Protein AF-0000000080322520 (afdb_homodimer)

Radius of gyration: 26.43 Å; Cα contacts (8 Å, |Δi|>4): 1319; chains: 2; bounding box: 54×86×63 Å

Secondary structure (DSSP, 8-state):
----SHHHHHHHHTT---EE-SS---S-PPTTHHHHHHHHGGGGGSPPPTT-HHHHHHHHHHHT--GGGEEEESSHHHHHHHHHHSS-SEEEEEES--THHHHHHHHTT-EEEEEES-HHHHHHHHHHH--SEEEEESS-TTT-----HHHHHHHHHHHHHHT-EEEEEETTGGGS-----SSEEEEESHHHHT-GGG--EEEE--HHHHHHHHHHSPTT-S-HHHHHHHHHHGGGHHHHHHHHHHHHHHHHHHHHHHHHHTT-EEE-SSSEEEEE-SS-HHHHHHHHHTTTEE-EE-TTSTT--TTEEEEE---HHHHHHHHHHHHHHHHHH-/----SHHHHHHHHTT---EE-SS---S-PPTTHHHHHHHHGGGGGSPPPTT-HHHHHHHHHHHT--GGGEEEESSHHHHHHHHHHSS-SEEEEEES--THHHHHHHHTT-EEEEEES-HHHHHHHHHHH--SEEEEESS-TTT-----HHHHHHHHHHHHHHT-EEEEEETTGGGS-----SSEEEEESHHHHT-GGG--EEEE--HHHHHHHHHHSPTT-S-HHHHHHHHHHGGGHHHHHHHHHHHHHHHHHHHHHHHHHTT-EEE-SSSEEEEE-SS-HHHHHHHHHTTTEE-EE-TTSTT--TTEEEEE---HHHHHHHHHHHHHHHHHH-

Organism: NCBI:txid113653

Sequence (668 aa):
MPVHGDYYERYLKRGLRPLDFASNINPFRPRGLEEFLSERVEVIYHYPHNGYESLVETISDSMRWDRETIVFGNGSIELIEFFFRVAGRDVAIAQPTFTEYERFARLHGVRVHDIPWDLEAILEFVEGSRPDALVICNPNNPTGEFMRKREVEEVAEVCEKRGVKLMIDQTFIDFVKPHDVEAFQVRSLTKILGIPGLRFGYGMFPKEYARLFHETRLPWNVNTLAKVVAERYLPLLRPFSRHVRRKIGKEREHMKKFLRRLGFECGGKANFLLCRGNLDSGRIFEFLEGRGMLIRRCNDFKGLTSKHFRVAVKKREENRVLLRGLEVLVQEYSMPVHGDYYERYLKRGLRPLDFASNINPFRPRGLEEFLSERVEVIYHYPHNGYESLVETISDSMRWDRETIVFGNGSIELIEFFFRVAGRDVAIAQPTFTEYERFARLHGVRVHDIPWDLEAILEFVEGSRPDALVICNPNNPTGEFMRKREVEEVAEVCEKRGVKLMIDQTFIDFVKPHDVEAFQVRSLTKILGIPGLRFGYGMFPKEYARLFHETRLPWNVNTLAKVVAERYLPLLRPFSRHVRRKIGKEREHMKKFLRRLGFECGGKANFLLCRGNLDSGRIFEFLEGRGMLIRRCNDFKGLTSKHFRVAVKKREENRVLLRGLEVLVQEYS

Structure (mmCIF, N/CA/C/O backbone):
data_AF-0000000080322520-model_v1
#
loop_
_entity.id
_entity.type
_entity.pdbx_description
1 polymer 'L-threonine O-3-phosphate decarboxylase'
#
loop_
_atom_site.group_PDB
_atom_site.id
_atom_site.type_symbol
_atom_site.label_atom_id
_atom_site.label_alt_id
_atom_site.label_comp_id
_atom_site.label_asym_id
_atom_site.label_entity_id
_atom_site.label_seq_id
_atom_site.pdbx_PDB_ins_code
_atom_site.Cartn_x
_atom_site.Cartn_y
_atom_site.Cartn_z
_atom_site.occupancy
_atom_site.B_iso_or_equiv
_atom_site.auth_seq_id
_atom_site.auth_comp_id
_atom_site.auth_asym_id
_atom_site.auth_atom_id
_atom_site.pdbx_PDB_model_num
ATOM 1 N N . MET A 1 1 ? -15.977 -9.891 -4.523 1 33.91 1 MET A N 1
ATOM 2 C CA . MET A 1 1 ? -14.539 -10.086 -4.391 1 33.91 1 MET A CA 1
ATOM 3 C C . MET A 1 1 ? -14.203 -11.57 -4.297 1 33.91 1 MET A C 1
ATOM 5 O O . MET A 1 1 ? -14.93 -12.336 -3.668 1 33.91 1 MET A O 1
ATOM 9 N N . PRO A 1 2 ? -13.539 -12.133 -5.152 1 38.62 2 PRO A N 1
ATOM 10 C CA . PRO A 1 2 ? -13.273 -13.57 -5.035 1 38.62 2 PRO A CA 1
ATOM 11 C C . PRO A 1 2 ? -13 -14 -3.598 1 38.62 2 PRO A C 1
ATOM 13 O O . PRO A 1 2 ? -12.477 -13.219 -2.803 1 38.62 2 PRO A O 1
ATOM 16 N N . VAL A 1 3 ? -13.766 -14.922 -3.062 1 41.72 3 VAL A N 1
ATOM 17 C CA . VAL A 1 3 ? -13.727 -15.648 -1.796 1 41.72 3 VAL A CA 1
ATOM 18 C C . VAL A 1 3 ? -12.328 -16.203 -1.569 1 41.72 3 VAL A C 1
ATOM 20 O O . VAL A 1 3 ? -12.172 -17.359 -1.167 1 41.72 3 VAL A O 1
ATOM 23 N N . HIS A 1 4 ? -11.289 -15.844 -2.445 1 37.56 4 HIS A N 1
ATOM 24 C CA . HIS A 1 4 ? -9.969 -16.422 -2.244 1 37.56 4 HIS A CA 1
ATOM 25 C C . HIS A 1 4 ? -9.352 -15.945 -0.929 1 37.56 4 HIS A C 1
ATOM 27 O O . HIS A 1 4 ? -9.328 -14.742 -0.649 1 37.56 4 HIS A O 1
ATOM 33 N N . GLY A 1 5 ? -9.156 -16.641 0.177 1 48 5 GLY A N 1
ATOM 34 C CA . GLY A 1 5 ? -8.203 -16.359 1.236 1 48 5 GLY A CA 1
ATOM 35 C C . GLY A 1 5 ? -8.836 -16.312 2.615 1 48 5 GLY A C 1
ATOM 36 O O . GLY A 1 5 ? -8.141 -16.156 3.619 1 48 5 GLY A O 1
ATOM 37 N N . ASP A 1 6 ? -10.188 -16.266 2.547 1 52.44 6 ASP A N 1
ATOM 38 C CA . ASP A 1 6 ? -10.711 -15.906 3.857 1 52.44 6 ASP A CA 1
ATOM 39 C C . ASP A 1 6 ? -10.625 -17.078 4.836 1 52.44 6 ASP A C 1
ATOM 41 O O . ASP A 1 6 ? -11.086 -16.969 5.973 1 52.44 6 ASP A O 1
ATOM 45 N N . TYR A 1 7 ? -10.07 -18.156 4.316 1 55.25 7 TYR A N 1
ATOM 46 C CA . TYR A 1 7 ? -10.094 -19.297 5.223 1 55.25 7 TYR A CA 1
ATOM 47 C C . TYR A 1 7 ? -9.062 -19.141 6.332 1 55.25 7 TYR A C 1
ATOM 49 O O . TYR A 1 7 ? -9.305 -19.516 7.477 1 55.25 7 TYR A O 1
ATOM 57 N N . TYR A 1 8 ? -7.988 -18.438 5.949 1 58.88 8 TYR A N 1
ATOM 58 C CA . TYR A 1 8 ? -6.898 -18.297 6.906 1 58.88 8 TYR A CA 1
ATOM 59 C C . TYR A 1 8 ? -7.336 -17.453 8.102 1 58.88 8 TYR A C 1
ATOM 61 O O . TYR A 1 8 ? -7.039 -17.797 9.25 1 58.88 8 TYR A O 1
ATOM 69 N N . GLU A 1 9 ? -8.125 -16.453 7.801 1 59.44 9 GLU A N 1
ATOM 70 C CA . GLU A 1 9 ? -8.531 -15.562 8.883 1 59.44 9 GLU A CA 1
ATOM 71 C C . GLU A 1 9 ? -9.461 -16.281 9.867 1 59.44 9 GLU A C 1
ATOM 73 O O . GLU A 1 9 ? -9.414 -16.031 11.07 1 59.44 9 GLU A O 1
ATOM 78 N N . ARG A 1 10 ? -10.172 -17.188 9.242 1 63.44 10 ARG A N 1
ATOM 79 C CA . ARG A 1 10 ? -11.062 -17.953 10.102 1 63.44 10 ARG A CA 1
ATOM 80 C C . ARG A 1 10 ? -10.266 -18.828 11.078 1 63.44 10 ARG A C 1
ATOM 82 O O . ARG A 1 10 ? -10.664 -18.984 12.234 1 63.44 10 ARG A O 1
ATOM 89 N N . TYR A 1 11 ? -9.203 -19.25 10.539 1 66.88 11 TYR A N 1
ATOM 90 C CA . TYR A 1 11 ? -8.336 -20.062 11.391 1 66.88 11 TYR A CA 1
ATOM 91 C C . TYR A 1 11 ? -7.672 -19.203 12.461 1 66.88 11 TYR A C 1
ATOM 93 O O . TYR A 1 11 ? -7.66 -19.578 13.641 1 66.88 11 TYR A O 1
ATOM 101 N N . LEU A 1 12 ? -7.293 -18.078 12.078 1 62.84 12 LEU A N 1
ATOM 102 C CA . LEU A 1 12 ? -6.594 -17.203 13.023 1 62.84 12 LEU A CA 1
ATOM 103 C C . LEU A 1 12 ? -7.531 -16.734 14.125 1 62.84 12 LEU A C 1
ATOM 105 O O . LEU A 1 12 ? -7.129 -16.625 15.289 1 62.84 12 LEU A O 1
ATOM 109 N N . LYS A 1 13 ? -8.734 -16.5 13.781 1 62.38 13 LYS A N 1
ATOM 110 C CA . LYS A 1 13 ? -9.727 -16.078 14.766 1 62.38 13 LYS A CA 1
ATOM 111 C C . LYS A 1 13 ? -9.93 -17.141 15.844 1 62.38 13 LYS A C 1
ATOM 113 O O . LYS A 1 13 ? -10.258 -16.812 16.984 1 62.38 13 LYS A O 1
ATOM 118 N N . ARG A 1 14 ? -9.633 -18.328 15.398 1 65.19 14 ARG A N 1
ATOM 119 C CA . ARG A 1 14 ? -9.812 -19.422 16.344 1 65.19 14 ARG A CA 1
ATOM 120 C C . ARG A 1 14 ? -8.492 -19.781 17.016 1 65.19 14 ARG A C 1
ATOM 122 O O . ARG A 1 14 ? -8.398 -20.781 17.734 1 65.19 14 ARG A O 1
ATOM 129 N N . GLY A 1 15 ? -7.516 -18.891 16.609 1 66.31 15 GLY A N 1
ATOM 130 C CA . GLY A 1 15 ? -6.215 -19.125 17.219 1 66.31 15 GLY A CA 1
ATOM 131 C C . GLY A 1 15 ? -5.461 -20.281 16.609 1 66.31 15 GLY A C 1
ATOM 132 O O . GLY A 1 15 ? -4.551 -20.844 17.234 1 66.31 15 GLY A O 1
ATOM 133 N N . LEU A 1 16 ? -5.93 -20.75 15.492 1 71.25 16 LEU A N 1
ATOM 134 C CA . LEU A 1 16 ? -5.277 -21.859 14.805 1 71.25 16 LEU A CA 1
ATOM 135 C C . LEU A 1 16 ? -4.363 -21.344 13.695 1 71.25 16 LEU A C 1
ATOM 137 O O . LEU A 1 16 ? -4.523 -20.203 13.227 1 71.25 16 LEU A O 1
ATOM 141 N N . ARG A 1 17 ? -3.262 -22.125 13.562 1 79.5 17 ARG A N 1
ATOM 142 C CA . ARG A 1 17 ? -2.324 -21.812 12.492 1 79.5 17 ARG A CA 1
ATOM 143 C C . ARG A 1 17 ? -2.293 -22.922 11.453 1 79.5 17 ARG A C 1
ATOM 145 O O . ARG A 1 17 ? -1.559 -23.906 11.602 1 79.5 17 ARG A O 1
ATOM 152 N N . PRO A 1 18 ? -3.055 -22.734 10.406 1 88.12 18 PRO A N 1
ATOM 153 C CA . PRO A 1 18 ? -3.074 -23.797 9.391 1 88.12 18 PRO A CA 1
ATOM 154 C C . PRO A 1 18 ? -1.771 -23.875 8.602 1 88.12 18 PRO A C 1
ATOM 156 O O . PRO A 1 18 ? -1.006 -22.906 8.562 1 88.12 18 PRO A O 1
ATOM 159 N N . LEU A 1 19 ? -1.47 -25.141 8.141 1 93.88 19 LEU A N 1
ATOM 160 C CA . LEU A 1 19 ? -0.423 -25.297 7.133 1 93.88 19 LEU A CA 1
ATOM 161 C C . LEU A 1 19 ? -0.906 -24.828 5.766 1 93.88 19 LEU A C 1
ATOM 163 O O . LEU A 1 19 ? -1.766 -25.453 5.152 1 93.88 19 LEU A O 1
ATOM 167 N N . ASP A 1 20 ? -0.41 -23.703 5.324 1 94.38 20 ASP A N 1
ATOM 168 C CA . ASP A 1 20 ? -0.924 -23 4.148 1 94.38 20 ASP A CA 1
ATOM 169 C C . ASP A 1 20 ? -0.198 -23.453 2.883 1 94.38 20 ASP A C 1
ATOM 171 O O . ASP A 1 20 ? 0.875 -22.938 2.561 1 94.38 20 ASP A O 1
ATOM 175 N N . PHE A 1 21 ? -0.842 -24.391 2.125 1 97.31 21 PHE A N 1
ATOM 176 C CA . PHE A 1 21 ? -0.314 -24.812 0.831 1 97.31 21 PHE A CA 1
ATOM 177 C C . PHE A 1 21 ? -0.998 -24.047 -0.3 1 97.31 21 PHE A C 1
ATOM 179 O O . PHE A 1 21 ? -0.709 -24.281 -1.476 1 97.31 21 PHE A O 1
ATOM 186 N N . ALA A 1 22 ? -1.896 -23.156 0.073 1 95.62 22 ALA A N 1
ATOM 187 C CA . ALA A 1 22 ? -2.652 -22.406 -0.927 1 95.62 22 ALA A CA 1
ATOM 188 C C . ALA A 1 22 ? -1.843 -21.219 -1.454 1 95.62 22 ALA A C 1
ATOM 190 O O . ALA A 1 22 ? -1.996 -20.828 -2.611 1 95.62 22 ALA A O 1
ATOM 191 N N . SER A 1 23 ? -1.031 -20.609 -0.559 1 95.06 23 SER A N 1
ATOM 192 C CA . SER A 1 23 ? -0.199 -19.484 -0.942 1 95.06 23 SER A CA 1
ATOM 193 C C . SER A 1 23 ? 1.171 -19.938 -1.43 1 95.06 23 SER A C 1
ATOM 195 O O . SER A 1 23 ? 1.855 -20.703 -0.747 1 95.06 23 SER A O 1
ATOM 197 N N . ASN A 1 24 ? 1.541 -19.484 -2.576 1 97.31 24 ASN A N 1
ATOM 198 C CA . ASN A 1 24 ? 2.809 -19.859 -3.188 1 97.31 24 ASN A CA 1
ATOM 199 C C . ASN A 1 24 ? 3.975 -19.062 -2.604 1 97.31 24 ASN A C 1
ATOM 201 O O . ASN A 1 24 ? 4.57 -18.234 -3.289 1 97.31 24 ASN A O 1
ATOM 205 N N . ILE A 1 25 ? 4.312 -19.375 -1.327 1 97.31 25 ILE A N 1
ATOM 206 C CA . ILE A 1 25 ? 5.316 -18.609 -0.599 1 97.31 25 ILE A CA 1
ATOM 207 C C . ILE A 1 25 ? 6.52 -19.5 -0.288 1 97.31 25 ILE A C 1
ATOM 209 O O . ILE A 1 25 ? 6.363 -20.641 0.118 1 97.31 25 ILE A O 1
ATOM 213 N N . ASN A 1 26 ? 7.711 -18.969 -0.496 1 98.12 26 ASN A N 1
ATOM 214 C CA . ASN A 1 26 ? 8.945 -19.672 -0.183 1 98.12 26 ASN A CA 1
ATOM 215 C C . ASN A 1 26 ? 9.039 -20.016 1.302 1 98.12 26 ASN A C 1
ATOM 217 O O . ASN A 1 26 ? 8.992 -19.125 2.15 1 98.12 26 ASN A O 1
ATOM 221 N N . PRO A 1 27 ? 9.148 -21.297 1.643 1 97.38 27 PRO A N 1
ATOM 222 C CA . PRO A 1 27 ? 9.273 -21.656 3.057 1 97.38 27 PRO A CA 1
ATOM 223 C C . PRO A 1 27 ? 10.688 -21.484 3.592 1 97.38 27 PRO A C 1
ATOM 225 O O . PRO A 1 27 ? 10.906 -21.531 4.805 1 97.38 27 PRO A O 1
ATOM 228 N N . PHE A 1 28 ? 11.648 -21.312 2.715 1 97.62 28 PHE A N 1
ATOM 229 C CA . PHE A 1 28 ? 13.047 -21.172 3.098 1 97.62 28 PHE A CA 1
ATOM 230 C C . PHE A 1 28 ? 13.445 -19.703 3.135 1 97.62 28 PHE A C 1
ATOM 232 O O . PHE A 1 28 ? 14.086 -19.203 2.209 1 97.62 28 PHE A O 1
ATOM 239 N N . ARG A 1 29 ? 13.227 -19.078 4.238 1 96.81 29 ARG A N 1
ATOM 240 C CA . ARG A 1 29 ? 13.547 -17.656 4.383 1 96.81 29 ARG A CA 1
ATOM 241 C C . ARG A 1 29 ? 15.047 -17.453 4.598 1 96.81 29 ARG A C 1
ATOM 243 O O . ARG A 1 29 ? 15.742 -18.359 5.055 1 96.81 29 ARG A O 1
ATOM 250 N N . PRO A 1 30 ? 15.539 -16.234 4.211 1 96.88 30 PRO A N 1
ATOM 251 C CA . PRO A 1 30 ? 16.969 -15.969 4.406 1 96.88 30 PRO A CA 1
ATOM 252 C C . PRO A 1 30 ? 17.391 -16.047 5.875 1 96.88 30 PRO A C 1
ATOM 254 O O . PRO A 1 30 ? 16.641 -15.617 6.754 1 96.88 30 PRO A O 1
ATOM 257 N N . ARG A 1 31 ? 18.609 -16.516 6.039 1 94.19 31 ARG A N 1
ATOM 258 C CA . ARG A 1 31 ? 19.188 -16.484 7.379 1 94.19 31 ARG A CA 1
ATOM 259 C C . ARG A 1 31 ? 19.328 -15.055 7.875 1 94.19 31 ARG A C 1
ATOM 261 O O . ARG A 1 31 ? 19.719 -14.164 7.117 1 94.19 31 ARG A O 1
ATOM 268 N N . GLY A 1 32 ? 18.953 -14.766 9.047 1 95.56 32 GLY A N 1
ATOM 269 C CA . GLY A 1 32 ? 19.125 -13.445 9.641 1 95.56 32 GLY A CA 1
ATOM 270 C C . GLY A 1 32 ? 17.953 -12.516 9.383 1 95.56 32 GLY A C 1
ATOM 271 O O . GLY A 1 32 ? 17.938 -11.391 9.891 1 95.56 32 GLY A O 1
ATOM 272 N N . LEU A 1 33 ? 16.969 -12.969 8.562 1 97 33 LEU A N 1
ATOM 273 C CA . LEU A 1 33 ? 15.836 -12.117 8.211 1 97 33 LEU A CA 1
ATOM 274 C C . LEU A 1 33 ? 15.07 -11.695 9.461 1 97 33 LEU A C 1
ATOM 276 O O . LEU A 1 33 ? 14.734 -10.523 9.625 1 97 33 LEU A O 1
ATOM 280 N N . GLU A 1 34 ? 14.805 -12.641 10.328 1 95.38 34 GLU A N 1
ATOM 281 C CA . GLU A 1 34 ? 14.055 -12.359 11.547 1 95.38 34 GLU A CA 1
ATOM 282 C C . GLU A 1 34 ? 14.781 -11.328 12.414 1 95.38 34 GLU A C 1
ATOM 284 O O . GLU A 1 34 ? 14.156 -10.406 12.93 1 95.38 34 GLU A O 1
ATOM 289 N N . GLU A 1 35 ? 16.047 -11.5 12.625 1 96.44 35 GLU A N 1
ATOM 290 C CA . GLU A 1 35 ? 16.859 -10.562 13.398 1 96.44 35 GLU A CA 1
ATOM 291 C C . GLU A 1 35 ? 16.891 -9.18 12.75 1 96.44 35 GLU A C 1
ATOM 293 O O . GLU A 1 35 ? 16.75 -8.172 13.438 1 96.44 35 GLU A O 1
ATOM 298 N N . PHE A 1 36 ? 17.062 -9.219 11.484 1 97.19 36 PHE A N 1
ATOM 299 C CA . PHE A 1 36 ? 17.078 -7.961 10.75 1 97.19 36 PHE A CA 1
ATOM 300 C C . PHE A 1 36 ? 15.773 -7.207 10.938 1 97.19 36 PHE A C 1
ATOM 302 O O . PHE A 1 36 ? 15.773 -6.004 11.203 1 97.19 36 PHE A O 1
ATOM 309 N N . LEU A 1 37 ? 14.672 -7.906 10.82 1 97.12 37 LEU A N 1
ATOM 310 C CA . LEU A 1 37 ? 13.352 -7.309 10.961 1 97.12 37 LEU A CA 1
ATOM 311 C C . LEU A 1 37 ? 13.156 -6.73 12.359 1 97.12 37 LEU A C 1
ATOM 313 O O . LEU A 1 37 ? 12.68 -5.602 12.508 1 97.12 37 LEU A O 1
ATOM 317 N N . SER A 1 38 ? 13.461 -7.5 13.328 1 95.12 38 SER A N 1
ATOM 318 C CA . SER A 1 38 ? 13.297 -7.059 14.711 1 95.12 38 SER A CA 1
ATOM 319 C C . SER A 1 38 ? 14.148 -5.828 15 1 95.12 38 SER A C 1
ATOM 321 O O . SER A 1 38 ? 13.719 -4.926 15.719 1 95.12 38 SER A O 1
ATOM 323 N N . GLU A 1 39 ? 15.32 -5.773 14.375 1 94.44 39 GLU A N 1
ATOM 324 C CA . GLU A 1 39 ? 16.25 -4.684 14.617 1 94.44 39 GLU A CA 1
ATOM 325 C C . GLU A 1 39 ? 15.836 -3.42 13.875 1 94.44 39 GLU A C 1
ATOM 327 O O . GLU A 1 39 ? 16.141 -2.307 14.312 1 94.44 39 GLU A O 1
ATOM 332 N N . ARG A 1 40 ? 15.188 -3.576 12.797 1 94.94 40 ARG A N 1
ATOM 333 C CA . ARG A 1 40 ? 14.984 -2.441 11.906 1 94.94 40 ARG A CA 1
ATOM 334 C C . ARG A 1 40 ? 13.523 -2.008 11.891 1 94.94 40 ARG A C 1
ATOM 336 O O . ARG A 1 40 ? 13.164 -1.012 11.258 1 94.94 40 ARG A O 1
ATOM 343 N N . VAL A 1 41 ? 12.688 -2.662 12.633 1 95.69 41 VAL A N 1
ATOM 344 C CA . VAL A 1 41 ? 11.25 -2.416 12.562 1 95.69 41 VAL A CA 1
ATOM 345 C C . VAL A 1 41 ? 10.953 -0.965 12.93 1 95.69 41 VAL A C 1
ATOM 347 O O . VAL A 1 41 ? 9.969 -0.386 12.453 1 95.69 41 VAL A O 1
ATOM 350 N N . GLU A 1 42 ? 11.828 -0.258 13.586 1 92.94 42 GLU A N 1
ATOM 351 C CA . GLU A 1 42 ? 11.633 1.118 14.039 1 92.94 42 GLU A CA 1
ATOM 352 C C . GLU A 1 42 ? 11.734 2.098 12.867 1 92.94 42 GLU A C 1
ATOM 354 O O . GLU A 1 42 ? 11.391 3.273 13.008 1 92.94 42 GLU A O 1
ATOM 359 N N . VAL A 1 43 ? 12.109 1.64 11.711 1 94 43 VAL A N 1
ATOM 360 C CA . VAL A 1 43 ? 12.211 2.518 10.555 1 94 43 VAL A CA 1
ATOM 361 C C . VAL A 1 43 ? 10.836 3.082 10.211 1 94 43 VAL A C 1
ATOM 363 O O . VAL A 1 43 ? 10.727 4.133 9.57 1 94 43 VAL A O 1
ATOM 366 N N . ILE A 1 44 ? 9.797 2.422 10.703 1 96.56 44 ILE A N 1
ATOM 367 C CA . ILE A 1 44 ? 8.438 2.842 10.375 1 96.56 44 ILE A CA 1
ATOM 368 C C . ILE A 1 44 ? 8.117 4.141 11.109 1 96.56 44 ILE A C 1
ATOM 370 O O . ILE A 1 44 ? 7.102 4.781 10.82 1 96.56 44 ILE A O 1
ATOM 374 N N . TYR A 1 45 ? 8.977 4.637 12.055 1 94.62 45 TYR A N 1
ATOM 375 C CA . TYR A 1 45 ? 8.773 5.891 12.773 1 94.62 45 TYR A CA 1
ATOM 376 C C . TYR A 1 45 ? 8.984 7.086 11.852 1 94.62 45 TYR A C 1
ATOM 378 O O . TYR A 1 45 ? 8.648 8.219 12.211 1 94.62 45 TYR A O 1
ATOM 386 N N . HIS A 1 46 ? 9.414 6.781 10.625 1 89.5 46 HIS A N 1
ATOM 387 C CA . HIS A 1 46 ? 9.688 7.84 9.656 1 89.5 46 HIS A CA 1
ATOM 388 C C . HIS A 1 46 ? 9.016 7.551 8.32 1 89.5 46 HIS A C 1
ATOM 390 O O . HIS A 1 46 ? 8.852 6.391 7.938 1 89.5 46 HIS A O 1
ATOM 396 N N . TYR A 1 47 ? 8.625 8.648 7.652 1 86.5 47 TYR A N 1
ATOM 397 C CA . TYR A 1 47 ? 8.18 8.5 6.273 1 86.5 47 TYR A CA 1
ATOM 398 C C . TYR A 1 47 ? 9.32 8.031 5.379 1 86.5 47 TYR A C 1
ATOM 400 O O . TYR A 1 47 ? 10.477 8.43 5.566 1 86.5 47 TYR A O 1
ATOM 408 N N . PRO A 1 48 ? 8.922 7.152 4.473 1 84.06 48 PRO A N 1
ATOM 409 C CA . PRO A 1 48 ? 9.898 7.055 3.389 1 84.06 48 PRO A CA 1
ATOM 410 C C . PRO A 1 48 ? 9.969 8.32 2.535 1 84.06 48 PRO A C 1
ATOM 412 O O . PRO A 1 48 ? 9 9.078 2.471 1 84.06 48 PRO A O 1
ATOM 415 N N . HIS A 1 49 ? 11.102 8.594 2.037 1 83.19 49 HIS A N 1
ATOM 416 C CA . HIS A 1 49 ? 11.148 9.648 1.029 1 83.19 49 HIS A CA 1
ATOM 417 C C . HIS A 1 49 ? 10.391 9.242 -0.23 1 83.19 49 HIS A C 1
ATOM 419 O O . HIS A 1 49 ? 10.562 8.125 -0.732 1 83.19 49 HIS A O 1
ATOM 425 N N . ASN A 1 50 ? 9.602 10.078 -0.641 1 87.31 50 ASN A N 1
ATOM 426 C CA . ASN A 1 50 ? 8.711 9.727 -1.742 1 87.31 50 ASN A CA 1
ATOM 427 C C . ASN A 1 50 ? 9.492 9.422 -3.018 1 87.31 50 ASN A C 1
ATOM 429 O O . ASN A 1 50 ? 9.023 8.656 -3.865 1 87.31 50 ASN A O 1
ATOM 433 N N . GLY A 1 51 ? 10.625 10.039 -3.174 1 89 51 GLY A N 1
ATOM 434 C CA . GLY A 1 51 ? 11.422 9.781 -4.363 1 89 51 GLY A CA 1
ATOM 435 C C . GLY A 1 51 ? 12.07 8.414 -4.363 1 89 51 GLY A C 1
ATOM 436 O O . GLY A 1 51 ? 12.445 7.898 -5.418 1 89 51 GLY A O 1
ATOM 437 N N . TYR A 1 52 ? 12.297 7.824 -3.25 1 94.25 52 TYR A N 1
ATOM 438 C CA . TYR A 1 52 ? 12.859 6.492 -3.074 1 94.25 52 TYR A CA 1
ATOM 439 C C . TYR A 1 52 ? 14.18 6.352 -3.828 1 94.25 52 TYR A C 1
ATOM 441 O O . TYR A 1 52 ? 14.406 5.355 -4.516 1 94.25 52 TYR A O 1
ATOM 449 N N . GLU A 1 53 ? 14.969 7.348 -3.787 1 93.19 53 GLU A N 1
ATOM 450 C CA . GLU A 1 53 ? 16.188 7.375 -4.582 1 93.19 53 GLU A CA 1
ATOM 451 C C . GLU A 1 53 ? 17.109 6.207 -4.223 1 93.19 53 GLU A C 1
ATOM 453 O O . GLU A 1 53 ? 17.656 5.543 -5.109 1 93.19 53 GLU A O 1
ATOM 458 N N . SER A 1 54 ? 17.328 6.012 -2.9 1 94 54 SER A N 1
ATOM 459 C CA . SER A 1 54 ? 18.203 4.926 -2.465 1 94 54 SER A CA 1
ATOM 460 C C . SER A 1 54 ? 17.656 3.57 -2.904 1 94 54 SER A C 1
ATOM 462 O O . SER A 1 54 ? 18.422 2.672 -3.256 1 94 54 SER A O 1
ATOM 464 N N . LEU A 1 55 ? 16.359 3.385 -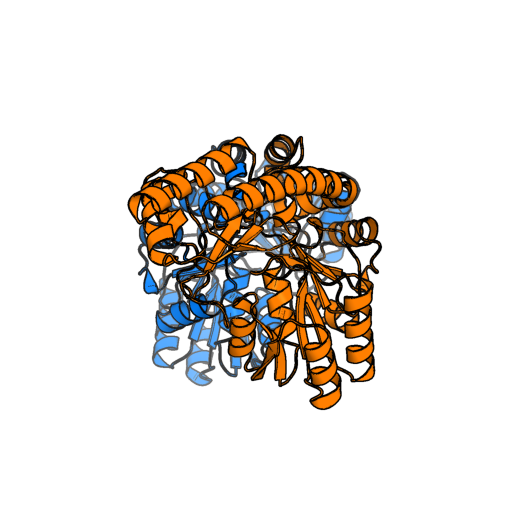2.91 1 96.94 55 LEU A N 1
ATOM 465 C CA . LEU A 1 55 ? 15.734 2.141 -3.35 1 96.94 55 LEU A CA 1
ATOM 466 C C . LEU A 1 55 ? 15.945 1.927 -4.844 1 96.94 55 LEU A C 1
ATOM 468 O O . LEU A 1 55 ? 16.297 0.826 -5.277 1 96.94 55 LEU A O 1
ATOM 472 N N . VAL A 1 56 ? 15.727 2.994 -5.629 1 97.81 56 VAL A N 1
ATOM 473 C CA . VAL A 1 56 ? 15.922 2.934 -7.074 1 97.81 56 VAL A CA 1
ATOM 474 C C . VAL A 1 56 ? 17.359 2.543 -7.387 1 97.81 56 VAL A C 1
ATOM 476 O O . VAL A 1 56 ? 17.609 1.685 -8.234 1 97.81 56 VAL A O 1
ATOM 479 N N . GLU A 1 57 ? 18.266 3.145 -6.66 1 97.06 57 GLU A N 1
ATOM 480 C CA . GLU A 1 57 ? 19.672 2.83 -6.844 1 97.06 57 GLU A CA 1
ATOM 481 C C . GLU A 1 57 ? 19.969 1.365 -6.52 1 97.06 57 GLU A C 1
ATOM 483 O O . GLU A 1 57 ? 20.672 0.688 -7.262 1 97.06 57 GLU A O 1
ATOM 488 N N . THR A 1 58 ? 19.422 0.908 -5.441 1 98.12 58 THR A N 1
ATOM 489 C CA . THR A 1 58 ? 19.641 -0.474 -5.027 1 98.12 58 THR A CA 1
ATOM 490 C C . THR A 1 58 ? 19.094 -1.441 -6.07 1 98.12 58 THR A C 1
ATOM 492 O O . THR A 1 58 ? 19.75 -2.414 -6.434 1 98.12 58 THR A O 1
ATOM 495 N N . ILE A 1 59 ? 17.875 -1.189 -6.609 1 98.69 59 ILE A N 1
ATOM 496 C CA . ILE A 1 59 ? 17.266 -2.045 -7.625 1 98.69 59 ILE A CA 1
ATOM 497 C C . ILE A 1 59 ? 18.109 -2.01 -8.891 1 98.69 59 ILE A C 1
ATOM 499 O O . ILE A 1 59 ? 18.438 -3.057 -9.461 1 98.69 59 ILE A O 1
ATOM 503 N N . SER A 1 60 ? 18.438 -0.805 -9.297 1 98.62 60 SER A N 1
ATOM 504 C CA . SER A 1 60 ? 19.234 -0.625 -10.5 1 98.62 60 SER A CA 1
ATOM 505 C C . SER A 1 60 ? 20.547 -1.407 -10.422 1 98.62 60 SER A C 1
ATOM 507 O O . SER A 1 60 ? 20.875 -2.154 -11.344 1 98.62 60 SER A O 1
ATOM 509 N N . ASP A 1 61 ? 21.234 -1.251 -9.344 1 98.38 61 ASP A N 1
ATOM 510 C CA . ASP A 1 61 ? 22.531 -1.896 -9.164 1 98.38 61 ASP A CA 1
ATOM 511 C C . ASP A 1 61 ? 22.391 -3.414 -9.086 1 98.38 61 ASP A C 1
ATOM 513 O O . ASP A 1 61 ? 23.172 -4.152 -9.688 1 98.38 61 ASP A O 1
ATOM 517 N N . SER A 1 62 ? 21.422 -3.863 -8.352 1 98.19 62 SER A N 1
ATOM 518 C CA . SER A 1 62 ? 21.25 -5.289 -8.102 1 98.19 62 SER A CA 1
ATOM 519 C C . SER A 1 62 ? 20.812 -6.02 -9.367 1 98.19 62 SER A C 1
ATOM 521 O O . SER A 1 62 ? 21.219 -7.16 -9.602 1 98.19 62 SER A O 1
ATOM 523 N N . MET A 1 63 ? 19.938 -5.367 -10.188 1 97.44 63 MET A N 1
ATOM 524 C CA . MET A 1 63 ? 19.359 -6.02 -11.352 1 97.44 63 MET A CA 1
ATOM 525 C C . MET A 1 63 ? 20.094 -5.633 -12.633 1 97.44 63 MET A C 1
ATOM 527 O O . MET A 1 63 ? 19.875 -6.23 -13.688 1 97.44 63 MET A O 1
ATOM 531 N N . ARG A 1 64 ? 20.922 -4.598 -12.492 1 97.56 64 ARG A N 1
ATOM 532 C CA . ARG A 1 64 ? 21.609 -4.031 -13.648 1 97.56 64 ARG A CA 1
ATOM 533 C C . ARG A 1 64 ? 20.609 -3.475 -14.664 1 97.56 64 ARG A C 1
ATOM 535 O O . ARG A 1 64 ? 20.719 -3.746 -15.859 1 97.56 64 ARG A O 1
ATOM 542 N N . TRP A 1 65 ? 19.594 -2.891 -14.203 1 98.12 65 TRP A N 1
ATOM 543 C CA . TRP A 1 65 ? 18.594 -2.193 -15.008 1 98.12 65 TRP A CA 1
ATOM 544 C C . TRP A 1 65 ? 18.859 -0.693 -15.031 1 98.12 65 TRP A C 1
ATOM 546 O O . TRP A 1 65 ? 19.422 -0.143 -14.078 1 98.12 65 TRP A O 1
ATOM 556 N N . ASP A 1 66 ? 18.5 -0.061 -16.094 1 98.19 66 ASP A N 1
ATOM 557 C CA . ASP A 1 66 ? 18.594 1.395 -16.172 1 98.19 66 ASP A CA 1
ATOM 558 C C . ASP A 1 66 ? 17.688 2.045 -15.125 1 98.19 66 ASP A C 1
ATOM 560 O O . ASP A 1 66 ? 16.516 1.66 -14.977 1 98.19 66 ASP A O 1
ATOM 564 N N . ARG A 1 67 ? 18.25 3.016 -14.43 1 98 67 ARG A N 1
ATOM 565 C CA . ARG A 1 67 ? 17.547 3.699 -13.352 1 98 67 ARG A CA 1
ATOM 566 C C . ARG A 1 67 ? 16.219 4.262 -13.836 1 98 67 ARG A C 1
ATOM 568 O O . ARG A 1 67 ? 15.227 4.266 -13.094 1 98 67 ARG A O 1
ATOM 575 N N . GLU A 1 68 ? 16.156 4.703 -15.023 1 98.12 68 GLU A N 1
ATOM 576 C CA . GLU A 1 68 ? 15 5.402 -15.562 1 98.12 68 GLU A CA 1
ATOM 577 C C . GLU A 1 68 ? 13.883 4.426 -15.922 1 98.12 68 GLU A C 1
ATOM 579 O O . GLU A 1 68 ? 12.781 4.84 -16.281 1 98.12 68 GLU A O 1
ATOM 584 N N . THR A 1 69 ? 14.125 3.111 -15.781 1 98.62 69 THR A N 1
ATOM 585 C CA . THR A 1 69 ? 13.133 2.105 -16.141 1 98.62 69 THR A CA 1
ATOM 586 C C . THR A 1 69 ? 12.547 1.443 -14.906 1 98.62 69 THR A C 1
ATOM 588 O O . THR A 1 69 ? 11.609 0.647 -15.008 1 98.62 69 THR A O 1
ATOM 591 N N . ILE A 1 70 ? 13.07 1.809 -13.773 1 98.69 70 ILE A N 1
ATOM 592 C CA . ILE A 1 70 ? 12.758 1.098 -12.539 1 98.69 70 ILE A CA 1
ATOM 593 C C . ILE A 1 70 ? 11.406 1.558 -12 1 98.69 70 ILE A C 1
ATOM 595 O O . ILE A 1 70 ? 11.117 2.756 -11.984 1 98.69 70 ILE A O 1
ATOM 599 N N . VAL A 1 71 ? 10.594 0.593 -11.633 1 98.75 71 VAL A N 1
ATOM 600 C CA . VAL A 1 71 ? 9.344 0.851 -10.93 1 98.75 71 VAL A CA 1
ATOM 601 C C . VAL A 1 71 ? 9.258 -0.04 -9.688 1 98.75 71 VAL A C 1
ATOM 603 O O . VAL A 1 71 ? 9.969 -1.044 -9.586 1 98.75 71 VAL A O 1
ATOM 606 N N . PHE A 1 72 ? 8.516 0.333 -8.688 1 98.81 72 PHE A N 1
ATOM 607 C CA . PHE A 1 72 ? 8.273 -0.414 -7.457 1 98.81 72 PHE A CA 1
ATOM 608 C C . PHE A 1 72 ? 6.871 -0.136 -6.926 1 98.81 72 PHE A C 1
ATOM 610 O O . PHE A 1 72 ? 6.258 0.874 -7.277 1 98.81 72 PHE A O 1
ATOM 617 N N . GLY A 1 73 ? 6.352 -1.066 -6.148 1 98.56 73 GLY A N 1
ATOM 618 C CA . GLY A 1 73 ? 4.98 -0.873 -5.715 1 98.56 73 GLY A CA 1
ATOM 619 C C . GLY A 1 73 ? 4.652 -1.604 -4.426 1 98.56 73 GLY A C 1
ATOM 620 O O . GLY A 1 73 ? 5.449 -2.41 -3.945 1 98.56 73 GLY A O 1
ATOM 621 N N . ASN A 1 74 ? 3.498 -1.198 -3.795 1 98.25 74 ASN A N 1
ATOM 622 C CA . ASN A 1 74 ? 2.895 -1.938 -2.693 1 98.25 74 ASN A CA 1
ATOM 623 C C . ASN A 1 74 ? 2.443 -3.328 -3.133 1 98.25 74 ASN A C 1
ATOM 625 O O . ASN A 1 74 ? 1.245 -3.613 -3.172 1 98.25 74 ASN A O 1
ATOM 629 N N . GLY A 1 75 ? 3.465 -4.156 -3.32 1 97.75 75 GLY A N 1
ATOM 630 C CA . GLY A 1 75 ? 3.279 -5.43 -3.998 1 97.75 75 GLY A CA 1
ATOM 631 C C . GLY A 1 75 ? 3.369 -5.316 -5.508 1 97.75 75 GLY A C 1
ATOM 632 O O . GLY A 1 75 ? 3.191 -4.234 -6.07 1 97.75 75 GLY A O 1
ATOM 633 N N . SER A 1 76 ? 3.625 -6.5 -6.145 1 98.19 76 SER A N 1
ATOM 634 C CA . SER A 1 76 ? 3.693 -6.535 -7.602 1 98.19 76 SER A CA 1
ATOM 635 C C . SER A 1 76 ? 2.346 -6.195 -8.227 1 98.19 76 SER A C 1
ATOM 637 O O . SER A 1 76 ? 2.285 -5.703 -9.359 1 98.19 76 SER A O 1
ATOM 639 N N . ILE A 1 77 ? 1.315 -6.402 -7.477 1 97.88 77 ILE A N 1
ATOM 640 C CA . ILE A 1 77 ? -0.049 -6.219 -7.957 1 97.88 77 ILE A CA 1
ATOM 641 C C . ILE A 1 77 ? -0.254 -4.766 -8.383 1 97.88 77 ILE A C 1
ATOM 643 O O . ILE A 1 77 ? -1.014 -4.48 -9.312 1 97.88 77 ILE A O 1
ATOM 647 N N . GLU A 1 78 ? 0.397 -3.807 -7.664 1 98.69 78 GLU A N 1
ATOM 648 C CA . GLU A 1 78 ? 0.282 -2.396 -8.023 1 98.69 78 GLU A CA 1
ATOM 649 C C . GLU A 1 78 ? 0.852 -2.133 -9.414 1 98.69 78 GLU A C 1
ATOM 651 O O . GLU A 1 78 ? 0.302 -1.331 -10.172 1 98.69 78 GLU A O 1
ATOM 656 N N . LEU A 1 79 ? 1.918 -2.783 -9.773 1 98.88 79 LEU A N 1
ATOM 657 C CA . LEU A 1 79 ? 2.557 -2.637 -11.078 1 98.88 79 LEU A CA 1
ATOM 658 C C . LEU A 1 79 ? 1.717 -3.287 -12.172 1 98.88 79 LEU A C 1
ATOM 660 O O . LEU A 1 79 ? 1.615 -2.758 -13.281 1 98.88 79 LEU A O 1
ATOM 664 N N . ILE A 1 80 ? 1.141 -4.422 -11.828 1 98.88 80 ILE A N 1
ATOM 665 C CA . ILE A 1 80 ? 0.262 -5.121 -12.766 1 98.88 80 ILE A CA 1
ATOM 666 C C . ILE A 1 80 ? -0.953 -4.25 -13.078 1 98.88 80 ILE A C 1
ATOM 668 O O . ILE A 1 80 ? -1.326 -4.09 -14.242 1 98.88 80 ILE A O 1
ATOM 672 N N . GLU A 1 81 ? -1.549 -3.688 -12.055 1 98.81 81 GLU A N 1
ATOM 673 C CA . GLU A 1 81 ? -2.707 -2.82 -12.242 1 98.81 81 GLU A CA 1
ATOM 674 C C . GLU A 1 81 ? -2.359 -1.618 -13.117 1 98.81 81 GLU A C 1
ATOM 676 O O . GLU A 1 81 ? -3.141 -1.231 -13.992 1 98.81 81 GLU A O 1
ATOM 681 N N . PHE A 1 82 ? -1.221 -0.992 -12.891 1 98.81 82 PHE A N 1
ATOM 682 C CA . PHE A 1 82 ? -0.782 0.145 -13.688 1 98.81 82 PHE A CA 1
ATOM 683 C C . PHE A 1 82 ? -0.71 -0.227 -15.164 1 98.81 82 PHE A C 1
ATOM 685 O O . PHE A 1 82 ? -1.104 0.56 -16.031 1 98.81 82 PHE A O 1
ATOM 692 N N . PHE A 1 83 ? -0.182 -1.44 -15.484 1 98.88 83 PHE A N 1
ATOM 693 C CA . PHE A 1 83 ? -0.082 -1.882 -16.875 1 98.88 83 PHE A CA 1
ATOM 694 C C . PHE A 1 83 ? -1.439 -1.812 -17.562 1 98.88 83 PHE A C 1
ATOM 696 O O . PHE A 1 83 ? -1.536 -1.376 -18.719 1 98.88 83 PHE A O 1
ATOM 703 N N . PHE A 1 84 ? -2.428 -2.203 -16.922 1 98.75 84 PHE A N 1
ATOM 704 C CA . PHE A 1 84 ? -3.75 -2.252 -17.531 1 98.75 84 PHE A CA 1
ATOM 705 C C . PHE A 1 84 ? -4.297 -0.848 -17.766 1 98.75 84 PHE A C 1
ATOM 707 O O . PHE A 1 84 ? -5.141 -0.636 -18.625 1 98.75 84 PHE A O 1
ATOM 714 N N . ARG A 1 85 ? -3.816 0.169 -16.969 1 97.94 85 ARG A N 1
ATOM 715 C CA . ARG A 1 85 ? -4.18 1.562 -17.188 1 97.94 85 ARG A CA 1
ATOM 716 C C . ARG A 1 85 ? -3.639 2.057 -18.531 1 97.94 85 ARG A C 1
ATOM 718 O O . ARG A 1 85 ? -4.227 2.938 -19.156 1 97.94 85 ARG A O 1
ATOM 725 N N . VAL A 1 86 ? -2.535 1.452 -18.953 1 98.38 86 VAL A N 1
ATOM 726 C CA . VAL A 1 86 ? -1.861 1.992 -20.141 1 98.38 86 VAL A CA 1
ATOM 727 C C . VAL A 1 86 ? -1.896 0.968 -21.266 1 98.38 86 VAL A C 1
ATOM 729 O O . VAL A 1 86 ? -1.236 1.146 -22.297 1 98.38 86 VAL A O 1
ATOM 732 N N . ALA A 1 87 ? -2.643 -0.136 -21.125 1 98.31 87 ALA A N 1
ATOM 733 C CA . ALA A 1 87 ? -2.627 -1.281 -22.031 1 98.31 87 ALA A CA 1
ATOM 734 C C . ALA A 1 87 ? -3.273 -0.933 -23.359 1 98.31 87 ALA A C 1
ATOM 736 O O . ALA A 1 87 ? -2.982 -1.562 -24.375 1 98.31 87 ALA A O 1
ATOM 737 N N . GLY A 1 88 ? -4.203 0.055 -23.422 1 98.06 88 GLY A N 1
ATOM 738 C CA . GLY A 1 88 ? -4.965 0.372 -24.625 1 98.06 88 GLY A CA 1
ATOM 739 C C . GLY A 1 88 ? -6.379 -0.174 -24.594 1 98.06 88 GLY A C 1
ATOM 740 O O . GLY A 1 88 ? -7.012 -0.213 -23.531 1 98.06 88 GLY A O 1
ATOM 741 N N . ARG A 1 89 ? -6.902 -0.527 -25.766 1 97.62 89 ARG A N 1
ATOM 742 C CA . ARG A 1 89 ? -8.32 -0.866 -25.875 1 97.62 89 ARG A CA 1
ATOM 743 C C . ARG A 1 89 ? -8.539 -2.369 -25.734 1 97.62 89 ARG A C 1
ATOM 745 O O . ARG A 1 89 ? -9.602 -2.809 -25.297 1 97.62 89 ARG A O 1
ATOM 752 N N . ASP A 1 90 ? -7.547 -3.162 -26.094 1 98.06 90 ASP A N 1
ATOM 753 C CA . ASP A 1 90 ? -7.715 -4.609 -26 1 98.06 90 ASP A CA 1
ATOM 754 C C . ASP A 1 90 ? -6.406 -5.293 -25.609 1 98.06 90 ASP A C 1
ATOM 756 O O . ASP A 1 90 ? -5.324 -4.855 -26.016 1 98.06 90 ASP A O 1
ATOM 760 N N . VAL A 1 91 ? -6.531 -6.34 -24.844 1 98.81 91 VAL A N 1
ATOM 761 C CA . VAL A 1 91 ? -5.387 -7.062 -24.297 1 98.81 91 VAL A CA 1
ATOM 762 C C . VAL A 1 91 ? -5.574 -8.562 -24.5 1 98.81 91 VAL A C 1
ATOM 764 O O . VAL A 1 91 ? -6.688 -9.078 -24.359 1 98.81 91 VAL A O 1
ATOM 767 N N . ALA A 1 92 ? -4.523 -9.219 -25.016 1 98.88 92 ALA A N 1
ATOM 768 C CA . ALA A 1 92 ? -4.488 -10.68 -25.031 1 98.88 92 ALA A CA 1
ATOM 769 C C . ALA A 1 92 ? -3.916 -11.227 -23.734 1 98.88 92 ALA A C 1
ATOM 771 O O . ALA A 1 92 ? -2.9 -10.734 -23.234 1 98.88 92 ALA A O 1
ATOM 772 N N . ILE A 1 93 ? -4.605 -12.188 -23.156 1 98.81 93 ILE A N 1
ATOM 773 C CA . ILE A 1 93 ? -4.152 -12.836 -21.922 1 98.81 93 ILE A CA 1
ATOM 774 C C . ILE A 1 93 ? -3.992 -14.336 -22.156 1 98.81 93 ILE A C 1
ATOM 776 O O . ILE A 1 93 ? -4.93 -15.008 -22.594 1 98.81 93 ILE A O 1
ATOM 780 N N . ALA A 1 94 ? -2.832 -14.867 -21.922 1 98.19 94 ALA A N 1
ATOM 781 C CA . ALA A 1 94 ? -2.57 -16.297 -22.078 1 98.19 94 ALA A CA 1
ATOM 782 C C . ALA A 1 94 ? -3.172 -17.094 -20.922 1 98.19 94 ALA A C 1
ATOM 784 O O . ALA A 1 94 ? -2.807 -16.891 -19.766 1 98.19 94 ALA A O 1
ATOM 785 N N . GLN A 1 95 ? -4.035 -18.047 -21.25 1 98.06 95 GLN A N 1
ATOM 786 C CA . GLN A 1 95 ? -4.816 -18.781 -20.25 1 98.06 95 GLN A CA 1
ATOM 787 C C . GLN A 1 95 ? -4.406 -20.25 -20.203 1 98.06 95 GLN A C 1
ATOM 789 O O . GLN A 1 95 ? -3.916 -20.797 -21.188 1 98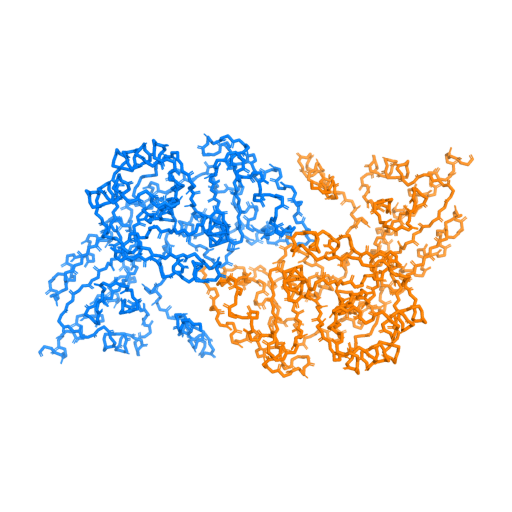.06 95 GLN A O 1
ATOM 794 N N . PRO A 1 96 ? -4.66 -20.969 -19.031 1 98.19 96 PRO A N 1
ATOM 795 C CA . PRO A 1 96 ? -5.066 -20.406 -17.734 1 98.19 96 PRO A CA 1
ATOM 796 C C . PRO A 1 96 ? -3.969 -19.578 -17.078 1 98.19 96 PRO A C 1
ATOM 798 O O . PRO A 1 96 ? -2.781 -19.828 -17.297 1 98.19 96 PRO A O 1
ATOM 801 N N . THR A 1 97 ? -4.391 -18.562 -16.359 1 98.5 97 THR A N 1
ATOM 802 C CA . THR A 1 97 ? -3.402 -17.734 -15.68 1 98.5 97 THR A CA 1
ATOM 803 C C . THR A 1 97 ? -4.039 -16.984 -14.516 1 98.5 97 THR A C 1
ATOM 805 O O . THR A 1 97 ? -5.18 -17.25 -14.141 1 98.5 97 THR A O 1
ATOM 808 N N . PHE A 1 98 ? -3.301 -16.141 -13.898 1 97.69 98 PHE A N 1
ATOM 809 C CA . PHE A 1 98 ? -3.688 -15.352 -12.727 1 97.69 98 PHE A CA 1
ATOM 810 C C . PHE A 1 98 ? -4.973 -14.578 -12.992 1 97.69 98 PHE A C 1
ATOM 812 O O . PHE A 1 98 ? -5.055 -13.812 -13.953 1 97.69 98 PHE A O 1
ATOM 819 N N . THR A 1 99 ? -5.965 -14.648 -12.156 1 96.75 99 THR A N 1
ATOM 820 C CA . THR A 1 99 ? -7.328 -14.195 -12.391 1 96.75 99 THR A CA 1
ATOM 821 C C . THR A 1 99 ? -7.418 -12.68 -12.305 1 96.75 99 THR A C 1
ATOM 823 O O . THR A 1 99 ? -8.297 -12.062 -12.922 1 96.75 99 THR A O 1
ATOM 826 N N . GLU A 1 100 ? -6.465 -12.062 -11.586 1 96.94 100 GLU A N 1
ATOM 827 C CA . GLU A 1 100 ? -6.543 -10.617 -11.367 1 96.94 100 GLU A CA 1
ATOM 828 C C . GLU A 1 100 ? -6.316 -9.852 -12.672 1 96.94 100 GLU A C 1
ATOM 830 O O . GLU A 1 100 ? -6.742 -8.703 -12.797 1 96.94 100 GLU A O 1
ATOM 835 N N . TYR A 1 101 ? -5.652 -10.461 -13.656 1 98.5 101 TYR A N 1
ATOM 836 C CA . TYR A 1 101 ? -5.449 -9.781 -14.93 1 98.5 101 TYR A CA 1
ATOM 837 C C . TYR A 1 101 ? -6.781 -9.383 -15.547 1 98.5 101 TYR A C 1
ATOM 839 O O . TYR A 1 101 ? -6.973 -8.227 -15.938 1 98.5 101 TYR A O 1
ATOM 847 N N . GLU A 1 102 ? -7.645 -10.367 -15.602 1 97.56 102 GLU A N 1
ATOM 848 C CA . GLU A 1 102 ? -8.961 -10.102 -16.172 1 97.56 102 GLU A CA 1
ATOM 849 C C . GLU A 1 102 ? -9.734 -9.094 -15.336 1 97.56 102 GLU A C 1
ATOM 851 O O . GLU A 1 102 ? -10.477 -8.266 -15.875 1 97.56 102 GLU A O 1
ATOM 856 N N . ARG A 1 103 ? -9.633 -9.219 -14.062 1 97.06 103 ARG A N 1
ATOM 857 C CA . ARG A 1 103 ? -10.289 -8.266 -13.172 1 97.06 103 ARG A CA 1
ATOM 858 C C . ARG A 1 103 ? -9.836 -6.84 -13.469 1 97.06 103 ARG A C 1
ATOM 860 O O . ARG A 1 103 ? -10.664 -5.934 -13.57 1 97.06 103 ARG A O 1
ATOM 867 N N . PHE A 1 104 ? -8.523 -6.613 -13.609 1 98.25 104 PHE A N 1
ATOM 868 C CA . PHE A 1 104 ? -7.996 -5.281 -13.891 1 98.25 104 PHE A CA 1
ATOM 869 C C . PHE A 1 104 ? -8.414 -4.812 -15.273 1 98.25 104 PHE A C 1
ATOM 871 O O . PHE A 1 104 ? -8.695 -3.631 -15.477 1 98.25 104 PHE A O 1
ATOM 878 N N . ALA A 1 105 ? -8.469 -5.762 -16.25 1 98.44 105 ALA A N 1
ATOM 879 C CA . ALA A 1 105 ? -8.953 -5.406 -17.578 1 98.44 105 ALA A CA 1
ATOM 880 C C . ALA A 1 105 ? -10.375 -4.859 -17.516 1 98.44 105 ALA A C 1
ATOM 882 O O . ALA A 1 105 ? -10.68 -3.816 -18.109 1 98.44 105 ALA A O 1
ATOM 883 N N . ARG A 1 106 ? -11.234 -5.551 -16.781 1 97.06 106 ARG A N 1
ATOM 884 C CA . ARG A 1 106 ? -12.617 -5.121 -16.609 1 97.06 106 ARG A CA 1
ATOM 885 C C . ARG A 1 106 ? -12.688 -3.764 -15.914 1 97.06 106 ARG A C 1
ATOM 887 O O . ARG A 1 106 ? -13.438 -2.881 -16.344 1 97.06 106 ARG A O 1
ATOM 894 N N . LEU A 1 107 ? -11.914 -3.588 -14.922 1 96.69 107 LEU A N 1
ATOM 895 C CA . LEU A 1 107 ? -11.891 -2.355 -14.141 1 96.69 107 LEU A CA 1
ATOM 896 C C . LEU A 1 107 ? -11.547 -1.16 -15.016 1 96.69 107 LEU A C 1
ATOM 898 O O . LEU A 1 107 ? -12.078 -0.066 -14.82 1 96.69 107 LEU A O 1
ATOM 902 N N . HIS A 1 108 ? -10.664 -1.331 -15.961 1 97.19 108 HIS A N 1
ATOM 903 C CA . HIS A 1 108 ? -10.18 -0.221 -16.781 1 97.19 108 HIS A CA 1
ATOM 904 C C . HIS A 1 108 ? -10.836 -0.21 -18.156 1 97.19 108 HIS A C 1
ATOM 906 O O . HIS A 1 108 ? -10.43 0.541 -19.031 1 97.19 108 HIS A O 1
ATOM 912 N N . GLY A 1 109 ? -11.836 -1.102 -18.328 1 97.69 109 GLY A N 1
ATOM 913 C CA . GLY A 1 109 ? -12.617 -1.103 -19.562 1 97.69 109 GLY A CA 1
ATOM 914 C C . GLY A 1 109 ? -11.852 -1.625 -20.75 1 97.69 109 GLY A C 1
ATOM 915 O O . GLY A 1 109 ? -12.062 -1.175 -21.875 1 97.69 109 GLY A O 1
ATOM 916 N N . VAL A 1 110 ? -10.891 -2.527 -20.531 1 98.38 110 VAL A N 1
ATOM 917 C CA . VAL A 1 110 ? -10.078 -3.105 -21.594 1 98.38 110 VAL A CA 1
ATOM 918 C C . VAL A 1 110 ? -10.695 -4.418 -22.062 1 98.38 110 VAL A C 1
ATOM 920 O O . VAL A 1 110 ? -11.039 -5.277 -21.25 1 98.38 110 VAL A O 1
ATOM 923 N N . ARG A 1 111 ? -10.859 -4.602 -23.328 1 98.5 111 ARG A N 1
ATOM 924 C CA . ARG A 1 111 ? -11.391 -5.84 -23.891 1 98.5 111 ARG A CA 1
ATOM 925 C C . ARG A 1 111 ? -10.359 -6.961 -23.828 1 98.5 111 ARG A C 1
ATOM 927 O O . ARG A 1 111 ? -9.195 -6.766 -24.188 1 98.5 111 ARG A O 1
ATOM 934 N N . VAL A 1 112 ? -10.773 -8.188 -23.453 1 98.56 112 VAL A N 1
ATOM 935 C CA . VAL A 1 112 ? -9.852 -9.289 -23.234 1 98.56 112 VAL A CA 1
ATOM 936 C C . VAL A 1 112 ? -9.992 -10.32 -24.344 1 98.56 112 VAL A C 1
ATOM 938 O O . VAL A 1 112 ? -11.109 -10.688 -24.719 1 98.56 112 VAL A O 1
ATOM 941 N N . HIS A 1 113 ? -8.898 -10.711 -24.891 1 98.5 113 HIS A N 1
ATOM 942 C CA . HIS A 1 113 ? -8.789 -11.875 -25.75 1 98.5 113 HIS A CA 1
ATOM 943 C C . HIS A 1 113 ? -8.039 -13.008 -25.062 1 98.5 113 HIS A C 1
ATOM 945 O O . HIS A 1 113 ? -6.836 -12.914 -24.828 1 98.5 113 HIS A O 1
ATOM 951 N N . ASP A 1 114 ? -8.781 -14.102 -24.859 1 98.25 114 ASP A N 1
ATOM 952 C CA . ASP A 1 114 ? -8.133 -15.266 -24.25 1 98.25 114 ASP A CA 1
ATOM 953 C C . ASP A 1 114 ? -7.398 -16.078 -25.312 1 98.25 114 ASP A C 1
ATOM 955 O O . ASP A 1 114 ? -7.973 -16.438 -26.344 1 98.25 114 ASP A O 1
ATOM 959 N N . ILE A 1 115 ? -6.199 -16.344 -25.062 1 98.12 115 ILE A N 1
ATOM 960 C CA . ILE A 1 115 ? -5.422 -17.188 -25.953 1 98.12 115 ILE A CA 1
ATOM 961 C C . ILE A 1 115 ? -4.742 -18.297 -25.156 1 98.12 115 ILE A C 1
ATOM 963 O O . ILE A 1 115 ? -4.516 -18.156 -23.953 1 98.12 115 ILE A O 1
ATOM 967 N N . PRO A 1 116 ? -4.367 -19.422 -25.781 1 97.19 116 PRO A N 1
ATOM 968 C CA . PRO A 1 116 ? -3.703 -20.484 -25.031 1 97.19 116 PRO A CA 1
ATOM 969 C C . PRO A 1 116 ? -2.303 -20.109 -24.562 1 97.19 116 PRO A C 1
ATOM 971 O O . PRO A 1 116 ? -1.567 -19.422 -25.297 1 97.19 116 PRO A O 1
ATOM 974 N N . TRP A 1 117 ? -2.037 -20.484 -23.359 1 96.88 117 TRP A N 1
ATOM 975 C CA . TRP A 1 117 ? -0.663 -20.359 -22.875 1 96.88 117 TRP A CA 1
ATOM 976 C C . TRP A 1 117 ? 0.254 -21.328 -23.625 1 96.88 117 TRP A C 1
ATOM 978 O O . TRP A 1 117 ? 0.639 -22.375 -23.078 1 96.88 117 TRP A O 1
ATOM 988 N N . ASP A 1 118 ? 0.567 -20.984 -24.781 1 96.44 118 ASP A N 1
ATOM 989 C CA . ASP A 1 118 ? 1.369 -21.734 -25.734 1 96.44 118 ASP A CA 1
ATOM 990 C C . ASP A 1 118 ? 2.131 -20.797 -26.672 1 96.44 118 ASP A C 1
ATOM 992 O O . ASP A 1 118 ? 1.554 -19.859 -27.219 1 96.44 118 ASP A O 1
ATOM 996 N N . LEU A 1 119 ? 3.4 -21.094 -26.828 1 97.81 119 LEU A N 1
ATOM 997 C CA . LEU A 1 119 ? 4.258 -20.172 -27.578 1 97.81 119 LEU A CA 1
ATOM 998 C C . LEU A 1 119 ? 3.723 -19.953 -28.984 1 97.81 119 LEU A C 1
ATOM 1000 O O . LEU A 1 119 ? 3.584 -18.812 -29.438 1 97.81 119 LEU A O 1
ATOM 1004 N N . GLU A 1 120 ? 3.475 -21.016 -29.656 1 97.69 120 GLU A N 1
ATOM 1005 C CA . GLU A 1 120 ? 3.021 -20.922 -31.047 1 97.69 120 GLU A CA 1
ATOM 1006 C C . GLU A 1 120 ? 1.697 -20.172 -31.141 1 97.69 120 GLU A C 1
ATOM 1008 O O . GLU A 1 120 ? 1.517 -19.328 -32.031 1 97.69 120 GLU A O 1
ATOM 1013 N N . ALA A 1 121 ? 0.809 -20.484 -30.297 1 97.94 121 ALA A N 1
ATOM 1014 C CA . ALA A 1 121 ? -0.493 -19.812 -30.281 1 97.94 121 ALA A CA 1
ATOM 1015 C C . ALA A 1 121 ? -0.347 -18.328 -30 1 97.94 121 ALA A C 1
ATOM 1017 O O . ALA A 1 121 ? -1.037 -17.5 -30.609 1 97.94 121 ALA A O 1
ATOM 1018 N N . ILE A 1 122 ? 0.502 -17.984 -29.109 1 98.31 122 ILE A N 1
ATOM 1019 C CA . ILE A 1 122 ? 0.753 -16.594 -28.734 1 98.31 122 ILE A CA 1
ATOM 1020 C C . ILE A 1 122 ? 1.325 -15.844 -29.922 1 98.31 122 ILE A C 1
ATOM 1022 O O . ILE A 1 122 ? 0.824 -14.773 -30.297 1 98.31 122 ILE A O 1
ATOM 1026 N N . LEU A 1 123 ? 2.33 -16.422 -30.547 1 98.25 123 LEU A N 1
ATOM 1027 C CA . LEU A 1 123 ? 2.973 -15.773 -31.688 1 98.25 123 LEU A CA 1
ATOM 1028 C C . LEU A 1 123 ? 1.984 -15.586 -32.844 1 98.25 123 LEU A C 1
ATOM 1030 O O . LEU A 1 123 ? 1.928 -14.516 -33.438 1 98.25 123 LEU A O 1
ATOM 1034 N N . GLU A 1 124 ? 1.256 -16.641 -33.094 1 97.94 124 GLU A N 1
ATOM 1035 C CA . GLU A 1 124 ? 0.268 -16.578 -34.156 1 97.94 124 GLU A CA 1
ATOM 1036 C C . GLU A 1 124 ? -0.763 -15.484 -33.906 1 97.94 124 GLU A C 1
ATOM 1038 O O . GLU A 1 124 ? -1.132 -14.742 -34.812 1 97.94 124 GLU A O 1
ATOM 1043 N N . PHE A 1 125 ? -1.209 -15.383 -32.688 1 98.06 125 PHE A N 1
ATOM 1044 C CA . PHE A 1 125 ? -2.229 -14.391 -32.344 1 98.06 125 PHE A CA 1
ATOM 1045 C C . PHE A 1 125 ? -1.681 -12.977 -32.5 1 98.06 125 PHE A C 1
ATOM 1047 O O . PHE A 1 125 ? -2.336 -12.109 -33.062 1 98.06 125 PHE A O 1
ATOM 1054 N N . VAL A 1 126 ? -0.53 -12.719 -31.953 1 97.75 126 VAL A N 1
ATOM 1055 C CA . VAL A 1 126 ? 0.08 -11.391 -32 1 97.75 126 VAL A CA 1
ATOM 1056 C C . VAL A 1 126 ? 0.324 -10.984 -33.438 1 97.75 126 VAL A C 1
ATOM 1058 O O . VAL A 1 126 ? 0.08 -9.836 -33.812 1 97.75 126 VAL A O 1
ATOM 1061 N N . GLU A 1 127 ? 0.786 -11.906 -34.188 1 96.12 127 GLU A N 1
ATOM 1062 C CA . GLU A 1 127 ? 1.075 -11.625 -35.594 1 96.12 127 GLU A CA 1
ATOM 1063 C C . GLU A 1 127 ? -0.206 -11.367 -36.375 1 96.12 127 GLU A C 1
ATOM 1065 O O . GLU A 1 127 ? -0.227 -10.531 -37.281 1 96.12 127 GLU A O 1
ATOM 1070 N N . GLY A 1 128 ? -1.184 -12.039 -36.062 1 95.06 128 GLY A N 1
ATOM 1071 C CA . GLY A 1 128 ? -2.42 -11.992 -36.812 1 95.06 128 GLY A CA 1
ATOM 1072 C C . GLY A 1 128 ? -3.365 -10.898 -36.375 1 95.06 128 GLY A C 1
ATOM 1073 O O . GLY A 1 128 ? -3.885 -10.133 -37.188 1 95.06 128 GLY A O 1
ATOM 1074 N N . SER A 1 129 ? -3.658 -10.734 -35.094 1 93.12 129 SER A N 1
ATOM 1075 C CA . SER A 1 129 ? -4.707 -9.883 -34.531 1 93.12 129 SER A CA 1
ATOM 1076 C C . SER A 1 129 ? -4.145 -8.539 -34.094 1 93.12 129 SER A C 1
ATOM 1078 O O . SER A 1 129 ? -4.883 -7.562 -33.969 1 93.12 129 SER A O 1
ATOM 1080 N N . ARG A 1 130 ? -2.932 -8.453 -33.719 1 91.69 130 ARG A N 1
ATOM 1081 C CA . ARG A 1 130 ? -2.232 -7.246 -33.281 1 91.69 130 ARG A CA 1
ATOM 1082 C C . ARG A 1 130 ? -2.977 -6.547 -32.156 1 91.69 130 ARG A C 1
ATOM 1084 O O . ARG A 1 130 ? -3.338 -5.375 -32.281 1 91.69 130 ARG A O 1
ATOM 1091 N N . PRO A 1 131 ? -3.219 -7.262 -31.062 1 97.88 131 PRO A N 1
ATOM 1092 C CA . PRO A 1 131 ? -3.814 -6.578 -29.906 1 97.88 131 PRO A CA 1
ATOM 1093 C C . PRO A 1 131 ? -2.979 -5.395 -29.422 1 97.88 131 PRO A C 1
ATOM 1095 O O . PRO A 1 131 ? -1.81 -5.266 -29.797 1 97.88 131 PRO A O 1
ATOM 1098 N N . ASP A 1 132 ? -3.602 -4.457 -28.641 1 98.69 132 ASP A N 1
ATOM 1099 C CA . ASP A 1 132 ? -2.84 -3.342 -28.094 1 98.69 132 ASP A CA 1
ATOM 1100 C C . ASP A 1 132 ? -1.794 -3.834 -27.094 1 98.69 132 ASP A C 1
ATOM 1102 O O . ASP A 1 132 ? -0.749 -3.205 -26.922 1 98.69 132 ASP A O 1
ATOM 1106 N N . ALA A 1 133 ? -2.102 -4.957 -26.422 1 98.88 133 ALA A N 1
ATOM 1107 C CA . ALA A 1 133 ? -1.217 -5.453 -25.375 1 98.88 133 ALA A CA 1
ATOM 1108 C C . ALA A 1 133 ? -1.322 -6.969 -25.234 1 98.88 133 ALA A C 1
ATOM 1110 O O . ALA A 1 133 ? -2.283 -7.578 -25.719 1 98.88 133 ALA A O 1
ATOM 1111 N N . LEU A 1 134 ? -0.293 -7.574 -24.656 1 98.88 134 LEU A N 1
ATOM 1112 C CA . LEU A 1 134 ? -0.203 -8.992 -24.328 1 98.88 134 LEU A CA 1
ATOM 1113 C C . LEU A 1 134 ? 0.289 -9.195 -22.906 1 98.88 134 LEU A C 1
ATOM 1115 O O . LEU A 1 134 ? 1.231 -8.531 -22.469 1 98.88 134 LEU A O 1
ATOM 1119 N N . VAL A 1 135 ? -0.384 -10.078 -22.141 1 98.88 135 VAL A N 1
ATOM 1120 C CA . VAL A 1 135 ? 0.022 -10.43 -20.797 1 98.88 135 VAL A CA 1
ATOM 1121 C C . VAL A 1 135 ? 0.428 -11.906 -20.734 1 98.88 135 VAL A C 1
ATOM 1123 O O . VAL A 1 135 ? -0.343 -12.781 -21.141 1 98.88 135 VAL A O 1
ATOM 1126 N N . ILE A 1 136 ? 1.604 -12.125 -20.266 1 98.31 136 ILE A N 1
ATOM 1127 C CA . ILE A 1 136 ? 2.107 -13.477 -20.031 1 98.31 136 ILE A CA 1
ATOM 1128 C C . ILE A 1 136 ? 2.629 -13.586 -18.594 1 98.31 136 ILE A C 1
ATOM 1130 O O . ILE A 1 136 ? 3.363 -12.711 -18.125 1 98.31 136 ILE A O 1
ATOM 1134 N N . CYS A 1 137 ? 2.188 -14.547 -17.938 1 98.38 137 CYS A N 1
ATOM 1135 C CA . CYS A 1 137 ? 2.738 -14.906 -16.625 1 98.38 137 CYS A CA 1
ATOM 1136 C C . CYS A 1 137 ? 3.795 -15.992 -16.766 1 98.38 137 CYS A C 1
ATOM 1138 O O . CYS A 1 137 ? 3.512 -17.078 -17.281 1 98.38 137 CYS A O 1
ATOM 1140 N N . ASN A 1 138 ? 5.07 -15.719 -16.312 1 97.69 138 ASN A N 1
ATOM 1141 C CA . ASN A 1 138 ? 6.172 -16.641 -16.531 1 97.69 138 ASN A CA 1
ATOM 1142 C C . ASN A 1 138 ? 7.184 -16.594 -15.391 1 97.69 138 ASN A C 1
ATOM 1144 O O . ASN A 1 138 ? 8.016 -15.688 -15.336 1 97.69 138 ASN A O 1
ATOM 1148 N N . PRO A 1 139 ? 7.215 -17.656 -14.539 1 97.81 139 PRO A N 1
ATOM 1149 C CA . PRO A 1 139 ? 6.402 -18.875 -14.484 1 97.81 139 PRO A CA 1
ATOM 1150 C C . PRO A 1 139 ? 4.918 -18.578 -14.289 1 97.81 139 PRO A C 1
ATOM 1152 O O . PRO A 1 139 ? 4.559 -17.609 -13.609 1 97.81 139 PRO A O 1
ATOM 1155 N N . ASN A 1 140 ? 4.164 -19.438 -14.883 1 98.38 140 ASN A N 1
ATOM 1156 C CA . ASN A 1 140 ? 2.729 -19.188 -14.953 1 98.38 140 ASN A CA 1
ATOM 1157 C C . ASN A 1 140 ? 2.014 -19.656 -13.688 1 98.38 140 ASN A C 1
ATOM 1159 O O . ASN A 1 140 ? 2.248 -20.766 -13.219 1 98.38 140 ASN A O 1
ATOM 1163 N N . ASN A 1 141 ? 1.263 -18.797 -13.086 1 98.06 141 ASN A N 1
ATOM 1164 C CA . ASN A 1 141 ? 0.278 -19.172 -12.078 1 98.06 141 ASN A CA 1
ATOM 1165 C C . ASN A 1 141 ? -1.104 -19.375 -12.688 1 98.06 141 ASN A C 1
ATOM 1167 O O . ASN A 1 141 ? -1.671 -18.453 -13.281 1 98.06 141 ASN A O 1
ATOM 1171 N N . PRO A 1 142 ? -1.59 -20.562 -12.68 1 98.12 142 PRO A N 1
ATOM 1172 C CA . PRO A 1 142 ? -1.386 -21.547 -11.617 1 98.12 142 PRO A CA 1
ATOM 1173 C C . PRO A 1 142 ? -0.589 -22.766 -12.086 1 98.12 142 PRO A C 1
ATOM 1175 O O . PRO A 1 142 ? -0.403 -23.703 -11.32 1 98.12 142 PRO A O 1
ATOM 1178 N N . THR A 1 143 ? -0.089 -22.75 -13.32 1 97.94 143 THR A N 1
ATOM 1179 C CA . THR A 1 143 ? 0.383 -24 -13.898 1 97.94 143 THR A CA 1
ATOM 1180 C C . THR A 1 143 ? 1.801 -24.312 -13.43 1 97.94 143 THR A C 1
ATOM 1182 O O . THR A 1 143 ? 2.25 -25.469 -13.516 1 97.94 143 THR A O 1
ATOM 1185 N N . GLY A 1 144 ? 2.461 -23.25 -13.055 1 97.25 144 GLY A N 1
ATOM 1186 C CA . GLY A 1 144 ? 3.852 -23.438 -12.672 1 97.25 144 GLY A CA 1
ATOM 1187 C C . GLY A 1 144 ? 4.773 -23.672 -13.852 1 97.25 144 GLY A C 1
ATOM 1188 O O . GLY A 1 144 ? 5.988 -23.797 -13.688 1 97.25 144 GLY A O 1
ATOM 1189 N N . GLU A 1 145 ? 4.23 -23.688 -14.992 1 95.62 145 GLU A N 1
ATOM 1190 C CA . GLU A 1 145 ? 5.023 -23.859 -16.203 1 95.62 145 GLU A CA 1
ATOM 1191 C C . GLU A 1 145 ? 5.801 -22.594 -16.547 1 95.62 145 GLU A C 1
ATOM 1193 O O . GLU A 1 145 ? 5.484 -21.516 -16.047 1 95.62 145 GLU A O 1
ATOM 1198 N N . PHE A 1 146 ? 6.836 -22.766 -17.344 1 94.06 146 PHE A N 1
ATOM 1199 C CA . PHE A 1 146 ? 7.672 -21.594 -17.625 1 94.06 146 PHE A CA 1
ATOM 1200 C C . PHE A 1 146 ? 8.227 -21.656 -19.047 1 94.06 146 PHE A C 1
ATOM 1202 O O . PHE A 1 146 ? 8.523 -22.734 -19.562 1 94.06 146 PHE A O 1
ATOM 1209 N N . MET A 1 147 ? 8.219 -20.531 -19.734 1 95.19 147 MET A N 1
ATOM 1210 C CA . MET A 1 147 ? 8.906 -20.344 -21 1 95.19 147 MET A CA 1
ATOM 1211 C C . MET A 1 147 ? 10.367 -19.969 -20.781 1 95.19 147 MET A C 1
ATOM 1213 O O . MET A 1 147 ? 10.688 -19.141 -19.922 1 95.19 147 MET A O 1
ATOM 1217 N N . ARG A 1 148 ? 11.258 -20.672 -21.625 1 94.38 148 ARG A N 1
ATOM 1218 C CA . ARG A 1 148 ? 12.688 -20.375 -21.531 1 94.38 148 ARG A CA 1
ATOM 1219 C C . ARG A 1 148 ? 13 -19.016 -22.125 1 94.38 148 ARG A C 1
ATOM 1221 O O . ARG A 1 148 ? 12.164 -18.406 -22.812 1 94.38 148 ARG A O 1
ATOM 1228 N N . LYS A 1 149 ? 14.07 -18.516 -21.797 1 95.56 149 LYS A N 1
ATOM 1229 C CA . LYS A 1 149 ? 14.516 -17.188 -22.172 1 95.56 149 LYS A CA 1
ATOM 1230 C C . LYS A 1 149 ? 14.312 -16.938 -23.672 1 95.56 149 LYS A C 1
ATOM 1232 O O . LYS A 1 149 ? 13.719 -15.938 -24.062 1 95.56 149 LYS A O 1
ATOM 1237 N N . ARG A 1 150 ? 14.797 -17.812 -24.438 1 96.25 150 ARG A N 1
ATOM 1238 C CA . ARG A 1 150 ? 14.727 -17.656 -25.891 1 96.25 150 ARG A CA 1
ATOM 1239 C C . ARG A 1 150 ? 13.281 -17.516 -26.359 1 96.25 150 ARG A C 1
ATOM 1241 O O . ARG A 1 150 ? 12.992 -16.75 -27.281 1 96.25 150 ARG A O 1
ATOM 1248 N N . GLU A 1 151 ? 12.422 -18.312 -25.766 1 97.25 151 GLU A N 1
ATOM 1249 C CA . GLU A 1 151 ? 11.008 -18.266 -26.109 1 97.25 151 GLU A CA 1
ATOM 1250 C C . GLU A 1 151 ? 10.391 -16.922 -25.766 1 97.25 151 GLU A C 1
ATOM 1252 O O . GLU A 1 151 ? 9.656 -16.328 -26.562 1 97.25 151 GLU A O 1
ATOM 1257 N N . VAL A 1 152 ? 10.711 -16.406 -24.625 1 96.62 152 VAL A N 1
ATOM 1258 C CA . VAL A 1 152 ? 10.18 -15.125 -24.188 1 96.62 152 VAL A CA 1
ATOM 1259 C C . VAL A 1 152 ? 10.742 -14 -25.047 1 96.62 152 VAL A C 1
ATOM 1261 O O . VAL A 1 152 ? 10.039 -13.031 -25.344 1 96.62 152 VAL A O 1
ATOM 1264 N N . GLU A 1 153 ? 11.984 -14.117 -25.375 1 96.94 153 GLU A N 1
ATOM 1265 C CA . GLU A 1 153 ? 12.609 -13.133 -26.25 1 96.94 153 GLU A CA 1
ATOM 1266 C C . GLU A 1 153 ? 11.93 -13.094 -27.609 1 96.94 153 GLU A C 1
ATOM 1268 O O . GLU A 1 153 ? 11.75 -12.016 -28.203 1 96.94 153 GLU A O 1
ATOM 1273 N N . GLU A 1 154 ? 11.633 -14.273 -28.094 1 97.5 154 GLU A N 1
ATOM 1274 C CA . GLU A 1 154 ? 10.914 -14.352 -29.359 1 97.5 154 GLU A CA 1
ATOM 1275 C C . GLU A 1 154 ? 9.578 -13.625 -29.281 1 97.5 154 GLU A C 1
ATOM 1277 O O . GLU A 1 154 ? 9.211 -12.875 -30.188 1 97.5 154 GLU A O 1
ATOM 1282 N N . VAL A 1 155 ? 8.852 -13.852 -28.25 1 98.19 155 VAL A N 1
ATOM 1283 C CA . VAL A 1 155 ? 7.57 -13.18 -28.047 1 98.19 155 VAL A CA 1
ATOM 1284 C C . VAL A 1 155 ? 7.781 -11.664 -28 1 98.19 155 VAL A C 1
ATOM 1286 O O . VAL A 1 155 ? 7.039 -10.906 -28.625 1 98.19 155 VAL A O 1
ATOM 1289 N N . ALA A 1 156 ? 8.773 -11.234 -27.25 1 97.81 156 ALA A N 1
ATOM 1290 C CA . ALA A 1 156 ? 9.062 -9.812 -27.094 1 97.81 156 ALA A CA 1
ATOM 1291 C C . ALA A 1 156 ? 9.391 -9.172 -28.438 1 97.81 156 ALA A C 1
ATOM 1293 O O . ALA A 1 156 ? 8.953 -8.047 -28.719 1 97.81 156 ALA A O 1
ATOM 1294 N N . GLU A 1 157 ? 10.164 -9.844 -29.188 1 97.25 157 GLU A N 1
ATOM 1295 C CA . GLU A 1 157 ? 10.555 -9.336 -30.5 1 97.25 157 GLU A CA 1
ATOM 1296 C C . GLU A 1 157 ? 9.344 -9.148 -31.406 1 97.25 157 GLU A C 1
ATOM 1298 O O . GLU A 1 157 ? 9.227 -8.133 -32.094 1 97.25 157 GLU A O 1
ATOM 1303 N N . VAL A 1 158 ? 8.508 -10.117 -31.453 1 97.81 158 VAL A N 1
ATOM 1304 C CA . VAL A 1 158 ? 7.32 -10.055 -32.281 1 97.81 158 VAL A CA 1
ATOM 1305 C C . VAL A 1 158 ? 6.406 -8.93 -31.812 1 97.81 158 VAL A C 1
ATOM 1307 O O . VAL A 1 158 ? 5.832 -8.195 -32.625 1 97.81 158 VAL A O 1
ATOM 1310 N N . CYS A 1 159 ? 6.254 -8.797 -30.531 1 98.25 159 CYS A N 1
ATOM 1311 C CA . CYS A 1 159 ? 5.449 -7.719 -29.953 1 98.25 159 CYS A CA 1
ATOM 1312 C C . CYS A 1 159 ? 5.996 -6.355 -30.359 1 98.25 159 CYS A C 1
ATOM 1314 O O . CYS A 1 159 ? 5.238 -5.461 -30.734 1 98.25 159 CYS A O 1
ATOM 1316 N N . GLU A 1 160 ? 7.297 -6.215 -30.234 1 97 160 GLU A N 1
ATOM 1317 C CA . GLU A 1 160 ? 7.938 -4.961 -30.609 1 97 160 GLU A CA 1
ATOM 1318 C C . GLU A 1 160 ? 7.676 -4.625 -32.094 1 97 160 GLU A C 1
ATOM 1320 O O . GLU A 1 160 ? 7.316 -3.496 -32.406 1 97 160 GLU A O 1
ATOM 1325 N N . LYS A 1 161 ? 7.855 -5.594 -32.875 1 96.75 161 LYS A N 1
ATOM 1326 C CA . LYS A 1 161 ? 7.668 -5.418 -34.312 1 96.75 161 LYS A CA 1
ATOM 1327 C C . LYS A 1 161 ? 6.234 -5.004 -34.625 1 96.75 161 LYS A C 1
ATOM 1329 O O . LYS A 1 161 ? 6 -4.234 -35.562 1 96.75 161 LYS A O 1
ATOM 1334 N N . ARG A 1 162 ? 5.301 -5.477 -33.875 1 97.38 162 ARG A N 1
ATOM 1335 C CA . ARG A 1 162 ? 3.891 -5.262 -34.188 1 97.38 162 ARG A CA 1
ATOM 1336 C C . ARG A 1 162 ? 3.32 -4.113 -33.344 1 97.38 162 ARG A C 1
ATOM 1338 O O . ARG A 1 162 ? 2.139 -3.783 -33.469 1 97.38 162 ARG A O 1
ATOM 1345 N N . GLY A 1 163 ? 4.137 -3.547 -32.5 1 97 163 GLY A N 1
ATOM 1346 C CA . GLY A 1 163 ? 3.691 -2.438 -31.656 1 97 163 GLY A CA 1
ATOM 1347 C C . GLY A 1 163 ? 2.771 -2.867 -30.531 1 97 163 GLY A C 1
ATOM 1348 O O . GLY A 1 163 ? 1.855 -2.133 -30.156 1 97 163 GLY A O 1
ATOM 1349 N N . VAL A 1 164 ? 2.895 -4.113 -30.078 1 98.5 164 VAL A N 1
ATOM 1350 C CA . VAL A 1 164 ? 2.09 -4.668 -29 1 98.5 164 VAL A CA 1
ATOM 1351 C C . VAL A 1 164 ? 2.812 -4.484 -27.672 1 98.5 164 VAL A C 1
ATOM 1353 O O . VAL A 1 164 ? 3.982 -4.848 -27.531 1 98.5 164 VAL A O 1
ATOM 1356 N N . LYS A 1 165 ? 2.211 -3.822 -26.641 1 98.69 165 LYS A N 1
ATOM 1357 C CA . LYS A 1 165 ? 2.789 -3.742 -25.297 1 98.69 165 LYS A CA 1
ATOM 1358 C C . LYS A 1 165 ? 2.805 -5.113 -24.625 1 98.69 165 LYS A C 1
ATOM 1360 O O . LYS A 1 165 ? 1.761 -5.754 -24.484 1 98.69 165 LYS A O 1
ATOM 1365 N N . LEU A 1 166 ? 3.926 -5.59 -24.25 1 98.81 166 LEU A N 1
ATOM 1366 C CA . LEU A 1 166 ? 4.066 -6.891 -23.609 1 98.81 166 LEU A CA 1
ATOM 1367 C C . LEU A 1 166 ? 4.328 -6.73 -22.109 1 98.81 166 LEU A C 1
ATOM 1369 O O . LEU A 1 166 ? 5.289 -6.07 -21.703 1 98.81 166 LEU A O 1
ATOM 1373 N N . MET A 1 167 ? 3.475 -7.266 -21.297 1 98.88 167 MET A N 1
ATOM 1374 C CA . MET A 1 167 ? 3.785 -7.422 -19.875 1 98.88 167 MET A CA 1
ATOM 1375 C C . MET A 1 167 ? 4.145 -8.867 -19.562 1 98.88 167 MET A C 1
ATOM 1377 O O . MET A 1 167 ? 3.412 -9.789 -19.922 1 98.88 167 MET A O 1
ATOM 1381 N N . ILE A 1 168 ? 5.223 -9.047 -18.953 1 98.5 168 ILE A N 1
ATOM 1382 C CA . ILE A 1 168 ? 5.629 -10.352 -18.438 1 98.5 168 ILE A CA 1
ATOM 1383 C C . ILE A 1 168 ? 5.645 -10.312 -16.906 1 98.5 168 ILE A C 1
ATOM 1385 O O . ILE A 1 168 ? 6.473 -9.633 -16.297 1 98.5 168 ILE A O 1
ATOM 1389 N N . ASP A 1 169 ? 4.727 -11.008 -16.344 1 98.5 169 ASP A N 1
ATOM 1390 C CA . ASP A 1 169 ? 4.688 -11.172 -14.891 1 98.5 169 ASP A CA 1
ATOM 1391 C C . ASP A 1 169 ? 5.672 -12.25 -14.438 1 98.5 169 ASP A C 1
ATOM 1393 O O . ASP A 1 169 ? 5.426 -13.445 -14.625 1 98.5 169 ASP A O 1
ATOM 1397 N N . GLN A 1 170 ? 6.719 -11.766 -13.812 1 98.25 170 GLN A N 1
ATOM 1398 C CA . GLN A 1 170 ? 7.805 -12.641 -13.391 1 98.25 170 GLN A CA 1
ATOM 1399 C C . GLN A 1 170 ? 7.855 -12.75 -11.867 1 98.25 170 GLN A C 1
ATOM 1401 O O . GLN A 1 170 ? 8.938 -12.828 -11.281 1 98.25 170 GLN A O 1
ATOM 1406 N N . THR A 1 171 ? 6.695 -12.758 -11.281 1 97.75 171 THR A N 1
ATOM 1407 C CA . THR A 1 171 ? 6.535 -12.844 -9.828 1 97.75 171 THR A CA 1
ATOM 1408 C C . THR A 1 171 ? 7.258 -14.07 -9.281 1 97.75 171 THR A C 1
ATOM 1410 O O . THR A 1 171 ? 7.793 -14.031 -8.172 1 97.75 171 THR A O 1
ATOM 1413 N N . PHE A 1 172 ? 7.355 -15.156 -10.047 1 98.19 172 PHE A N 1
ATOM 1414 C CA . PHE A 1 172 ? 7.91 -16.406 -9.547 1 98.19 172 PHE A CA 1
ATOM 1415 C C . PHE A 1 172 ? 9.219 -16.734 -10.25 1 98.19 172 PHE A C 1
ATOM 1417 O O . PHE A 1 172 ? 9.711 -17.859 -10.164 1 98.19 172 PHE A O 1
ATOM 1424 N N . ILE A 1 173 ? 9.836 -15.789 -10.898 1 97.56 173 ILE A N 1
ATOM 1425 C CA . ILE A 1 173 ? 10.961 -16.031 -11.797 1 97.56 173 ILE A CA 1
ATOM 1426 C C . ILE A 1 173 ? 12.164 -16.531 -11 1 97.56 173 ILE A C 1
ATOM 1428 O O . ILE A 1 173 ? 12.984 -17.297 -11.508 1 97.56 173 ILE A O 1
ATOM 1432 N N . ASP A 1 174 ? 12.266 -16.109 -9.742 1 97.38 174 ASP A N 1
ATOM 1433 C CA . ASP A 1 174 ? 13.406 -16.453 -8.898 1 97.38 174 ASP A CA 1
ATOM 1434 C C . ASP A 1 174 ? 13.406 -17.953 -8.555 1 97.38 174 ASP A C 1
ATOM 1436 O O . ASP A 1 174 ? 14.414 -18.484 -8.094 1 97.38 174 ASP A O 1
ATOM 1440 N N . PHE A 1 175 ? 12.359 -18.672 -8.797 1 98 175 PHE A N 1
ATOM 1441 C CA . PHE A 1 175 ? 12.242 -20.094 -8.492 1 98 175 PHE A CA 1
ATOM 1442 C C . PHE A 1 175 ? 12.695 -20.938 -9.672 1 98 175 PHE A C 1
ATOM 1444 O O . PHE A 1 175 ? 12.82 -22.156 -9.555 1 98 175 PHE A O 1
ATOM 1451 N N . VAL A 1 176 ? 13.023 -20.531 -10.859 1 94.75 176 VAL A N 1
ATOM 1452 C CA . VAL A 1 176 ? 13.547 -21.266 -12 1 94.75 176 VAL A CA 1
ATOM 1453 C C . VAL A 1 176 ? 14.859 -20.641 -12.461 1 94.75 176 VAL A C 1
ATOM 1455 O O . VAL A 1 176 ? 15.844 -20.625 -11.711 1 94.75 176 VAL A O 1
ATOM 1458 N N . LYS A 1 177 ? 15.227 -19.672 -13 1 89.94 177 LYS A N 1
ATOM 1459 C CA . LYS A 1 177 ? 16.375 -18.859 -13.391 1 89.94 177 LYS A CA 1
ATOM 1460 C C . LYS A 1 177 ? 15.922 -17.547 -14.023 1 89.94 177 LYS A C 1
ATOM 1462 O O . LYS A 1 177 ? 15.398 -17.531 -15.141 1 89.94 177 LYS A O 1
ATOM 1467 N N . PRO A 1 178 ? 16.234 -16.547 -13.289 1 92.5 178 PRO A N 1
ATOM 1468 C CA . PRO A 1 178 ? 15.734 -15.258 -13.75 1 92.5 178 PRO A CA 1
ATOM 1469 C C . PRO A 1 178 ? 16.375 -14.812 -15.062 1 92.5 178 PRO A C 1
ATOM 1471 O O . PRO A 1 178 ? 17.562 -15.094 -15.297 1 92.5 178 PRO A O 1
ATOM 1474 N N . HIS A 1 179 ? 15.617 -14.234 -15.953 1 92.62 179 HIS A N 1
ATOM 1475 C CA . HIS A 1 179 ? 16.094 -13.617 -17.188 1 92.62 179 HIS A CA 1
ATOM 1476 C C . HIS A 1 179 ? 15.312 -12.344 -17.5 1 92.62 179 HIS A C 1
ATOM 1478 O O . HIS A 1 179 ? 14.164 -12.195 -17.062 1 92.62 179 HIS A O 1
ATOM 1484 N N . ASP A 1 180 ? 15.969 -11.445 -18.125 1 92.94 180 ASP A N 1
ATOM 1485 C CA . ASP A 1 180 ? 15.336 -10.18 -18.484 1 92.94 180 ASP A CA 1
ATOM 1486 C C . ASP A 1 180 ? 14.898 -10.195 -19.953 1 92.94 180 ASP A C 1
ATOM 1488 O O . ASP A 1 180 ? 15.453 -10.93 -20.766 1 92.94 180 ASP A O 1
ATOM 1492 N N . VAL A 1 181 ? 13.844 -9.492 -20.234 1 92.06 181 VAL A N 1
ATOM 1493 C CA . VAL A 1 181 ? 13.344 -9.281 -21.578 1 92.06 181 VAL A CA 1
ATOM 1494 C C . VAL A 1 181 ? 12.828 -7.855 -21.734 1 92.06 181 VAL A C 1
ATOM 1496 O O . VAL A 1 181 ? 12.5 -7.199 -20.734 1 92.06 181 VAL A O 1
ATOM 1499 N N . GLU A 1 182 ? 12.836 -7.332 -22.938 1 90.75 182 GLU A N 1
ATOM 1500 C CA . GLU A 1 182 ? 12.305 -5.996 -23.188 1 90.75 182 GLU A CA 1
ATOM 1501 C C . GLU A 1 182 ? 10.781 -5.992 -23.125 1 90.75 182 GLU A C 1
ATOM 1503 O O . GLU A 1 182 ? 10.117 -6.328 -24.109 1 90.75 182 GLU A O 1
ATOM 1508 N N . ALA A 1 183 ? 10.242 -5.672 -22.094 1 97.06 183 ALA A N 1
ATOM 1509 C CA . ALA A 1 183 ? 8.805 -5.688 -21.812 1 97.06 183 ALA A CA 1
ATOM 1510 C C . ALA A 1 183 ? 8.492 -4.957 -20.516 1 97.06 183 ALA A C 1
ATOM 1512 O O . ALA A 1 183 ? 9.375 -4.348 -19.906 1 97.06 183 ALA A O 1
ATOM 1513 N N . PHE A 1 184 ? 7.258 -4.789 -20.188 1 98.62 184 PHE A N 1
ATOM 1514 C CA . PHE A 1 184 ? 6.855 -4.496 -18.828 1 98.62 184 PHE A CA 1
ATOM 1515 C C . PHE A 1 184 ? 7.094 -5.703 -17.922 1 98.62 184 PHE A C 1
ATOM 1517 O O . PHE A 1 184 ? 6.281 -6.629 -17.891 1 98.62 184 PHE A O 1
ATOM 1524 N N . GLN A 1 185 ? 8.195 -5.66 -17.25 1 98.62 185 GLN A N 1
ATOM 1525 C CA . GLN A 1 185 ? 8.547 -6.785 -16.375 1 98.62 185 GLN A CA 1
ATOM 1526 C C . GLN A 1 185 ? 8.148 -6.512 -14.93 1 98.62 185 GLN A C 1
ATOM 1528 O O . GLN A 1 185 ? 8.484 -5.465 -14.375 1 98.62 185 GLN A O 1
ATOM 1533 N N . VAL A 1 186 ? 7.441 -7.41 -14.352 1 98.75 186 VAL A N 1
ATOM 1534 C CA . VAL A 1 186 ? 6.988 -7.297 -12.969 1 98.75 186 VAL A CA 1
ATOM 1535 C C . VAL A 1 186 ? 7.578 -8.43 -12.133 1 98.75 186 VAL A C 1
ATOM 1537 O O . VAL A 1 186 ? 7.453 -9.602 -12.492 1 98.75 186 VAL A O 1
ATOM 1540 N N . ARG A 1 187 ? 8.211 -8.102 -11.039 1 98.31 187 ARG A N 1
ATOM 1541 C CA . ARG A 1 187 ? 8.82 -9.07 -10.141 1 98.31 187 ARG A CA 1
ATOM 1542 C C . ARG A 1 187 ? 8.305 -8.898 -8.711 1 98.31 187 ARG A C 1
ATOM 1544 O O . ARG A 1 187 ? 7.73 -7.855 -8.383 1 98.31 187 ARG A O 1
ATOM 1551 N N . SER A 1 188 ? 8.43 -9.914 -7.969 1 97.44 188 SER A N 1
ATOM 1552 C CA . SER A 1 188 ? 8.086 -9.875 -6.551 1 97.44 188 SER A CA 1
ATOM 1553 C C . SER A 1 188 ? 9.281 -10.242 -5.684 1 97.44 188 SER A C 1
ATOM 1555 O O . SER A 1 188 ? 9.984 -11.211 -5.965 1 97.44 188 SER A O 1
ATOM 1557 N N . LEU A 1 189 ? 9.5 -9.438 -4.684 1 97.81 189 LEU A N 1
ATOM 1558 C CA . LEU A 1 189 ? 10.547 -9.773 -3.723 1 97.81 189 LEU A CA 1
ATOM 1559 C C . LEU A 1 189 ? 9.969 -10.57 -2.555 1 97.81 189 LEU A C 1
ATOM 1561 O O . LEU A 1 189 ? 10.711 -11.273 -1.854 1 97.81 189 LEU A O 1
ATOM 1565 N N . THR A 1 190 ? 8.703 -10.523 -2.367 1 96.94 190 THR A N 1
ATOM 1566 C CA . THR A 1 190 ? 8.117 -11.031 -1.135 1 96.94 190 THR A CA 1
ATOM 1567 C C . THR A 1 190 ? 7.875 -12.539 -1.235 1 96.94 190 THR A C 1
ATOM 1569 O O . THR A 1 190 ? 7.887 -13.242 -0.223 1 96.94 190 THR A O 1
ATOM 1572 N N . LYS A 1 191 ? 7.684 -13.047 -2.512 1 98.12 191 LYS A N 1
ATOM 1573 C CA . LYS A 1 191 ? 7.48 -14.484 -2.682 1 98.12 191 LYS A CA 1
ATOM 1574 C C . LYS A 1 191 ? 8.758 -15.258 -2.377 1 98.12 191 LYS A C 1
ATOM 1576 O O . LYS A 1 191 ? 8.742 -16.203 -1.59 1 98.12 191 LYS A O 1
ATOM 1581 N N . ILE A 1 192 ? 9.852 -14.797 -2.945 1 98.5 192 ILE A N 1
ATOM 1582 C CA . ILE A 1 192 ? 11.117 -15.508 -2.842 1 98.5 192 ILE A CA 1
ATOM 1583 C C . ILE A 1 192 ? 11.68 -15.352 -1.433 1 98.5 192 ILE A C 1
ATOM 1585 O O . ILE A 1 192 ? 12.336 -16.266 -0.914 1 98.5 192 ILE A O 1
ATOM 1589 N N . LEU A 1 193 ? 11.352 -14.273 -0.752 1 98.5 193 LEU A N 1
ATOM 1590 C CA . LEU A 1 193 ? 11.867 -14.055 0.596 1 98.5 193 LEU A CA 1
ATOM 1591 C C . LEU A 1 193 ? 10.93 -14.656 1.637 1 98.5 193 LEU A C 1
ATOM 1593 O O . LEU A 1 193 ? 11.273 -14.727 2.82 1 98.5 193 LEU A O 1
ATOM 1597 N N . GLY A 1 194 ? 9.75 -15.023 1.196 1 98.19 194 GLY A N 1
ATOM 1598 C CA . GLY A 1 194 ? 8.789 -15.617 2.117 1 98.19 194 GLY A CA 1
ATOM 1599 C C . GLY A 1 194 ? 8.141 -14.594 3.037 1 98.19 194 GLY A C 1
ATOM 1600 O O . GLY A 1 194 ? 7.895 -14.883 4.211 1 98.19 194 GLY A O 1
ATOM 1601 N N . ILE A 1 195 ? 7.91 -13.398 2.582 1 98 195 ILE A N 1
ATOM 1602 C CA . ILE A 1 195 ? 7.363 -12.344 3.426 1 98 195 ILE A CA 1
ATOM 1603 C C . ILE A 1 195 ? 6.254 -11.609 2.68 1 98 195 ILE A C 1
ATOM 1605 O O . ILE A 1 195 ? 6.277 -10.383 2.562 1 98 195 ILE A O 1
ATOM 1609 N N . PRO A 1 196 ? 5.207 -12.32 2.26 1 97.38 196 PRO A N 1
ATOM 1610 C CA . PRO A 1 196 ? 4.18 -11.719 1.403 1 97.38 196 PRO A CA 1
ATOM 1611 C C . PRO A 1 196 ? 3.457 -10.555 2.074 1 97.38 196 PRO A C 1
ATOM 1613 O O . PRO A 1 196 ? 2.998 -9.633 1.394 1 97.38 196 PRO A O 1
ATOM 1616 N N . GLY A 1 197 ? 3.379 -10.508 3.371 1 97.25 197 GLY A N 1
ATOM 1617 C CA . GLY A 1 197 ? 2.643 -9.492 4.102 1 97.25 197 GLY A CA 1
ATOM 1618 C C . GLY A 1 197 ? 3.332 -8.141 4.102 1 97.25 197 GLY A C 1
ATOM 1619 O O . GLY A 1 197 ? 2.729 -7.129 4.469 1 97.25 197 GLY A O 1
ATOM 1620 N N . LEU A 1 198 ? 4.586 -8.102 3.734 1 97.81 198 LEU A N 1
ATOM 1621 C CA . LEU A 1 198 ? 5.359 -6.867 3.705 1 97.81 198 LEU A CA 1
ATOM 1622 C C . LEU A 1 198 ? 4.93 -5.984 2.539 1 97.81 198 LEU A C 1
ATOM 1624 O O . LEU A 1 198 ? 5.031 -4.758 2.615 1 97.81 198 LEU A O 1
ATOM 1628 N N . ARG A 1 199 ? 4.43 -6.641 1.44 1 97.62 199 ARG A N 1
ATOM 1629 C CA . ARG A 1 199 ? 3.867 -5.996 0.26 1 97.62 199 ARG A CA 1
ATOM 1630 C C . ARG A 1 199 ? 4.934 -5.219 -0.503 1 97.62 199 ARG A C 1
ATOM 1632 O O . ARG A 1 199 ? 4.918 -3.988 -0.527 1 97.62 199 ARG A O 1
ATOM 1639 N N . PHE A 1 200 ? 5.73 -5.887 -1.256 1 98.56 200 PHE A N 1
ATOM 1640 C CA . PHE A 1 200 ? 6.734 -5.199 -2.059 1 98.56 200 PHE A CA 1
ATOM 1641 C C . PHE A 1 200 ? 6.914 -5.887 -3.406 1 98.56 200 PHE A C 1
ATOM 1643 O O . PHE A 1 200 ? 7.148 -7.098 -3.465 1 98.56 200 PHE A O 1
ATOM 1650 N N . GLY A 1 201 ? 6.777 -5.188 -4.441 1 98.69 201 GLY A N 1
ATOM 1651 C CA . GLY A 1 201 ? 7.09 -5.57 -5.809 1 98.69 201 GLY A CA 1
ATOM 1652 C C . GLY A 1 201 ? 7.98 -4.57 -6.52 1 98.69 201 GLY A C 1
ATOM 1653 O O . GLY A 1 201 ? 8.102 -3.422 -6.09 1 98.69 201 GLY A O 1
ATOM 1654 N N . TYR A 1 202 ? 8.68 -5.004 -7.48 1 98.81 202 TYR A N 1
ATOM 1655 C CA . TYR A 1 202 ? 9.531 -4.148 -8.297 1 98.81 202 TYR A CA 1
ATOM 1656 C C . TYR A 1 202 ? 9.531 -4.609 -9.75 1 98.81 202 TYR A C 1
ATOM 1658 O O . TYR A 1 202 ? 8.969 -5.66 -10.078 1 98.81 202 TYR A O 1
ATOM 1666 N N . GLY A 1 203 ? 10.008 -3.756 -10.594 1 98.56 203 GLY A N 1
ATOM 1667 C CA . GLY A 1 203 ? 10.008 -4.117 -12.008 1 98.56 203 GLY A CA 1
ATOM 1668 C C . GLY A 1 203 ? 10.742 -3.115 -12.883 1 98.56 203 GLY A C 1
ATOM 1669 O O . GLY A 1 203 ? 11.414 -2.221 -12.375 1 98.56 203 GLY A O 1
ATOM 1670 N N . MET A 1 204 ? 10.695 -3.438 -14.094 1 98.44 204 MET A N 1
ATOM 1671 C CA . MET A 1 204 ? 11.25 -2.596 -15.148 1 98.44 204 MET A CA 1
ATOM 1672 C C . MET A 1 204 ? 10.211 -2.34 -16.234 1 98.44 204 MET A C 1
ATOM 1674 O O . MET A 1 204 ? 9.602 -3.279 -16.75 1 98.44 204 MET A O 1
ATOM 1678 N N . PHE A 1 205 ? 9.945 -1.07 -16.531 1 98.75 205 PHE A N 1
ATOM 1679 C CA . PHE A 1 205 ? 9.062 -0.654 -17.609 1 98.75 205 PHE A CA 1
ATOM 1680 C C . PHE A 1 205 ? 9.82 0.163 -18.656 1 98.75 205 PHE A C 1
ATOM 1682 O O . PHE A 1 205 ? 10.898 0.696 -18.359 1 98.75 205 PHE A O 1
ATOM 1689 N N . PRO A 1 206 ? 9.312 0.181 -19.938 1 98.25 206 PRO A N 1
ATOM 1690 C CA . PRO A 1 206 ? 9.875 1.177 -20.844 1 98.25 206 PRO A CA 1
ATOM 1691 C C . PRO A 1 206 ? 9.914 2.58 -20.25 1 98.25 206 PRO A C 1
ATOM 1693 O O . PRO A 1 206 ? 9.008 2.957 -19.5 1 98.25 206 PRO A O 1
ATOM 1696 N N . LYS A 1 207 ? 10.945 3.336 -20.562 1 98.06 207 LYS A N 1
ATOM 1697 C CA . LYS A 1 207 ? 11.289 4.602 -19.922 1 98.06 207 LYS A CA 1
ATOM 1698 C C . LYS A 1 207 ? 10.07 5.516 -19.828 1 98.06 207 LYS A C 1
ATOM 1700 O O . LYS A 1 207 ? 9.789 6.09 -18.781 1 98.06 207 LYS A O 1
ATOM 1705 N N . GLU A 1 208 ? 9.359 5.652 -20.891 1 98.25 208 GLU A N 1
ATOM 1706 C CA . GLU A 1 208 ? 8.211 6.555 -20.938 1 98.25 208 GLU A CA 1
ATOM 1707 C C . GLU A 1 208 ? 7.141 6.129 -19.938 1 98.25 208 GLU A C 1
ATOM 1709 O O . GLU A 1 208 ? 6.504 6.977 -19.297 1 98.25 208 GLU A O 1
ATOM 1714 N N . TYR A 1 209 ? 6.949 4.844 -19.781 1 98.75 209 TYR A N 1
ATOM 1715 C CA . TYR A 1 209 ? 5.898 4.344 -18.906 1 98.75 209 TYR A CA 1
ATOM 1716 C C . TYR A 1 209 ? 6.367 4.316 -17.453 1 98.75 209 TYR A C 1
ATOM 1718 O O . TYR A 1 209 ? 5.566 4.48 -16.531 1 98.75 209 TYR A O 1
ATOM 1726 N N . ALA A 1 210 ? 7.711 4.066 -17.266 1 98.75 210 ALA A N 1
ATOM 1727 C CA . ALA A 1 210 ? 8.25 4.207 -15.914 1 98.75 210 ALA A CA 1
ATOM 1728 C C . ALA A 1 210 ? 8.062 5.629 -15.391 1 98.75 210 ALA A C 1
ATOM 1730 O O . ALA A 1 210 ? 7.66 5.824 -14.242 1 98.75 210 ALA A O 1
ATOM 1731 N N . ARG A 1 211 ? 8.352 6.574 -16.234 1 98.44 211 ARG A N 1
ATOM 1732 C CA . ARG A 1 211 ? 8.141 7.973 -15.875 1 98.44 211 ARG A CA 1
ATOM 1733 C C . ARG A 1 211 ? 6.676 8.234 -15.531 1 98.44 211 ARG A C 1
ATOM 1735 O O . ARG A 1 211 ? 6.375 8.859 -14.516 1 98.44 211 ARG A O 1
ATOM 1742 N N . LEU A 1 212 ? 5.785 7.75 -16.391 1 98.56 212 LEU A N 1
ATOM 1743 C CA . LEU A 1 212 ? 4.352 7.926 -16.156 1 98.56 212 LEU A CA 1
ATOM 1744 C C . LEU A 1 212 ? 3.926 7.277 -14.844 1 98.56 212 LEU A C 1
ATOM 1746 O O . LEU A 1 212 ? 3.105 7.832 -14.117 1 98.56 212 LEU A O 1
ATOM 1750 N N . PHE A 1 213 ? 4.449 6.113 -14.57 1 98.62 213 PHE A N 1
ATOM 1751 C CA . PHE A 1 213 ? 4.16 5.43 -13.312 1 98.62 213 PHE A CA 1
ATOM 1752 C C . PHE A 1 213 ? 4.52 6.312 -12.125 1 98.62 213 PHE A C 1
ATOM 1754 O O . PHE A 1 213 ? 3.709 6.508 -11.219 1 98.62 213 PHE A O 1
ATOM 1761 N N . HIS A 1 214 ? 5.734 6.844 -12.133 1 97.94 214 HIS A N 1
ATOM 1762 C CA . HIS A 1 214 ? 6.211 7.648 -11.008 1 97.94 214 HIS A CA 1
ATOM 1763 C C . HIS A 1 214 ? 5.434 8.953 -10.898 1 97.94 214 HIS A C 1
ATOM 1765 O O . HIS A 1 214 ? 5.234 9.469 -9.797 1 97.94 214 HIS A O 1
ATOM 1771 N N . GLU A 1 215 ? 4.945 9.422 -12 1 96.5 215 GLU A N 1
ATOM 1772 C CA . GLU A 1 215 ? 4.168 10.656 -12 1 96.5 215 GLU A CA 1
ATOM 1773 C C . GLU A 1 215 ? 2.764 10.422 -11.445 1 96.5 215 GLU A C 1
ATOM 1775 O O . GLU A 1 215 ? 2.119 11.352 -10.961 1 96.5 215 GLU A O 1
ATOM 1780 N N . THR A 1 216 ? 2.311 9.141 -11.484 1 97.12 216 THR A N 1
ATOM 1781 C CA . THR A 1 216 ? 0.896 8.922 -11.195 1 97.12 216 THR A CA 1
ATOM 1782 C C . THR A 1 216 ? 0.723 8.078 -9.938 1 97.12 216 THR A C 1
ATOM 1784 O O . THR A 1 216 ? -0.369 8.023 -9.367 1 97.12 216 THR A O 1
ATOM 1787 N N . ARG A 1 217 ? 1.771 7.395 -9.516 1 97.19 217 ARG A N 1
ATOM 1788 C CA . ARG A 1 217 ? 1.652 6.582 -8.305 1 97.19 217 ARG A CA 1
ATOM 1789 C C . ARG A 1 217 ? 1.325 7.453 -7.098 1 97.19 217 ARG A C 1
ATOM 1791 O O . ARG A 1 217 ? 1.577 8.656 -7.105 1 97.19 217 ARG A O 1
ATOM 1798 N N . LEU A 1 218 ? 0.727 6.82 -6.129 1 96.94 218 LEU A N 1
ATOM 1799 C CA . LEU A 1 218 ? 0.508 7.512 -4.863 1 96.94 218 LEU A CA 1
ATOM 1800 C C . LEU A 1 218 ? 1.835 7.867 -4.199 1 96.94 218 LEU A C 1
ATOM 1802 O O . LEU A 1 218 ? 2.807 7.117 -4.305 1 96.94 218 LEU A O 1
ATOM 1806 N N . PRO A 1 219 ? 1.889 9.047 -3.508 1 95 219 PRO A N 1
ATOM 1807 C CA . PRO A 1 219 ? 3.068 9.305 -2.68 1 95 219 PRO A CA 1
ATOM 1808 C C . PRO A 1 219 ? 3.258 8.273 -1.574 1 95 219 PRO A C 1
ATOM 1810 O O . PRO A 1 219 ? 2.277 7.797 -0.996 1 95 219 PRO A O 1
ATOM 1813 N N . TRP A 1 220 ? 4.523 7.859 -1.301 1 95.5 220 TRP A N 1
ATOM 1814 C CA . TRP A 1 220 ? 4.883 6.945 -0.224 1 95.5 220 TRP A CA 1
ATOM 1815 C C . TRP A 1 220 ? 4.176 5.602 -0.39 1 95.5 220 TRP A C 1
ATOM 1817 O O . TRP A 1 220 ? 3.643 5.051 0.575 1 95.5 220 TRP A O 1
ATOM 1827 N N . ASN A 1 221 ? 4.145 5.191 -1.67 1 97.25 221 ASN A N 1
ATOM 1828 C CA . ASN A 1 221 ? 3.35 4.008 -1.975 1 97.25 221 ASN A CA 1
ATOM 1829 C C . ASN A 1 221 ? 3.975 2.744 -1.386 1 97.25 221 ASN A C 1
ATOM 1831 O O . ASN A 1 221 ? 3.307 1.717 -1.26 1 97.25 221 ASN A O 1
ATOM 1835 N N . VAL A 1 222 ? 5.246 2.773 -0.997 1 97.94 222 VAL A N 1
ATOM 1836 C CA . VAL A 1 222 ? 5.926 1.639 -0.385 1 97.94 222 VAL A CA 1
ATOM 1837 C C . VAL A 1 222 ? 6.262 1.959 1.069 1 97.94 222 VAL A C 1
ATOM 1839 O O . VAL A 1 222 ? 6.852 3.002 1.362 1 97.94 222 VAL A O 1
ATOM 1842 N N . ASN A 1 223 ? 5.844 1.09 1.974 1 97.81 223 ASN A N 1
ATOM 1843 C CA . ASN A 1 223 ? 6.117 1.33 3.387 1 97.81 223 ASN A CA 1
ATOM 1844 C C . ASN A 1 223 ? 7.609 1.251 3.689 1 97.81 223 ASN A C 1
ATOM 1846 O O . ASN A 1 223 ? 8.367 0.621 2.947 1 97.81 223 ASN A O 1
ATOM 1850 N N . THR A 1 224 ? 8.039 1.847 4.777 1 97.06 224 THR A N 1
ATOM 1851 C CA . THR A 1 224 ? 9.461 2.049 5.031 1 97.06 224 THR A CA 1
ATOM 1852 C C . THR A 1 224 ? 10.148 0.721 5.336 1 97.06 224 THR A C 1
ATOM 1854 O O . THR A 1 224 ? 11.312 0.526 4.992 1 97.06 224 THR A O 1
ATOM 1857 N N . LEU A 1 225 ? 9.438 -0.192 6.016 1 97.69 225 LEU A N 1
ATOM 1858 C CA . LEU A 1 225 ? 10.039 -1.487 6.32 1 97.69 225 LEU A CA 1
ATOM 1859 C C . LEU A 1 225 ? 10.289 -2.283 5.043 1 97.69 225 LEU A C 1
ATOM 1861 O O . LEU A 1 225 ? 11.336 -2.918 4.902 1 97.69 225 LEU A O 1
ATOM 1865 N N . ALA A 1 226 ? 9.352 -2.258 4.121 1 98.31 226 ALA A N 1
ATOM 1866 C CA . ALA A 1 226 ? 9.531 -2.914 2.826 1 98.31 226 ALA A CA 1
ATOM 1867 C C . ALA A 1 226 ? 10.727 -2.334 2.078 1 98.31 226 ALA A C 1
ATOM 1869 O O . ALA A 1 226 ? 11.508 -3.074 1.473 1 98.31 226 ALA A O 1
ATOM 1870 N N . LYS A 1 227 ? 10.852 -1.014 2.127 1 97.75 227 LYS A N 1
ATOM 1871 C CA . LYS A 1 227 ? 11.961 -0.34 1.471 1 97.75 227 LYS A CA 1
ATOM 1872 C C . LYS A 1 227 ? 13.305 -0.847 2.002 1 97.75 227 LYS A C 1
ATOM 1874 O O . LYS A 1 227 ? 14.188 -1.216 1.224 1 97.75 227 LYS A O 1
ATOM 1879 N N . VAL A 1 228 ? 13.469 -0.907 3.344 1 96.81 228 VAL A N 1
ATOM 1880 C CA . VAL A 1 228 ? 14.758 -1.256 3.938 1 96.81 228 VAL A CA 1
ATOM 1881 C C . VAL A 1 228 ? 15.047 -2.738 3.713 1 96.81 228 VAL A C 1
ATOM 1883 O O . VAL A 1 228 ? 16.203 -3.133 3.521 1 96.81 228 VAL A O 1
ATOM 1886 N N . VAL A 1 229 ? 14.008 -3.568 3.717 1 98.12 229 VAL A N 1
ATOM 1887 C CA . VAL A 1 229 ? 14.18 -4.988 3.422 1 98.12 229 VAL A CA 1
ATOM 1888 C C . VAL A 1 229 ? 14.656 -5.164 1.981 1 98.12 229 VAL A C 1
ATOM 1890 O O . VAL A 1 229 ? 15.594 -5.918 1.719 1 98.12 229 VAL A O 1
ATOM 1893 N N . ALA A 1 230 ? 14.023 -4.465 1.069 1 98.5 230 ALA A N 1
ATOM 1894 C CA . ALA A 1 230 ? 14.422 -4.535 -0.333 1 98.5 230 ALA A CA 1
ATOM 1895 C C . ALA A 1 230 ? 15.883 -4.109 -0.509 1 98.5 230 ALA A C 1
ATOM 1897 O O . ALA A 1 230 ? 16.641 -4.77 -1.213 1 98.5 230 ALA A O 1
ATOM 1898 N N . GLU A 1 231 ? 16.25 -3.053 0.153 1 97.56 231 GLU A N 1
ATOM 1899 C CA . GLU A 1 231 ? 17.609 -2.52 0.039 1 97.56 231 GLU A CA 1
ATOM 1900 C C . GLU A 1 231 ? 18.641 -3.5 0.601 1 97.56 231 GLU A C 1
ATOM 1902 O O . GLU A 1 231 ? 19.75 -3.588 0.097 1 97.56 231 GLU A O 1
ATOM 1907 N N . ARG A 1 232 ? 18.234 -4.262 1.59 1 97.88 232 ARG A N 1
ATOM 1908 C CA . ARG A 1 232 ? 19.125 -5.219 2.227 1 97.88 232 ARG A CA 1
ATOM 1909 C C . ARG A 1 232 ? 19.25 -6.488 1.392 1 97.88 232 ARG A C 1
ATOM 1911 O O . ARG A 1 232 ? 20.344 -7.062 1.286 1 97.88 232 ARG A O 1
ATOM 1918 N N . TYR A 1 233 ? 18.203 -6.93 0.778 1 98.31 233 TYR A N 1
ATOM 1919 C CA . TYR A 1 233 ? 18.203 -8.32 0.329 1 98.31 233 TYR A CA 1
ATOM 1920 C C . TYR A 1 233 ? 18.281 -8.398 -1.19 1 98.31 233 TYR A C 1
ATOM 1922 O O . TYR A 1 233 ? 18.625 -9.445 -1.743 1 98.31 233 TYR A O 1
ATOM 1930 N N . LEU A 1 234 ? 17.984 -7.305 -1.912 1 98.56 234 LEU A N 1
ATOM 1931 C CA . LEU A 1 234 ? 18.078 -7.344 -3.367 1 98.56 234 LEU A CA 1
ATOM 1932 C C . LEU A 1 234 ? 19.516 -7.625 -3.807 1 98.56 234 LEU A C 1
ATOM 1934 O O . LEU A 1 234 ? 19.734 -8.453 -4.688 1 98.56 234 LEU A O 1
ATOM 1938 N N . PRO A 1 235 ? 20.547 -6.984 -3.166 1 98.06 235 PRO A N 1
ATOM 1939 C CA . PRO A 1 235 ? 21.922 -7.277 -3.557 1 98.06 235 PRO A CA 1
ATOM 1940 C C . PRO A 1 235 ? 22.312 -8.734 -3.299 1 98.06 235 PRO A C 1
ATOM 1942 O O . PRO A 1 235 ? 23.266 -9.234 -3.896 1 98.06 235 PRO A O 1
ATOM 1945 N N . LEU A 1 236 ? 21.578 -9.438 -2.432 1 97.81 236 LEU A N 1
ATOM 1946 C CA . LEU A 1 236 ? 21.906 -10.805 -2.037 1 97.81 236 LEU A CA 1
ATOM 1947 C C . LEU A 1 236 ? 20.984 -11.805 -2.736 1 97.81 236 LEU A C 1
ATOM 1949 O O . LEU A 1 236 ? 21.062 -13.008 -2.494 1 97.81 236 LEU A O 1
ATOM 1953 N N . LEU A 1 237 ? 20.188 -11.375 -3.633 1 97.62 237 LEU A N 1
ATOM 1954 C CA . LEU A 1 237 ? 19.062 -12.164 -4.137 1 97.62 237 LEU A CA 1
ATOM 1955 C C . LEU A 1 237 ? 19.562 -13.312 -5.004 1 97.62 237 LEU A C 1
ATOM 1957 O O . LEU A 1 237 ? 19.047 -14.438 -4.906 1 97.62 237 LEU A O 1
ATOM 1961 N N . ARG A 1 238 ? 20.516 -13.086 -5.82 1 96.12 238 ARG A N 1
ATOM 1962 C CA . ARG A 1 238 ? 20.938 -14.07 -6.805 1 96.12 238 ARG A CA 1
ATOM 1963 C C . ARG A 1 238 ? 21.453 -15.336 -6.129 1 96.12 238 ARG A C 1
ATOM 1965 O O . ARG A 1 238 ? 20.953 -16.438 -6.398 1 96.12 238 ARG A O 1
ATOM 1972 N N . PRO A 1 239 ? 22.438 -15.211 -5.227 1 96.94 239 PRO A N 1
ATOM 1973 C CA . PRO A 1 239 ? 22.875 -16.438 -4.555 1 96.94 239 PRO A CA 1
ATOM 1974 C C . PRO A 1 239 ? 21.781 -17.062 -3.689 1 96.94 239 PRO A C 1
ATOM 1976 O O . PRO A 1 239 ? 21.688 -18.281 -3.592 1 96.94 239 PRO A O 1
ATOM 1979 N N . PHE A 1 240 ? 20.969 -16.281 -3.07 1 97.81 240 PHE A N 1
ATOM 1980 C CA . PHE A 1 240 ? 19.891 -16.781 -2.227 1 97.81 240 PHE A CA 1
ATOM 1981 C C . PHE A 1 240 ? 18.875 -17.578 -3.053 1 97.81 240 PHE A C 1
ATOM 1983 O O . PHE A 1 240 ? 18.5 -18.688 -2.684 1 97.81 240 PHE A O 1
ATOM 1990 N N . SER A 1 241 ? 18.422 -16.969 -4.172 1 97.81 241 SER A N 1
ATOM 1991 C CA . SER A 1 241 ? 17.422 -17.641 -5.016 1 97.81 241 SER A CA 1
ATOM 1992 C C . SER A 1 241 ? 17.953 -18.953 -5.578 1 97.81 241 SER A C 1
ATOM 1994 O O . SER A 1 241 ? 17.203 -19.906 -5.738 1 97.81 241 SER A O 1
ATOM 1996 N N . ARG A 1 242 ? 19.234 -18.984 -5.926 1 97.5 242 ARG A N 1
ATOM 1997 C CA . ARG A 1 242 ? 19.859 -20.219 -6.395 1 97.5 242 ARG A CA 1
ATOM 1998 C C . ARG A 1 242 ? 19.75 -21.328 -5.344 1 97.5 242 ARG A C 1
ATOM 2000 O O . ARG A 1 242 ? 19.453 -22.469 -5.664 1 97.5 242 ARG A O 1
ATOM 2007 N N . HIS A 1 243 ? 20.047 -20.922 -4.117 1 97.62 243 HIS A N 1
ATOM 2008 C CA . HIS A 1 243 ? 19.938 -21.859 -2.994 1 97.62 243 HIS A CA 1
ATOM 2009 C C . HIS A 1 243 ? 18.516 -22.359 -2.826 1 97.62 243 HIS A C 1
ATOM 2011 O O . HIS A 1 243 ? 18.281 -23.562 -2.652 1 97.62 243 HIS A O 1
ATOM 2017 N N . VAL A 1 244 ? 17.562 -21.5 -2.916 1 98.25 244 VAL A N 1
ATOM 2018 C CA . VAL A 1 244 ? 16.156 -21.828 -2.758 1 98.25 244 VAL A CA 1
ATOM 2019 C C . VAL A 1 244 ? 15.719 -22.766 -3.881 1 98.25 244 VAL A C 1
ATOM 2021 O O . VAL A 1 244 ? 15.008 -23.75 -3.641 1 98.25 244 VAL A O 1
ATOM 2024 N N . ARG A 1 245 ? 16.141 -22.484 -5.117 1 97.81 245 ARG A N 1
ATOM 2025 C CA . ARG A 1 245 ? 15.781 -23.312 -6.266 1 97.81 245 ARG A CA 1
ATOM 2026 C C . ARG A 1 245 ? 16.219 -24.766 -6.059 1 97.81 245 ARG A C 1
ATOM 2028 O O . ARG A 1 245 ? 15.492 -25.688 -6.406 1 97.81 245 ARG A O 1
ATOM 2035 N N . ARG A 1 246 ? 17.359 -24.875 -5.523 1 98 246 ARG A N 1
ATOM 2036 C CA . ARG A 1 246 ? 17.875 -26.219 -5.281 1 98 246 ARG A CA 1
ATOM 2037 C C . ARG A 1 246 ? 17.016 -26.969 -4.262 1 98 246 ARG A C 1
ATOM 2039 O O . ARG A 1 246 ? 16.656 -28.125 -4.477 1 98 246 ARG A O 1
ATOM 2046 N N . LYS A 1 247 ? 16.688 -26.297 -3.162 1 98.25 247 LYS A N 1
ATOM 2047 C CA . LYS A 1 247 ? 15.883 -26.906 -2.104 1 98.25 247 LYS A CA 1
ATOM 2048 C C . LYS A 1 247 ? 14.469 -27.203 -2.584 1 98.25 247 LYS A C 1
ATOM 2050 O O . LYS A 1 247 ? 13.945 -28.297 -2.361 1 98.25 247 LYS A O 1
ATOM 2055 N N . ILE A 1 248 ? 13.891 -26.25 -3.223 1 98.5 248 ILE A N 1
ATOM 2056 C CA . ILE A 1 248 ? 12.523 -26.375 -3.725 1 98.5 248 ILE A CA 1
ATOM 2057 C C . ILE A 1 248 ? 12.469 -27.469 -4.785 1 98.5 248 ILE A C 1
ATOM 2059 O O . ILE A 1 248 ? 11.508 -28.25 -4.848 1 98.5 248 ILE A O 1
ATOM 2063 N N . GLY A 1 249 ? 13.492 -27.469 -5.648 1 98 249 GLY A N 1
ATOM 2064 C CA . GLY A 1 249 ? 13.547 -28.484 -6.688 1 98 249 GLY A CA 1
ATOM 2065 C C . GLY A 1 249 ? 13.508 -29.891 -6.141 1 98 249 GLY A C 1
ATOM 2066 O O . GLY A 1 249 ? 12.789 -30.75 -6.668 1 98 249 GLY A O 1
ATOM 2067 N N . LYS A 1 250 ? 14.234 -30.125 -5.117 1 98.19 250 LYS A N 1
ATOM 2068 C CA . LYS A 1 250 ? 14.281 -31.438 -4.484 1 98.19 250 LYS A CA 1
ATOM 2069 C C . LYS A 1 250 ? 12.922 -31.812 -3.902 1 98.19 250 LYS A C 1
ATOM 2071 O O . LYS A 1 250 ? 12.438 -32.938 -4.113 1 98.19 250 LYS A O 1
ATOM 2076 N N . GLU A 1 251 ? 12.336 -30.875 -3.148 1 98.56 251 GLU A N 1
ATOM 2077 C CA . GLU A 1 251 ? 11.039 -31.125 -2.516 1 98.56 251 GLU A CA 1
ATOM 2078 C C . GLU A 1 251 ? 9.938 -31.266 -3.557 1 98.56 251 GLU A C 1
ATOM 2080 O O . GLU A 1 251 ? 9.031 -32.094 -3.396 1 98.56 251 GLU A O 1
ATOM 2085 N N . ARG A 1 252 ? 9.977 -30.5 -4.59 1 98.44 252 ARG A N 1
ATOM 2086 C CA . ARG A 1 252 ? 8.992 -30.547 -5.672 1 98.44 252 ARG A CA 1
ATOM 2087 C C . ARG A 1 252 ? 8.969 -31.938 -6.32 1 98.44 252 ARG A C 1
ATOM 2089 O O . ARG A 1 252 ? 7.898 -32.5 -6.539 1 98.44 252 ARG A O 1
ATOM 2096 N N . GLU A 1 253 ? 10.125 -32.438 -6.605 1 98 253 GLU A N 1
ATOM 2097 C CA . GLU A 1 253 ? 10.227 -33.75 -7.238 1 98 253 GLU A CA 1
ATOM 2098 C C . GLU A 1 253 ? 9.719 -34.844 -6.309 1 98 253 GLU A C 1
ATOM 2100 O O . GLU A 1 253 ? 9.047 -35.781 -6.754 1 98 253 GLU A O 1
ATOM 2105 N N . HIS A 1 254 ? 10.094 -34.688 -5.082 1 98.19 254 HIS A N 1
ATOM 2106 C CA . HIS A 1 254 ? 9.602 -35.625 -4.098 1 98.19 254 HIS A CA 1
ATOM 2107 C C . HIS A 1 254 ? 8.07 -35.625 -4.047 1 98.19 254 HIS A C 1
ATOM 2109 O O . HIS A 1 254 ? 7.449 -36.688 -4.066 1 98.19 254 HIS A O 1
ATOM 2115 N N . MET A 1 255 ? 7.461 -34.5 -3.988 1 98.75 255 MET A N 1
ATOM 2116 C CA . MET A 1 255 ? 6.008 -34.375 -3.938 1 98.75 255 MET A CA 1
ATOM 2117 C C . MET A 1 255 ? 5.367 -34.938 -5.199 1 98.75 255 MET A C 1
ATOM 2119 O O . MET A 1 255 ? 4.367 -35.656 -5.121 1 98.75 255 MET A O 1
ATOM 2123 N N . LYS A 1 256 ? 5.957 -34.594 -6.352 1 98.38 256 LYS A N 1
ATOM 2124 C CA . LYS A 1 256 ? 5.418 -35.062 -7.629 1 98.38 256 LYS A CA 1
ATOM 2125 C C . LYS A 1 256 ? 5.359 -36.594 -7.68 1 98.38 256 LYS A C 1
ATOM 2127 O O . LYS A 1 256 ? 4.352 -37.156 -8.102 1 98.38 256 LYS A O 1
ATOM 2132 N N . LYS A 1 257 ? 6.418 -37.156 -7.285 1 98.12 257 LYS A N 1
ATOM 2133 C CA . LYS A 1 257 ? 6.5 -38.594 -7.301 1 98.12 257 LYS A CA 1
ATOM 2134 C C . LYS A 1 257 ? 5.434 -39.219 -6.398 1 98.12 257 LYS A C 1
ATOM 2136 O O . LYS A 1 257 ? 4.758 -40.188 -6.793 1 98.12 257 LYS A O 1
ATOM 2141 N N . PHE A 1 258 ? 5.34 -38.688 -5.199 1 98.25 258 PHE A N 1
ATOM 2142 C CA . PHE A 1 258 ? 4.367 -39.219 -4.242 1 98.25 258 PHE A CA 1
ATOM 2143 C C . PHE A 1 258 ? 2.945 -39.031 -4.758 1 98.25 258 PHE A C 1
ATOM 2145 O O . PHE A 1 258 ? 2.119 -39.938 -4.68 1 98.25 258 PHE A O 1
ATOM 2152 N N . LEU A 1 259 ? 2.621 -37.906 -5.273 1 98.5 259 LEU A N 1
ATOM 2153 C CA . LEU A 1 259 ? 1.284 -37.562 -5.754 1 98.5 259 LEU A CA 1
ATOM 2154 C C . LEU A 1 259 ? 0.9 -38.406 -6.949 1 98.5 259 LEU A C 1
ATOM 2156 O O . LEU A 1 259 ? -0.26 -38.812 -7.09 1 98.5 259 LEU A O 1
ATOM 2160 N N . ARG A 1 260 ? 1.866 -38.688 -7.793 1 97.75 260 ARG A N 1
ATOM 2161 C CA . ARG A 1 260 ? 1.626 -39.562 -8.922 1 97.75 260 ARG A CA 1
ATOM 2162 C C . ARG A 1 260 ? 1.193 -40.938 -8.453 1 97.75 260 ARG A C 1
ATOM 2164 O O . ARG A 1 260 ? 0.322 -41.562 -9.062 1 97.75 260 ARG A O 1
ATOM 2171 N N . ARG A 1 261 ? 1.806 -41.406 -7.41 1 96.94 261 ARG A N 1
ATOM 2172 C CA . ARG A 1 261 ? 1.46 -42.688 -6.848 1 96.94 261 ARG A CA 1
ATOM 2173 C C . ARG A 1 261 ? 0.032 -42.688 -6.312 1 96.94 261 ARG A C 1
ATOM 2175 O O . ARG A 1 261 ? -0.627 -43.75 -6.293 1 96.94 261 ARG A O 1
ATOM 2182 N N . LEU A 1 262 ? -0.399 -41.562 -5.898 1 97 262 LEU A N 1
ATOM 2183 C CA . LEU A 1 262 ? -1.746 -41.438 -5.348 1 97 262 LEU A CA 1
ATOM 2184 C C . LEU A 1 262 ? -2.766 -41.188 -6.457 1 97 262 LEU A C 1
ATOM 2186 O O . LEU A 1 262 ? -3.959 -41.062 -6.188 1 97 262 LEU A O 1
ATOM 2190 N N . GLY A 1 263 ? -2.258 -41.094 -7.695 1 96.5 263 GLY A N 1
ATOM 2191 C CA . GLY A 1 263 ? -3.168 -40.969 -8.82 1 96.5 263 GLY A CA 1
ATOM 2192 C C . GLY A 1 263 ? -3.34 -39.531 -9.273 1 96.5 263 GLY A C 1
ATOM 2193 O O . GLY A 1 263 ? -4.254 -39.219 -10.039 1 96.5 263 GLY A O 1
ATOM 2194 N N . PHE A 1 264 ? -2.557 -38.594 -8.805 1 98.25 264 PHE A N 1
ATOM 2195 C CA . PHE A 1 264 ? -2.621 -37.219 -9.227 1 98.25 264 PHE A CA 1
ATOM 2196 C C . PHE A 1 264 ? -1.545 -36.906 -10.266 1 98.25 264 PHE A C 1
ATOM 2198 O O . PHE A 1 264 ? -0.375 -37.25 -10.062 1 98.25 264 PHE A O 1
ATOM 2205 N N . GLU A 1 265 ? -1.885 -36.344 -11.391 1 98.19 265 GLU A N 1
ATOM 2206 C CA . GLU A 1 265 ? -0.923 -35.781 -12.336 1 98.19 265 GLU A CA 1
ATOM 2207 C C . GLU A 1 265 ? -0.544 -34.375 -11.953 1 98.19 265 GLU A C 1
ATOM 2209 O O . GLU A 1 265 ? -1.414 -33.5 -11.797 1 98.19 265 GLU A O 1
ATOM 2214 N N . CYS A 1 266 ? 0.656 -34.156 -11.758 1 98.06 266 CYS A N 1
ATOM 2215 C CA . CYS A 1 266 ? 1.089 -32.844 -11.281 1 98.06 266 CYS A CA 1
ATOM 2216 C C . CYS A 1 266 ? 2.139 -32.25 -12.211 1 98.06 266 CYS A C 1
ATOM 2218 O O . CYS A 1 266 ? 3 -32.969 -12.727 1 98.06 266 CYS A O 1
ATOM 2220 N N . GLY A 1 267 ? 2.021 -30.969 -12.484 1 97.19 267 GLY A N 1
ATOM 2221 C CA . GLY A 1 267 ? 2.988 -30.203 -13.25 1 97.19 267 GLY A CA 1
ATOM 2222 C C . GLY A 1 267 ? 3.422 -28.922 -12.555 1 97.19 267 GLY A C 1
ATOM 2223 O O . GLY A 1 267 ? 2.797 -28.5 -11.586 1 97.19 267 GLY A O 1
ATOM 2224 N N . GLY A 1 268 ? 4.477 -28.391 -13.125 1 96.81 268 GLY A N 1
ATOM 2225 C CA . GLY A 1 268 ? 4.992 -27.125 -12.617 1 96.81 268 GLY A CA 1
ATOM 2226 C C . GLY A 1 268 ? 6.48 -27.156 -12.336 1 96.81 268 GLY A C 1
ATOM 2227 O O . GLY A 1 268 ? 7.023 -28.188 -11.945 1 96.81 268 GLY A O 1
ATOM 2228 N N . LYS A 1 269 ? 7.109 -25.969 -12.508 1 96.81 269 LYS A N 1
ATOM 2229 C CA . LYS A 1 269 ? 8.555 -25.859 -12.344 1 96.81 269 LYS A CA 1
ATOM 2230 C C . LYS A 1 269 ? 8.922 -24.812 -11.289 1 96.81 269 LYS A C 1
ATOM 2232 O O . LYS A 1 269 ? 10.086 -24.672 -10.93 1 96.81 269 LYS A O 1
ATOM 2237 N N . ALA A 1 270 ? 7.926 -24.125 -10.727 1 97.62 270 ALA A N 1
ATOM 2238 C CA . ALA A 1 270 ? 8.156 -23.109 -9.719 1 97.62 270 ALA A CA 1
ATOM 2239 C C . ALA A 1 270 ? 8.016 -23.688 -8.312 1 97.62 270 ALA A C 1
ATOM 2241 O O . ALA A 1 270 ? 8.391 -24.828 -8.062 1 97.62 270 ALA A O 1
ATOM 2242 N N . ASN A 1 271 ? 7.574 -22.922 -7.344 1 98.5 271 ASN A N 1
ATOM 2243 C CA . ASN A 1 271 ? 7.453 -23.375 -5.965 1 98.5 271 ASN A CA 1
ATOM 2244 C C . ASN A 1 271 ? 6.035 -23.859 -5.66 1 98.5 271 ASN A C 1
ATOM 2246 O O . ASN A 1 271 ? 5.562 -23.719 -4.527 1 98.5 271 ASN A O 1
ATOM 2250 N N . PHE A 1 272 ? 5.363 -24.344 -6.676 1 98.75 272 PHE A N 1
ATOM 2251 C CA . PHE A 1 272 ? 4.027 -24.906 -6.504 1 98.75 272 PHE A CA 1
ATOM 2252 C C . PHE A 1 272 ? 3.711 -25.906 -7.621 1 98.75 272 PHE A C 1
ATOM 2254 O O . PHE A 1 272 ? 4.383 -25.922 -8.656 1 98.75 272 PHE A O 1
ATOM 2261 N N . LEU A 1 273 ? 2.742 -26.734 -7.398 1 98.75 273 LEU A N 1
ATOM 2262 C CA . LEU A 1 273 ? 2.318 -27.766 -8.336 1 98.75 273 LEU A CA 1
ATOM 2263 C C . LEU A 1 273 ? 0.833 -27.641 -8.656 1 98.75 273 LEU A C 1
ATOM 2265 O O . LEU A 1 273 ? 0.012 -27.453 -7.754 1 98.75 273 LEU A O 1
ATOM 2269 N N . LEU A 1 274 ? 0.555 -27.609 -9.914 1 98.81 274 LEU A N 1
ATOM 2270 C CA . LEU A 1 274 ? -0.828 -27.828 -10.32 1 98.81 274 LEU A CA 1
ATOM 2271 C C . LEU A 1 274 ? -1.111 -29.312 -10.484 1 98.81 274 LEU A C 1
ATOM 2273 O O . LEU A 1 274 ? -0.44 -30 -11.258 1 98.81 274 LEU A O 1
ATOM 2277 N N . CYS A 1 275 ? -2.1 -29.797 -9.758 1 98.75 275 CYS A N 1
ATOM 2278 C CA . CYS A 1 275 ? -2.424 -31.219 -9.742 1 98.75 275 CYS A CA 1
ATOM 2279 C C . CYS A 1 275 ? -3.803 -31.469 -10.344 1 98.75 275 CYS A C 1
ATOM 2281 O O . CYS A 1 275 ? -4.668 -30.594 -10.305 1 98.75 275 CYS A O 1
ATOM 2283 N N . ARG A 1 276 ? -3.939 -32.562 -10.914 1 98.25 276 ARG A N 1
ATOM 2284 C CA . ARG A 1 276 ? -5.207 -33.031 -11.461 1 98.25 276 ARG A CA 1
ATOM 2285 C C . ARG A 1 276 ? -5.449 -34.5 -11.109 1 98.25 276 ARG A C 1
ATOM 2287 O O . ARG A 1 276 ? -4.531 -35.312 -11.164 1 98.25 276 ARG A O 1
ATOM 2294 N N . GLY A 1 277 ? -6.582 -34.781 -10.672 1 96.25 277 GLY A N 1
ATOM 2295 C CA . GLY A 1 277 ? -6.98 -36.156 -10.375 1 96.25 277 GLY A CA 1
ATOM 2296 C C . GLY A 1 277 ? -8.461 -36.375 -10.578 1 96.25 277 GLY A C 1
ATOM 2297 O O . GLY A 1 277 ? -9.141 -35.594 -11.25 1 96.25 277 GLY A O 1
ATOM 2298 N N . ASN A 1 278 ? -8.914 -37.562 -10.109 1 94.31 278 ASN A N 1
ATOM 2299 C CA . ASN A 1 278 ? -10.305 -37.938 -10.32 1 94.31 278 ASN A CA 1
ATOM 2300 C C . ASN A 1 278 ? -11.211 -37.406 -9.219 1 94.31 278 ASN A C 1
ATOM 2302 O O . ASN A 1 278 ? -12.43 -37.344 -9.391 1 94.31 278 ASN A O 1
ATOM 2306 N N . LEU A 1 279 ? -10.617 -36.969 -8.172 1 95.31 279 LEU A N 1
ATOM 2307 C CA . LEU A 1 279 ? -11.391 -36.438 -7.059 1 95.31 279 LEU A CA 1
ATOM 2308 C C . LEU A 1 279 ? -11.719 -34.969 -7.277 1 95.31 279 LEU A C 1
ATOM 2310 O O . LEU A 1 279 ? -10.906 -34.219 -7.828 1 95.31 279 LEU A O 1
ATOM 2314 N N . ASP A 1 280 ? -12.875 -34.594 -6.809 1 96.25 280 ASP A N 1
ATOM 2315 C CA . ASP A 1 280 ? -13.266 -33.188 -6.832 1 96.25 280 ASP A CA 1
ATOM 2316 C C . ASP A 1 280 ? -12.406 -32.375 -5.875 1 96.25 280 ASP A C 1
ATOM 2318 O O . ASP A 1 280 ? -12.234 -32.75 -4.711 1 96.25 280 ASP A O 1
ATOM 2322 N N . SER A 1 281 ? -11.875 -31.281 -6.359 1 96.81 281 SER A N 1
ATOM 2323 C CA . SER A 1 281 ? -10.977 -30.453 -5.559 1 96.81 281 SER A CA 1
ATOM 2324 C C . SER A 1 281 ? -11.688 -29.875 -4.348 1 96.81 281 SER A C 1
ATOM 2326 O O . SER A 1 281 ? -11.062 -29.578 -3.324 1 96.81 281 SER A O 1
ATOM 2328 N N . GLY A 1 282 ? -13.039 -29.547 -4.441 1 96.25 282 GLY A N 1
ATOM 2329 C CA . GLY A 1 282 ? -13.797 -29.125 -3.275 1 96.25 282 GLY A CA 1
ATOM 2330 C C . GLY A 1 282 ? -13.758 -30.141 -2.141 1 96.25 282 GLY A C 1
ATOM 2331 O O . GLY A 1 282 ? -13.617 -29.766 -0.976 1 96.25 282 GLY A O 1
ATOM 2332 N N . ARG A 1 283 ? -13.898 -31.406 -2.49 1 95.88 283 ARG A N 1
ATOM 2333 C CA . ARG A 1 283 ? -13.82 -32.469 -1.501 1 95.88 283 ARG A CA 1
ATOM 2334 C C . ARG A 1 283 ? -12.422 -32.562 -0.89 1 95.88 283 ARG A C 1
ATOM 2336 O O . ARG A 1 283 ? -12.281 -32.75 0.32 1 95.88 283 ARG A O 1
ATOM 2343 N N . ILE A 1 284 ? -11.453 -32.5 -1.741 1 97.44 284 ILE A N 1
ATOM 2344 C CA . ILE A 1 284 ? -10.07 -32.5 -1.269 1 97.44 284 ILE A CA 1
ATOM 2345 C C . ILE A 1 284 ? -9.852 -31.359 -0.292 1 97.44 284 ILE A C 1
ATOM 2347 O O . ILE A 1 284 ? -9.289 -31.547 0.789 1 97.44 284 ILE A O 1
ATOM 2351 N N . PHE A 1 285 ? -10.297 -30.172 -0.696 1 96.56 285 PHE A N 1
ATOM 2352 C CA . PHE A 1 285 ? -10.141 -28.953 0.106 1 96.56 285 PHE A CA 1
ATOM 2353 C C . PHE A 1 285 ? -10.797 -29.125 1.473 1 96.56 285 PHE A C 1
ATOM 2355 O O . PHE A 1 285 ? -10.172 -28.875 2.502 1 96.56 285 PHE A O 1
ATOM 2362 N N . GLU A 1 286 ? -12.047 -29.547 1.527 1 95.19 286 GLU A N 1
ATOM 2363 C CA . GLU A 1 286 ? -12.781 -29.688 2.777 1 95.19 286 GLU A CA 1
ATOM 2364 C C . GLU A 1 286 ? -12.109 -30.703 3.699 1 95.19 286 GLU A C 1
ATOM 2366 O O . GLU A 1 286 ? -12.008 -30.469 4.906 1 95.19 286 GLU A O 1
ATOM 2371 N N . PHE A 1 287 ? -11.727 -31.797 3.121 1 95.69 287 PHE A N 1
ATOM 2372 C CA . PHE A 1 287 ? -11.086 -32.844 3.891 1 95.69 287 PHE A CA 1
ATOM 2373 C C . PHE A 1 287 ? -9.805 -32.344 4.543 1 95.69 287 PHE A C 1
ATOM 2375 O O . PHE A 1 287 ? -9.594 -32.531 5.742 1 95.69 287 PHE A O 1
ATOM 2382 N N . LEU A 1 288 ? -8.938 -31.719 3.768 1 96.81 288 LEU A N 1
ATOM 2383 C CA . LEU A 1 288 ? -7.652 -31.234 4.262 1 96.81 288 LEU A CA 1
ATOM 2384 C C . LEU A 1 288 ? -7.848 -30.062 5.227 1 96.81 288 LEU A C 1
ATOM 2386 O O . LEU A 1 288 ? -7.113 -29.938 6.207 1 96.81 288 LEU A O 1
ATOM 2390 N N . GLU A 1 289 ? -8.805 -29.172 4.871 1 94.06 289 GLU A N 1
ATOM 2391 C CA . GLU A 1 289 ? -9.109 -28.062 5.766 1 94.06 289 GLU A CA 1
ATOM 2392 C C . GLU A 1 289 ? -9.492 -28.562 7.156 1 94.06 289 GLU A C 1
ATOM 2394 O O . GLU A 1 289 ? -9.094 -27.984 8.164 1 94.06 289 GLU A O 1
ATOM 2399 N N . GLY A 1 290 ? -10.281 -29.562 7.203 1 91.94 290 GLY A N 1
ATOM 2400 C CA . GLY A 1 290 ? -10.656 -30.172 8.469 1 91.94 290 GLY A CA 1
ATOM 2401 C C . GLY A 1 290 ? -9.477 -30.688 9.258 1 91.94 290 GLY A C 1
ATOM 2402 O O . GLY A 1 290 ? -9.578 -30.922 10.469 1 91.94 290 GLY A O 1
ATOM 2403 N N . ARG A 1 291 ? -8.406 -30.844 8.578 1 92.94 291 ARG A N 1
ATOM 2404 C CA . ARG A 1 291 ? -7.199 -31.359 9.211 1 92.94 291 ARG A CA 1
ATOM 2405 C C . ARG A 1 291 ? -6.148 -30.266 9.352 1 92.94 291 ARG A C 1
ATOM 2407 O O . ARG A 1 291 ? -4.965 -30.562 9.562 1 92.94 291 ARG A O 1
ATOM 2414 N N . GLY A 1 292 ? -6.469 -29.031 9.094 1 92.38 292 GLY A N 1
ATOM 2415 C CA . GLY A 1 292 ? -5.605 -27.875 9.344 1 92.38 292 GLY A CA 1
ATOM 2416 C C . GLY A 1 292 ? -4.695 -27.547 8.172 1 92.38 292 GLY A C 1
ATOM 2417 O O . GLY A 1 292 ? -3.648 -26.922 8.352 1 92.38 292 GLY A O 1
ATOM 2418 N N . MET A 1 293 ? -5.035 -28.016 6.988 1 95.94 293 MET A N 1
ATOM 2419 C CA . MET A 1 293 ? -4.242 -27.734 5.797 1 95.94 293 MET A CA 1
ATOM 2420 C C . MET A 1 293 ? -5.07 -26.984 4.754 1 95.94 293 MET A C 1
ATOM 2422 O O . MET A 1 293 ? -6.242 -27.312 4.547 1 95.94 293 MET A O 1
ATOM 2426 N N . LEU A 1 294 ? -4.457 -25.984 4.188 1 94.94 294 LEU A N 1
ATOM 2427 C CA . LEU A 1 294 ? -5.137 -25.219 3.152 1 94.94 294 LEU A CA 1
ATOM 2428 C C . LEU A 1 294 ? -4.504 -25.469 1.787 1 94.94 294 LEU A C 1
ATOM 2430 O O . LEU A 1 294 ? -3.279 -25.484 1.661 1 94.94 294 LEU A O 1
ATOM 2434 N N . ILE A 1 295 ? -5.305 -25.719 0.799 1 97.12 295 ILE A N 1
ATOM 2435 C CA . ILE A 1 295 ? -4.852 -25.828 -0.583 1 97.12 295 ILE A CA 1
ATOM 2436 C C . ILE A 1 295 ? -5.656 -24.875 -1.465 1 97.12 295 ILE A C 1
ATOM 2438 O O . ILE A 1 295 ? -6.625 -24.266 -1.007 1 97.12 295 ILE A O 1
ATOM 2442 N N . ARG A 1 296 ? -5.262 -24.719 -2.682 1 97.25 296 ARG A N 1
ATOM 2443 C CA . ARG A 1 296 ? -5.945 -23.797 -3.6 1 97.25 296 ARG A CA 1
ATOM 2444 C C . ARG A 1 296 ? -6.77 -24.578 -4.621 1 97.25 296 ARG A C 1
ATOM 2446 O O . ARG A 1 296 ? -6.227 -25.359 -5.41 1 97.25 296 ARG A O 1
ATOM 2453 N N . ARG A 1 297 ? -8.156 -24.422 -4.535 1 97 297 ARG A N 1
ATOM 2454 C CA . ARG A 1 297 ? -8.992 -24.891 -5.633 1 97 297 ARG A CA 1
ATOM 2455 C C . ARG A 1 297 ? -8.758 -24.062 -6.891 1 97 297 ARG A C 1
ATOM 2457 O O . ARG A 1 297 ? -8.539 -22.844 -6.812 1 97 297 ARG A O 1
ATOM 2464 N N . CYS A 1 298 ? -8.781 -24.672 -8.047 1 97.81 298 CYS A N 1
ATOM 2465 C CA . CYS A 1 298 ? -8.398 -23.953 -9.25 1 97.81 298 CYS A CA 1
ATOM 2466 C C . CYS A 1 298 ? -9.555 -23.875 -10.234 1 97.81 298 CYS A C 1
ATOM 2468 O O . CYS A 1 298 ? -9.352 -23.609 -11.422 1 97.81 298 CYS A O 1
ATOM 2470 N N . ASN A 1 299 ? -10.75 -24.109 -9.75 1 95.69 299 ASN A N 1
ATOM 2471 C CA . ASN A 1 299 ? -11.922 -24.125 -10.617 1 95.69 299 ASN A CA 1
ATOM 2472 C C . ASN A 1 299 ? -12.289 -22.703 -11.078 1 95.69 299 ASN A C 1
ATOM 2474 O O . ASN A 1 299 ? -13.078 -22.547 -12.008 1 95.69 299 ASN A O 1
ATOM 2478 N N . ASP A 1 300 ? -11.758 -21.688 -10.484 1 94.88 300 ASP A N 1
ATOM 2479 C CA . ASP A 1 300 ? -12.062 -20.312 -10.875 1 94.88 300 ASP A CA 1
ATOM 2480 C C . ASP A 1 300 ? -11.078 -19.812 -11.938 1 94.88 300 ASP A C 1
ATOM 2482 O O . ASP A 1 300 ? -11.242 -18.719 -12.469 1 94.88 300 ASP A O 1
ATOM 2486 N N . PHE A 1 301 ? -10.094 -20.641 -12.266 1 97.19 301 PHE A N 1
ATOM 2487 C CA . PHE A 1 301 ? -9.195 -20.312 -13.375 1 97.19 301 PHE A CA 1
ATOM 2488 C C . PHE A 1 301 ? -9.805 -20.75 -14.703 1 97.19 301 PHE A C 1
ATOM 2490 O O . PHE A 1 301 ? -10.297 -21.875 -14.828 1 97.19 301 PHE A O 1
ATOM 2497 N N . LYS A 1 302 ? -9.727 -19.922 -15.672 1 96.56 302 LYS A N 1
ATOM 2498 C CA . LYS A 1 302 ? -10.234 -20.281 -17 1 96.56 302 LYS A CA 1
ATOM 2499 C C . LYS A 1 302 ? -9.492 -21.484 -17.562 1 96.56 302 LYS A C 1
ATOM 2501 O O . LYS A 1 302 ? -8.266 -21.547 -17.5 1 96.56 302 LYS A O 1
ATOM 2506 N N . GLY A 1 303 ? -10.242 -22.406 -18.031 1 95.88 303 GLY A N 1
ATOM 2507 C CA . GLY A 1 303 ? -9.633 -23.562 -18.672 1 95.88 303 GLY A CA 1
ATOM 2508 C C . GLY A 1 303 ? -9.367 -24.688 -17.703 1 95.88 303 GLY A C 1
ATOM 2509 O O . GLY A 1 303 ? -9.023 -25.797 -18.109 1 95.88 303 GLY A O 1
ATOM 2510 N N . LEU A 1 304 ? -9.547 -24.438 -16.406 1 97.75 304 LEU A N 1
ATOM 2511 C CA . LEU A 1 304 ? -9.383 -25.484 -15.398 1 97.75 304 LEU A CA 1
ATOM 2512 C C . LEU A 1 304 ? -10.727 -25.891 -14.805 1 97.75 304 LEU A C 1
ATOM 2514 O O . LEU A 1 304 ? -11.742 -25.219 -15.039 1 97.75 304 LEU A O 1
ATOM 2518 N N . THR A 1 305 ? -10.734 -27.031 -14.18 1 97.62 305 THR A N 1
ATOM 2519 C CA . THR A 1 305 ? -11.992 -27.594 -13.703 1 97.62 305 THR A CA 1
ATOM 2520 C C . THR A 1 305 ? -11.914 -27.906 -12.211 1 97.62 305 THR A C 1
ATOM 2522 O O . THR A 1 305 ? -10.914 -27.609 -11.555 1 97.62 305 THR A O 1
ATOM 2525 N N . SER A 1 306 ? -12.953 -28.5 -11.727 1 97.5 306 SER A N 1
ATOM 2526 C CA . SER A 1 306 ? -13.023 -28.891 -10.32 1 97.5 306 SER A CA 1
ATOM 2527 C C . SER A 1 306 ? -12.117 -30.078 -10.031 1 97.5 306 SER A C 1
ATOM 2529 O O . SER A 1 306 ? -11.977 -30.5 -8.883 1 97.5 306 SER A O 1
ATOM 2531 N N . LYS A 1 307 ? -11.461 -30.562 -11.062 1 97.69 307 LYS A N 1
ATOM 2532 C CA . LYS A 1 307 ? -10.539 -31.688 -10.891 1 97.69 307 LYS A CA 1
ATOM 2533 C C . LYS A 1 307 ? -9.125 -31.203 -10.602 1 97.69 307 LYS A C 1
ATOM 2535 O O . LYS A 1 307 ? -8.227 -32 -10.344 1 97.69 307 LYS A O 1
ATOM 2540 N N . HIS A 1 308 ? -8.977 -29.875 -10.664 1 98.56 308 HIS A N 1
ATOM 2541 C CA . HIS A 1 308 ? -7.652 -29.281 -10.492 1 98.56 308 HIS A CA 1
ATOM 2542 C C . HIS A 1 308 ? -7.504 -28.656 -9.109 1 98.56 308 HIS A C 1
ATOM 2544 O O . HIS A 1 308 ? -8.445 -28.062 -8.586 1 98.56 308 HIS A O 1
ATOM 2550 N N . PHE A 1 309 ? -6.395 -28.812 -8.453 1 98.44 309 PHE A N 1
ATOM 2551 C CA . PHE A 1 309 ? -5.988 -28.078 -7.258 1 98.44 309 PHE A CA 1
ATOM 2552 C C . PHE A 1 309 ? -4.492 -27.781 -7.285 1 98.44 309 PHE A C 1
ATOM 2554 O O . PHE A 1 309 ? -3.746 -28.406 -8.047 1 98.44 309 PHE A O 1
ATOM 2561 N N . ARG A 1 310 ? -4.102 -26.812 -6.594 1 98.75 310 ARG A N 1
ATOM 2562 C CA . ARG A 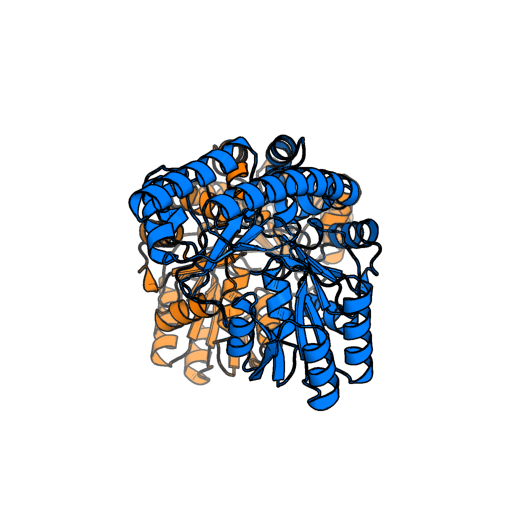1 310 ? -2.705 -26.391 -6.543 1 98.75 310 ARG A CA 1
ATOM 2563 C C . ARG A 1 310 ? -2.168 -26.438 -5.117 1 98.75 310 ARG A C 1
ATOM 2565 O O . ARG A 1 310 ? -2.879 -26.109 -4.172 1 98.75 310 ARG A O 1
ATOM 2572 N N . VAL A 1 311 ? -0.977 -26.844 -4.988 1 98.62 311 VAL A N 1
ATOM 2573 C CA . VAL A 1 311 ? -0.33 -26.875 -3.68 1 98.62 311 VAL A CA 1
ATOM 2574 C C . VAL A 1 311 ? 1.072 -26.281 -3.775 1 98.62 311 VAL A C 1
ATOM 2576 O O . VAL A 1 311 ? 1.804 -26.562 -4.73 1 98.62 311 VAL A O 1
ATOM 2579 N N . ALA A 1 312 ? 1.388 -25.484 -2.814 1 98.5 312 ALA A N 1
ATOM 2580 C CA . ALA A 1 312 ? 2.74 -24.938 -2.703 1 98.5 312 ALA A CA 1
ATOM 2581 C C . ALA A 1 312 ? 3.727 -26.016 -2.25 1 98.5 312 ALA A C 1
ATOM 2583 O O . ALA A 1 312 ? 3.346 -26.969 -1.558 1 98.5 312 ALA A O 1
ATOM 2584 N N . VAL A 1 313 ? 4.934 -25.875 -2.674 1 98.75 313 VAL A N 1
ATOM 2585 C CA . VAL A 1 313 ? 6.02 -26.734 -2.195 1 98.75 313 VAL A CA 1
ATOM 2586 C C . VAL A 1 313 ? 6.605 -26.156 -0.909 1 98.75 313 VAL A C 1
ATOM 2588 O O . VAL A 1 313 ? 6.988 -24.984 -0.869 1 98.75 313 VAL A O 1
ATOM 2591 N N . LYS A 1 314 ? 6.586 -26.938 0.157 1 98.25 314 LYS A N 1
ATOM 2592 C CA . LYS A 1 314 ? 7.086 -26.484 1.453 1 98.25 314 LYS A CA 1
ATOM 2593 C C . LYS A 1 314 ? 8.266 -27.344 1.909 1 98.25 314 LYS A C 1
ATOM 2595 O O . LYS A 1 314 ? 8.953 -27.953 1.087 1 98.25 314 LYS A O 1
ATOM 2600 N N . LYS A 1 315 ? 8.695 -27.203 3.105 1 98 315 LYS A N 1
ATOM 2601 C CA . LYS A 1 315 ? 9.75 -28.047 3.658 1 98 315 LYS A CA 1
ATOM 2602 C C . LYS A 1 315 ? 9.289 -29.5 3.781 1 98 315 LYS A C 1
ATOM 2604 O O . LYS A 1 315 ? 8.094 -29.766 3.844 1 98 315 LYS A O 1
ATOM 2609 N N . ARG A 1 316 ? 10.219 -30.344 3.871 1 98.06 316 ARG A N 1
ATOM 2610 C CA . ARG A 1 316 ? 9.969 -31.781 3.836 1 98.06 316 ARG A CA 1
ATOM 2611 C C . ARG A 1 316 ? 8.938 -32.188 4.879 1 98.06 316 ARG A C 1
ATOM 2613 O O . ARG A 1 316 ? 8 -32.938 4.578 1 98.06 316 ARG A O 1
ATOM 2620 N N . GLU A 1 317 ? 9.094 -31.688 6.094 1 97.81 317 GLU A N 1
ATOM 2621 C CA . GLU A 1 317 ? 8.203 -32.062 7.191 1 97.81 317 GLU A CA 1
ATOM 2622 C C . GLU A 1 317 ? 6.773 -31.609 6.918 1 97.81 317 GLU A C 1
ATOM 2624 O O . GLU A 1 317 ? 5.82 -32.344 7.203 1 97.81 317 GLU A O 1
ATOM 2629 N N . GLU A 1 318 ? 6.629 -30.438 6.395 1 97.94 318 GLU A N 1
ATOM 2630 C CA . GLU A 1 318 ? 5.312 -29.922 6.047 1 97.94 318 GLU A CA 1
ATOM 2631 C C . GLU A 1 318 ? 4.723 -30.672 4.852 1 97.94 318 GLU A C 1
ATOM 2633 O O . GLU A 1 318 ? 3.535 -31 4.844 1 97.94 318 GLU A O 1
ATOM 2638 N N . ASN A 1 319 ? 5.566 -30.906 3.855 1 98.62 319 ASN A N 1
ATOM 2639 C CA . ASN A 1 319 ? 5.133 -31.656 2.676 1 98.62 319 ASN A CA 1
ATOM 2640 C C . ASN A 1 319 ? 4.605 -33.031 3.045 1 98.62 319 ASN A C 1
ATOM 2642 O O . ASN A 1 319 ? 3.594 -33.469 2.502 1 98.62 319 ASN A O 1
ATOM 2646 N N . ARG A 1 320 ? 5.273 -33.656 3.951 1 98.19 320 ARG A N 1
ATOM 2647 C CA . ARG A 1 320 ? 4.891 -35 4.371 1 98.19 320 ARG A CA 1
ATOM 2648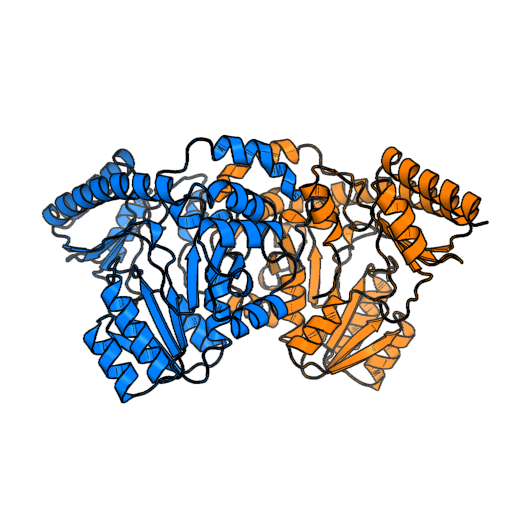 C C . ARG A 1 320 ? 3.5 -35 5 1 98.19 320 ARG A C 1
ATOM 2650 O O . ARG A 1 320 ? 2.725 -35.938 4.801 1 98.19 320 ARG A O 1
ATOM 2657 N N . VAL A 1 321 ? 3.236 -33.969 5.777 1 98.12 321 VAL A N 1
ATOM 2658 C CA . VAL A 1 321 ? 1.925 -33.844 6.41 1 98.12 321 VAL A CA 1
ATOM 2659 C C . VAL A 1 321 ? 0.839 -33.781 5.34 1 98.12 321 VAL A C 1
ATOM 2661 O O . VAL A 1 321 ? -0.182 -34.438 5.43 1 98.12 321 VAL A O 1
ATOM 2664 N N . LEU A 1 322 ? 1.046 -33 4.332 1 98.56 322 LEU A N 1
ATOM 2665 C CA . LEU A 1 322 ? 0.091 -32.844 3.238 1 98.56 322 LEU A CA 1
ATOM 2666 C C . LEU A 1 322 ? -0.076 -34.188 2.5 1 98.56 322 LEU A C 1
ATOM 2668 O O . LEU A 1 322 ? -1.201 -34.594 2.229 1 98.56 322 LEU A O 1
ATOM 2672 N N . LEU A 1 323 ? 1.056 -34.812 2.168 1 98.5 323 LEU A N 1
ATOM 2673 C CA . LEU A 1 323 ? 1.044 -36.031 1.38 1 98.5 323 LEU A CA 1
ATOM 2674 C C . LEU A 1 323 ? 0.335 -37.156 2.131 1 98.5 323 LEU A C 1
ATOM 2676 O O . LEU A 1 323 ? -0.425 -37.906 1.536 1 98.5 323 LEU A O 1
ATOM 2680 N N . ARG A 1 324 ? 0.562 -37.188 3.422 1 97.81 324 ARG A N 1
ATOM 2681 C CA . ARG A 1 324 ? -0.135 -38.188 4.238 1 97.81 324 ARG A CA 1
ATOM 2682 C C . ARG A 1 324 ? -1.637 -37.906 4.258 1 97.81 324 ARG A C 1
ATOM 2684 O O . ARG A 1 324 ? -2.438 -38.844 4.211 1 97.81 324 ARG A O 1
ATOM 2691 N N . GLY A 1 325 ? -1.979 -36.625 4.43 1 97.69 325 GLY A N 1
ATOM 2692 C CA . GLY A 1 325 ? -3.387 -36.281 4.363 1 97.69 325 GLY A CA 1
ATOM 2693 C C . GLY A 1 325 ? -4.047 -36.688 3.062 1 97.69 325 GLY A C 1
ATOM 2694 O O . GLY A 1 325 ? -5.16 -37.219 3.068 1 97.69 325 GLY A O 1
ATOM 2695 N N . LEU A 1 326 ? -3.387 -36.531 1.959 1 98.06 326 LEU A N 1
ATOM 2696 C CA . LEU A 1 326 ? -3.916 -36.906 0.65 1 98.06 326 LEU A CA 1
ATOM 2697 C C . LEU A 1 326 ? -3.984 -38.406 0.496 1 98.06 326 LEU A C 1
ATOM 2699 O O . LEU A 1 326 ? -4.902 -38.938 -0.14 1 98.06 326 LEU A O 1
ATOM 2703 N N . GLU A 1 327 ? -3.002 -39.031 1.035 1 97.62 327 GLU A N 1
ATOM 2704 C CA . GLU A 1 327 ? -3.004 -40.5 1.011 1 97.62 327 GLU A CA 1
ATOM 2705 C C . GLU A 1 327 ? -4.234 -41.062 1.722 1 97.62 327 GLU A C 1
ATOM 2707 O O . GLU A 1 327 ? -4.895 -41.938 1.207 1 97.62 327 GLU A O 1
ATOM 2712 N N . VAL A 1 328 ? -4.512 -40.5 2.912 1 97.5 328 VAL A N 1
ATOM 2713 C CA . VAL A 1 328 ? -5.676 -40.906 3.68 1 97.5 328 VAL A CA 1
ATOM 2714 C C . VAL A 1 328 ? -6.949 -40.656 2.879 1 97.5 328 VAL A C 1
ATOM 2716 O O . VAL A 1 328 ? -7.844 -41.5 2.836 1 97.5 328 VAL A O 1
ATOM 2719 N N . LEU A 1 329 ? -7.008 -39.531 2.289 1 97 329 LEU A N 1
ATOM 2720 C CA . LEU A 1 329 ? -8.172 -39.156 1.497 1 97 329 LEU A CA 1
ATOM 2721 C C . LEU A 1 329 ? -8.406 -40.156 0.364 1 97 329 LEU A C 1
ATOM 2723 O O . LEU A 1 329 ? -9.531 -40.594 0.146 1 97 329 LEU A O 1
ATOM 2727 N N . VAL A 1 330 ? -7.344 -40.469 -0.374 1 95.81 330 VAL A N 1
ATOM 2728 C CA . VAL A 1 330 ? -7.441 -41.375 -1.526 1 95.81 330 VAL A CA 1
ATOM 2729 C C . VAL A 1 330 ? -7.867 -42.75 -1.068 1 95.81 330 VAL A C 1
ATOM 2731 O O . VAL A 1 330 ? -8.656 -43.438 -1.744 1 95.81 330 VAL A O 1
ATOM 2734 N N . GLN A 1 331 ? -7.387 -43.125 0.077 1 93.81 331 GLN A N 1
ATOM 2735 C CA . GLN A 1 331 ? -7.746 -44.438 0.617 1 93.81 331 GLN A CA 1
ATOM 2736 C C . GLN A 1 331 ? -9.211 -44.5 1.027 1 93.81 331 GLN A C 1
ATOM 2738 O O . GLN A 1 331 ? -9.867 -45.531 0.896 1 93.81 331 GLN A O 1
ATOM 2743 N N . GLU A 1 332 ? -9.648 -43.375 1.519 1 91.62 332 GLU A N 1
ATOM 2744 C CA . GLU A 1 332 ? -11.031 -43.312 1.971 1 91.62 332 GLU A CA 1
ATOM 2745 C C . GLU A 1 332 ? -12 -43.25 0.789 1 91.62 332 GLU A C 1
ATOM 2747 O O . GLU A 1 332 ? -13.133 -43.688 0.882 1 91.62 332 GLU A O 1
ATOM 2752 N N . TYR A 1 333 ? -11.68 -42.594 -0.233 1 83.44 333 TYR A N 1
ATOM 2753 C CA . TYR A 1 333 ? -12.602 -42.375 -1.338 1 83.44 333 TYR A CA 1
ATOM 2754 C C . TYR A 1 333 ? -12.305 -43.312 -2.498 1 83.44 333 TYR A C 1
ATOM 2756 O O . TYR A 1 333 ? -13.016 -43.312 -3.504 1 83.44 333 TYR A O 1
ATOM 2764 N N . SER A 1 334 ? -11.227 -44.094 -2.447 1 67 334 SER A N 1
ATOM 2765 C CA . SER A 1 334 ? -11.016 -45.188 -3.395 1 67 334 SER A CA 1
ATOM 2766 C C . SER A 1 334 ? -11.797 -46.438 -2.984 1 67 334 SER A C 1
ATOM 2768 O O . SER A 1 334 ? -12.055 -46.656 -1.799 1 67 334 SER A O 1
ATOM 2770 N N . MET B 1 1 ? 7.598 15.844 -9.641 1 33.06 1 MET B N 1
ATOM 2771 C CA . MET B 1 1 ? 7.109 15.406 -8.336 1 33.06 1 MET B CA 1
ATOM 2772 C C . MET B 1 1 ? 7.5 16.391 -7.242 1 33.06 1 MET B C 1
ATOM 2774 O O . MET B 1 1 ? 8.602 16.953 -7.266 1 33.06 1 MET B O 1
ATOM 2778 N N . PRO B 1 2 ? 6.672 17.016 -6.613 1 38.81 2 PRO B N 1
ATOM 2779 C CA . PRO B 1 2 ? 7.102 17.984 -5.609 1 38.81 2 PRO B CA 1
ATOM 2780 C C . PRO B 1 2 ? 8.305 17.5 -4.797 1 38.81 2 PRO B C 1
ATOM 2782 O O . PRO B 1 2 ? 8.477 16.297 -4.598 1 38.81 2 PRO B O 1
ATOM 2785 N N . VAL B 1 3 ? 9.391 18.266 -4.793 1 41.59 3 VAL B N 1
ATOM 2786 C CA . VAL B 1 3 ? 10.664 18.203 -4.074 1 41.59 3 VAL B CA 1
ATOM 2787 C C . VAL B 1 3 ? 10.398 18 -2.582 1 41.59 3 VAL B C 1
ATOM 2789 O O . VAL B 1 3 ? 11.148 18.5 -1.74 1 41.59 3 VAL B O 1
ATOM 2792 N N . HIS B 1 4 ? 9.086 17.812 -2.145 1 37.91 4 HIS B N 1
ATOM 2793 C CA . HIS B 1 4 ? 8.844 17.688 -0.711 1 37.91 4 HIS B CA 1
ATOM 2794 C C . HIS B 1 4 ? 9.469 16.422 -0.152 1 37.91 4 HIS B C 1
ATOM 2796 O O . HIS B 1 4 ? 9.273 15.328 -0.702 1 37.91 4 HIS B O 1
ATOM 2802 N N . GLY B 1 5 ? 10.516 16.312 0.674 1 47.88 5 GLY B N 1
ATOM 2803 C CA . GLY B 1 5 ? 10.875 15.211 1.562 1 47.88 5 GLY B CA 1
ATOM 2804 C C . GLY B 1 5 ? 12.273 14.68 1.312 1 47.88 5 GLY B C 1
ATOM 2805 O O . GLY B 1 5 ? 12.75 13.812 2.049 1 47.88 5 GLY B O 1
ATOM 2806 N N . ASP B 1 6 ? 12.773 15.109 0.136 1 53.03 6 ASP B N 1
ATOM 2807 C CA . ASP B 1 6 ? 13.945 14.312 -0.203 1 53.03 6 ASP B CA 1
ATOM 2808 C C . ASP B 1 6 ? 15.148 14.719 0.647 1 53.03 6 ASP B C 1
ATOM 2810 O O . ASP B 1 6 ? 16.25 14.219 0.447 1 53.03 6 ASP B O 1
ATOM 2814 N N . TYR B 1 7 ? 14.883 15.672 1.53 1 55.25 7 TYR B N 1
ATOM 2815 C CA . TYR B 1 7 ? 16.062 16.125 2.27 1 55.25 7 TYR B CA 1
ATOM 2816 C C . TYR B 1 7 ? 16.484 15.078 3.295 1 55.25 7 TYR B C 1
ATOM 2818 O O . TYR B 1 7 ? 17.672 14.891 3.535 1 55.25 7 TYR B O 1
ATOM 2826 N N . TYR B 1 8 ? 15.461 14.359 3.748 1 59.81 8 TYR B N 1
ATOM 2827 C CA . TYR B 1 8 ? 15.734 13.383 4.797 1 59.81 8 TYR B CA 1
ATOM 2828 C C . TYR B 1 8 ? 16.641 12.266 4.277 1 59.81 8 TYR B C 1
ATOM 2830 O O . TYR B 1 8 ? 17.578 11.859 4.957 1 59.81 8 TYR B O 1
ATOM 2838 N N . GLU B 1 9 ? 16.391 11.906 3.051 1 59.28 9 GLU B N 1
ATOM 2839 C CA . GLU B 1 9 ? 17.172 10.797 2.512 1 59.28 9 GLU B CA 1
ATOM 2840 C C . GLU B 1 9 ? 18.641 11.188 2.338 1 59.28 9 GLU B C 1
ATOM 2842 O O . GLU B 1 9 ? 19.531 10.359 2.529 1 59.28 9 GLU B O 1
ATOM 2847 N N . ARG B 1 10 ? 18.75 12.469 2.076 1 63.16 10 ARG B N 1
ATOM 2848 C CA . ARG B 1 10 ? 20.125 12.945 1.937 1 63.16 10 ARG B CA 1
ATOM 2849 C C . ARG B 1 10 ? 20.859 12.859 3.262 1 63.16 10 ARG B C 1
ATOM 2851 O O . ARG B 1 10 ? 22.062 12.539 3.287 1 63.16 10 ARG B O 1
ATOM 2858 N N . TYR B 1 11 ? 20.094 13.109 4.25 1 67.31 11 TYR B N 1
ATOM 2859 C CA . TYR B 1 11 ? 20.688 13.016 5.578 1 67.31 11 TYR B CA 1
ATOM 2860 C C . TYR B 1 11 ? 21 11.562 5.938 1 67.31 11 TYR B C 1
ATOM 2862 O O . TYR B 1 11 ? 22.094 11.258 6.398 1 67.31 11 TYR B O 1
ATOM 2870 N N . LEU B 1 12 ? 20.125 10.727 5.562 1 62.72 12 LEU B N 1
ATOM 2871 C CA . LEU B 1 12 ? 20.297 9.328 5.918 1 62.72 12 LEU B CA 1
ATOM 2872 C C . LEU B 1 12 ? 21.469 8.711 5.148 1 62.72 12 LEU B C 1
ATOM 2874 O O . LEU B 1 12 ? 22.219 7.895 5.688 1 62.72 12 LEU B O 1
ATOM 2878 N N . LYS B 1 13 ? 21.625 9.125 3.957 1 62.34 13 LYS B N 1
ATOM 2879 C CA . LYS B 1 13 ? 22.734 8.625 3.131 1 62.34 13 LYS B CA 1
ATOM 2880 C C . LYS B 1 13 ? 24.078 8.977 3.748 1 62.34 13 LYS B C 1
ATOM 2882 O O . LYS B 1 13 ? 25.062 8.25 3.568 1 62.34 13 LYS B O 1
ATOM 2887 N N . ARG B 1 14 ? 23.984 10.047 4.508 1 64.88 14 ARG B N 1
ATOM 2888 C CA . ARG B 1 14 ? 25.234 10.492 5.137 1 64.88 14 ARG B CA 1
ATOM 2889 C C . ARG B 1 14 ? 25.344 9.961 6.562 1 64.88 14 ARG B C 1
ATOM 2891 O O . ARG B 1 14 ? 26.234 10.367 7.309 1 64.88 14 ARG B O 1
ATOM 2898 N N . GLY B 1 15 ? 24.266 9.117 6.816 1 66.44 15 GLY B N 1
ATOM 2899 C CA . GLY B 1 15 ? 24.281 8.531 8.148 1 66.44 15 GLY B CA 1
ATOM 2900 C C . GLY B 1 15 ? 23.859 9.5 9.234 1 66.44 15 GLY B C 1
ATOM 2901 O O . GLY B 1 15 ? 24.156 9.297 10.406 1 66.44 15 GLY B O 1
ATOM 2902 N N . LEU B 1 16 ? 23.281 10.594 8.828 1 71.44 16 LEU B N 1
ATOM 2903 C CA . LEU B 1 16 ? 22.812 11.586 9.789 1 71.44 16 LEU B CA 1
ATOM 2904 C C . LEU B 1 16 ? 21.328 11.422 10.055 1 71.44 16 LEU B C 1
ATOM 2906 O O . LEU B 1 16 ? 20.609 10.812 9.258 1 71.44 16 LEU B O 1
ATOM 2910 N N . ARG B 1 17 ? 21.016 11.734 11.344 1 79.56 17 ARG B N 1
ATOM 2911 C CA . ARG B 1 17 ? 19.609 11.703 11.75 1 79.56 17 ARG B CA 1
ATOM 2912 C C . ARG B 1 17 ? 19.109 13.102 12.102 1 79.56 17 ARG B C 1
ATOM 2914 O O . ARG B 1 17 ? 19.234 13.539 13.25 1 79.56 17 ARG B O 1
ATOM 2921 N N . PRO B 1 18 ? 18.516 13.758 11.141 1 88.12 18 PRO B N 1
ATOM 2922 C CA . PRO B 1 18 ? 18.047 15.117 11.43 1 88.12 18 PRO B CA 1
ATOM 2923 C C . PRO B 1 18 ? 16.844 15.141 12.367 1 88.12 18 PRO B C 1
ATOM 2925 O O . PRO B 1 18 ? 16.141 14.133 12.492 1 88.12 18 PRO B O 1
ATOM 2928 N N . LEU B 1 19 ? 16.766 16.266 13.156 1 93.75 19 LEU B N 1
ATOM 2929 C CA . LEU B 1 19 ? 15.516 16.531 13.867 1 93.75 19 LEU B CA 1
ATOM 2930 C C . LEU B 1 19 ? 14.438 17.031 12.898 1 93.75 19 LEU B C 1
ATOM 2932 O O . LEU B 1 19 ? 14.531 18.141 12.375 1 93.75 19 LEU B O 1
ATOM 2936 N N . ASP B 1 20 ? 13.469 16.203 12.633 1 94.38 20 ASP B N 1
ATOM 2937 C CA . ASP B 1 20 ? 12.492 16.438 11.578 1 94.38 20 ASP B CA 1
ATOM 2938 C C . ASP B 1 20 ? 11.273 17.188 12.109 1 94.38 20 ASP B C 1
ATOM 2940 O O . ASP B 1 20 ? 10.344 16.578 12.648 1 94.38 20 ASP B O 1
ATOM 2944 N N . PHE B 1 21 ? 11.258 18.547 11.883 1 97.31 21 PHE B N 1
ATOM 2945 C CA . PHE B 1 21 ? 10.094 19.359 12.227 1 97.31 21 PHE B CA 1
ATOM 2946 C C . PHE B 1 21 ? 9.203 19.562 11.008 1 97.31 21 PHE B C 1
ATOM 2948 O O . PHE B 1 21 ? 8.188 20.25 11.086 1 97.31 21 PHE B O 1
ATOM 2955 N N . ALA B 1 22 ? 9.609 18.984 9.883 1 95.56 22 ALA B N 1
ATOM 2956 C CA . ALA B 1 22 ? 8.867 19.156 8.641 1 95.56 22 ALA B CA 1
ATOM 2957 C C . ALA B 1 22 ? 7.66 18.219 8.578 1 95.56 22 ALA B C 1
ATOM 2959 O O . ALA B 1 22 ? 6.637 18.562 7.973 1 95.56 22 ALA B O 1
ATOM 2960 N N . SER B 1 23 ? 7.824 17.016 9.156 1 95.06 23 SER B N 1
ATOM 2961 C CA . SER B 1 23 ? 6.746 16.031 9.172 1 95.06 23 SER B CA 1
ATOM 2962 C C . SER B 1 23 ? 5.883 16.172 10.422 1 95.06 23 SER B C 1
ATOM 2964 O O . SER B 1 23 ? 6.402 16.188 11.539 1 95.06 23 SER B O 1
ATOM 2966 N N . ASN B 1 24 ? 4.617 16.281 10.219 1 97.25 24 ASN B N 1
ATOM 2967 C CA . ASN B 1 24 ? 3.674 16.453 11.32 1 97.25 24 ASN B CA 1
ATOM 2968 C C . ASN B 1 24 ? 3.359 15.133 12.016 1 97.25 24 ASN B C 1
ATOM 2970 O O . ASN B 1 24 ? 2.24 14.625 11.914 1 97.25 24 ASN B O 1
ATOM 2974 N N . ILE B 1 25 ? 4.355 14.602 12.758 1 97.38 25 ILE B N 1
ATOM 2975 C CA . ILE B 1 25 ? 4.238 13.281 13.367 1 97.38 25 ILE B CA 1
ATOM 2976 C C . ILE B 1 25 ? 4.262 13.398 14.883 1 97.38 25 ILE B C 1
ATOM 2978 O O . ILE B 1 25 ? 5.059 14.164 15.445 1 97.38 25 ILE B O 1
ATOM 2982 N N . ASN B 1 26 ? 3.391 12.68 15.555 1 98.12 26 ASN B N 1
ATOM 2983 C CA . ASN B 1 26 ? 3.344 12.656 17.016 1 98.12 26 ASN B CA 1
ATOM 2984 C C . ASN B 1 26 ? 4.645 12.125 17.609 1 98.12 26 ASN B C 1
ATOM 2986 O O . ASN B 1 26 ? 5.059 11.008 17.312 1 98.12 26 ASN B O 1
ATOM 2990 N N . PRO B 1 27 ? 5.316 12.922 18.438 1 97.44 27 PRO B N 1
ATOM 2991 C CA . PRO B 1 27 ? 6.555 12.445 19.047 1 97.44 27 PRO B CA 1
ATOM 2992 C C . PRO B 1 27 ? 6.301 11.547 20.25 1 97.44 27 PRO B C 1
ATOM 2994 O O . PRO B 1 27 ? 7.223 10.891 20.75 1 97.44 27 PRO B O 1
ATOM 2997 N N . PHE B 1 28 ? 5.09 11.547 20.766 1 97.69 28 PHE B N 1
ATOM 2998 C CA . PHE B 1 28 ? 4.73 10.758 21.938 1 97.69 28 PHE B CA 1
ATO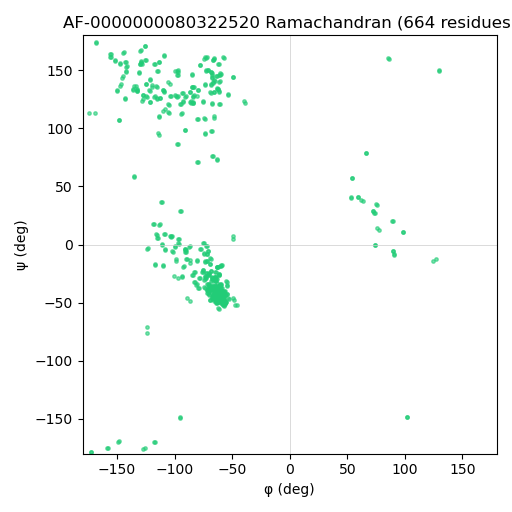M 2999 C C . PHE B 1 28 ? 4.074 9.445 21.531 1 97.69 28 PHE B C 1
ATOM 3001 O O . PHE B 1 28 ? 2.852 9.305 21.594 1 97.69 28 PHE B O 1
ATOM 3008 N N . ARG B 1 29 ? 4.867 8.453 21.281 1 96.88 29 ARG B N 1
ATOM 3009 C CA . ARG B 1 29 ? 4.355 7.156 20.844 1 96.88 29 ARG B CA 1
ATOM 3010 C C . ARG B 1 29 ? 3.795 6.375 22.031 1 96.88 29 ARG B C 1
ATOM 3012 O O . ARG B 1 29 ? 4.176 6.613 23.172 1 96.88 29 ARG B O 1
ATOM 3019 N N . PRO B 1 30 ? 2.832 5.445 21.719 1 96.88 30 PRO B N 1
ATOM 3020 C CA . PRO B 1 30 ? 2.266 4.652 22.812 1 96.88 30 PRO B CA 1
ATOM 3021 C C . PRO B 1 30 ? 3.314 3.809 23.531 1 96.88 30 PRO B C 1
ATOM 3023 O O . PRO B 1 30 ? 4.227 3.277 22.891 1 96.88 30 PRO B O 1
ATOM 3026 N N . ARG B 1 31 ? 3.061 3.68 24.812 1 94.25 31 ARG B N 1
ATOM 3027 C CA . ARG B 1 31 ? 3.895 2.762 25.594 1 94.25 31 ARG B CA 1
ATOM 3028 C C . ARG B 1 31 ? 3.74 1.33 25.094 1 94.25 31 ARG B C 1
ATOM 3030 O O . ARG B 1 31 ? 2.631 0.895 24.766 1 94.25 31 ARG B O 1
ATOM 3037 N N . GLY B 1 32 ? 4.781 0.62 24.906 1 95.62 32 GLY B N 1
ATOM 3038 C CA . GLY B 1 32 ? 4.727 -0.78 24.516 1 95.62 32 GLY B CA 1
ATOM 3039 C C . GLY B 1 32 ? 4.719 -0.979 23.016 1 95.62 32 GLY B C 1
ATOM 3040 O O . GLY B 1 32 ? 4.77 -2.113 22.531 1 95.62 32 GLY B O 1
ATOM 3041 N N . LEU B 1 33 ? 4.641 0.148 22.234 1 97 33 LEU B N 1
ATOM 3042 C CA . LEU B 1 33 ? 4.574 0.043 20.781 1 97 33 LEU B CA 1
ATOM 3043 C C . LEU B 1 33 ? 5.805 -0.665 20.234 1 97 33 LEU B C 1
ATOM 3045 O O . LEU B 1 33 ? 5.688 -1.563 19.391 1 97 33 LEU B O 1
ATOM 3049 N N . GLU B 1 34 ? 6.961 -0.285 20.703 1 95.44 34 GLU B N 1
ATOM 3050 C CA . GLU B 1 34 ? 8.203 -0.875 20.234 1 95.44 34 GLU B CA 1
ATOM 3051 C C . GLU B 1 34 ? 8.25 -2.375 20.5 1 95.44 34 GLU B C 1
ATOM 3053 O O . GLU B 1 34 ? 8.633 -3.16 19.641 1 95.44 34 GLU B O 1
ATOM 3058 N N . GLU B 1 35 ? 7.906 -2.779 21.703 1 96.44 35 GLU B N 1
ATOM 3059 C CA . GLU B 1 35 ? 7.859 -4.191 22.062 1 96.44 35 GLU B CA 1
ATOM 3060 C C . GLU B 1 35 ? 6.844 -4.953 21.219 1 96.44 35 GLU B C 1
ATOM 3062 O O . GLU B 1 35 ? 7.129 -6.051 20.75 1 96.44 35 GLU B O 1
ATOM 3067 N N . PHE B 1 36 ? 5.73 -4.355 21.078 1 97.19 36 PHE B N 1
ATOM 3068 C CA . PHE B 1 36 ? 4.684 -4.973 20.281 1 97.19 36 PHE B CA 1
ATOM 3069 C C . PHE B 1 36 ? 5.172 -5.207 18.859 1 97.19 36 PHE B C 1
ATOM 3071 O O . PHE B 1 36 ? 4.98 -6.293 18.297 1 97.19 36 PHE B O 1
ATOM 3078 N N . LEU B 1 37 ? 5.809 -4.219 18.281 1 97.12 37 LEU B N 1
ATOM 3079 C CA . LEU B 1 37 ? 6.316 -4.305 16.906 1 97.12 37 LEU B CA 1
ATOM 3080 C C . LEU B 1 37 ? 7.355 -5.414 16.781 1 97.12 37 LEU B C 1
ATOM 3082 O O . LEU B 1 37 ? 7.305 -6.211 15.852 1 97.12 37 LEU B O 1
ATOM 3086 N N . SER B 1 38 ? 8.289 -5.402 17.656 1 95.19 38 SER B N 1
ATOM 3087 C CA . SER B 1 38 ? 9.352 -6.402 17.625 1 95.19 38 SER B CA 1
ATOM 3088 C C . SER B 1 38 ? 8.781 -7.812 17.766 1 95.19 38 SER B C 1
ATOM 3090 O O . SER B 1 38 ? 9.258 -8.742 17.109 1 95.19 38 SER B O 1
ATOM 3092 N N . GLU B 1 39 ? 7.719 -7.93 18.547 1 94.44 39 GLU B N 1
ATOM 3093 C CA . GLU B 1 39 ? 7.121 -9.234 18.828 1 94.44 39 GLU B CA 1
ATOM 3094 C C . GLU B 1 39 ? 6.262 -9.703 17.656 1 94.44 39 GLU B C 1
ATOM 3096 O O . GLU B 1 39 ? 6.117 -10.906 17.422 1 94.44 39 GLU B O 1
ATOM 3101 N N . ARG B 1 40 ? 5.73 -8.805 16.938 1 95 40 ARG B N 1
ATOM 3102 C CA . ARG B 1 40 ? 4.695 -9.172 15.977 1 95 40 ARG B CA 1
ATOM 3103 C C . ARG B 1 40 ? 5.195 -9.008 14.547 1 95 40 ARG B C 1
ATOM 3105 O O . ARG B 1 40 ? 4.488 -9.344 13.594 1 95 40 ARG B O 1
ATOM 3112 N N . VAL B 1 41 ? 6.402 -8.578 14.367 1 95.75 41 VAL B N 1
ATOM 3113 C CA . VAL B 1 41 ? 6.902 -8.242 13.039 1 95.75 41 VAL B CA 1
ATOM 3114 C C . VAL B 1 41 ? 6.84 -9.477 12.141 1 95.75 41 VAL B C 1
ATOM 3116 O O . VAL B 1 41 ? 6.691 -9.352 10.922 1 95.75 41 VAL B O 1
ATOM 3119 N N . GLU B 1 42 ? 6.742 -10.672 12.641 1 93 42 GLU B N 1
ATOM 3120 C CA . GLU B 1 42 ? 6.727 -11.922 11.883 1 93 42 GLU B CA 1
ATOM 3121 C C . GLU B 1 42 ? 5.383 -12.125 11.188 1 93 42 GLU B C 1
ATOM 3123 O O . GLU B 1 42 ? 5.246 -13.016 10.344 1 93 42 GLU B O 1
ATOM 3128 N N . VAL B 1 43 ? 4.422 -11.305 11.477 1 94.06 43 VAL B N 1
ATOM 3129 C CA . VAL B 1 43 ? 3.115 -11.43 10.836 1 94.06 43 VAL B CA 1
ATOM 3130 C C . VAL B 1 43 ? 3.256 -11.227 9.328 1 94.06 43 VAL B C 1
ATOM 3132 O O . VAL B 1 43 ? 2.414 -11.688 8.555 1 94.06 43 VAL B O 1
ATOM 3135 N N . ILE B 1 44 ? 4.344 -10.609 8.93 1 96.56 44 ILE B N 1
ATOM 3136 C CA . ILE B 1 44 ? 4.543 -10.305 7.516 1 96.56 44 ILE B CA 1
ATOM 3137 C C . ILE B 1 44 ? 4.848 -11.586 6.75 1 96.56 44 ILE B C 1
ATOM 3139 O O . ILE B 1 44 ? 4.848 -11.594 5.516 1 96.56 44 ILE B O 1
ATOM 3143 N N . TYR B 1 45 ? 5.07 -12.758 7.426 1 94.69 45 TYR B N 1
ATOM 3144 C CA . TYR B 1 45 ? 5.32 -14.039 6.785 1 94.69 45 TYR B CA 1
ATOM 3145 C C . TYR B 1 45 ? 4.059 -14.578 6.121 1 94.69 45 TYR B C 1
ATOM 3147 O O . TYR B 1 45 ? 4.117 -15.539 5.352 1 94.69 45 TYR B O 1
ATOM 3155 N N . HIS B 1 46 ? 2.959 -13.867 6.34 1 89.69 46 HIS B N 1
ATOM 3156 C CA . HIS B 1 46 ? 1.679 -14.289 5.789 1 89.69 46 HIS B CA 1
ATOM 3157 C C . HIS B 1 46 ? 0.976 -13.141 5.07 1 89.69 46 HIS B C 1
ATOM 3159 O O . HIS B 1 46 ? 1.141 -11.977 5.445 1 89.69 46 HIS B O 1
ATOM 3165 N N . TYR B 1 47 ? 0.225 -13.531 4.039 1 86.62 47 TYR B N 1
ATOM 3166 C CA . TYR B 1 47 ? -0.664 -12.547 3.43 1 86.62 47 TYR B CA 1
ATOM 3167 C C . TYR B 1 47 ? -1.753 -12.117 4.406 1 86.62 47 TYR B C 1
ATOM 3169 O O . TYR B 1 47 ? -2.25 -12.93 5.188 1 86.62 47 TYR B O 1
ATOM 3177 N N . PRO B 1 48 ? -2.027 -10.82 4.309 1 84.25 48 PRO B N 1
ATOM 3178 C CA . PRO B 1 48 ? -3.328 -10.531 4.914 1 84.25 48 PRO B CA 1
ATOM 3179 C C . PRO B 1 48 ? -4.496 -11.117 4.121 1 84.25 48 PRO B C 1
ATOM 3181 O O . PRO B 1 48 ? -4.367 -11.359 2.92 1 84.25 48 PRO B O 1
ATOM 3184 N N . HIS B 1 49 ? -5.5 -11.453 4.816 1 83.56 49 HIS B N 1
ATOM 3185 C CA . HIS B 1 49 ? -6.715 -11.789 4.082 1 83.56 49 HIS B CA 1
ATOM 3186 C C . HIS B 1 49 ? -7.277 -10.57 3.365 1 83.56 49 HIS B C 1
ATOM 3188 O O . HIS B 1 49 ? -7.391 -9.492 3.957 1 83.56 49 HIS B O 1
ATOM 3194 N N . ASN B 1 50 ? -7.559 -10.758 2.172 1 87.44 50 ASN B N 1
ATOM 3195 C CA . ASN B 1 50 ? -7.949 -9.609 1.358 1 87.44 50 ASN B CA 1
ATOM 3196 C C . ASN B 1 50 ? -9.25 -8.984 1.859 1 87.44 50 ASN B C 1
ATOM 3198 O O . ASN B 1 50 ? -9.484 -7.789 1.658 1 87.44 50 ASN B O 1
ATOM 3202 N N . GLY B 1 51 ? -10.086 -9.773 2.465 1 89.31 51 GLY B N 1
ATOM 3203 C CA . GLY B 1 51 ? -11.336 -9.234 2.98 1 89.31 51 GLY B CA 1
ATOM 3204 C C . GLY B 1 51 ? -11.156 -8.367 4.215 1 89.31 51 GLY B C 1
ATOM 3205 O O . GLY B 1 51 ? -12.016 -7.559 4.547 1 89.31 51 GLY B O 1
ATOM 3206 N N . TYR B 1 52 ? -10.117 -8.562 4.949 1 94.44 52 TYR B N 1
ATOM 3207 C CA . TYR B 1 52 ? -9.766 -7.793 6.137 1 94.44 52 TYR B CA 1
ATOM 3208 C C . TYR B 1 52 ? -10.93 -7.75 7.117 1 94.44 52 TYR B C 1
ATOM 3210 O O . TYR B 1 52 ? -11.258 -6.688 7.656 1 94.44 52 TYR B O 1
ATOM 3218 N N . GLU B 1 53 ? -11.594 -8.812 7.266 1 93.31 53 GLU B N 1
ATOM 3219 C CA . GLU B 1 53 ? -12.805 -8.852 8.078 1 93.31 53 GLU B CA 1
ATOM 3220 C C . GLU B 1 53 ? -12.523 -8.43 9.516 1 93.31 53 GLU B C 1
ATOM 3222 O O . GLU B 1 53 ? -13.273 -7.641 10.094 1 93.31 53 GLU B O 1
ATOM 3227 N N . SER B 1 54 ? -11.461 -9.039 10.109 1 94.12 54 SER B N 1
ATOM 3228 C CA . SER B 1 54 ? -11.117 -8.703 11.492 1 94.12 54 SER B CA 1
ATOM 3229 C C . SER B 1 54 ? -10.773 -7.227 11.633 1 94.12 54 SER B C 1
ATOM 3231 O O . SER B 1 54 ? -11.102 -6.602 12.648 1 94.12 54 SER B O 1
ATOM 3233 N N . LEU B 1 55 ? -10.133 -6.637 10.656 1 97.12 55 LEU B N 1
ATOM 3234 C CA . LEU B 1 55 ? -9.789 -5.219 10.68 1 97.12 55 LEU B CA 1
ATOM 3235 C C .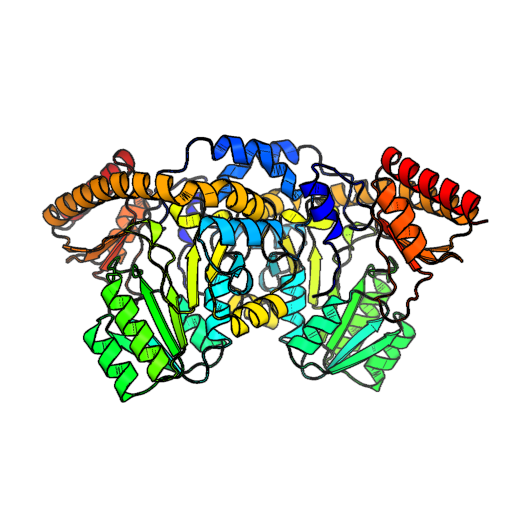 LEU B 1 55 ? -11.047 -4.355 10.609 1 97.12 55 LEU B C 1
ATOM 3237 O O . LEU B 1 55 ? -11.18 -3.387 11.359 1 97.12 55 LEU B O 1
ATOM 3241 N N . VAL B 1 56 ? -11.961 -4.715 9.695 1 97.94 56 VAL B N 1
ATOM 3242 C CA . VAL B 1 56 ? -13.219 -3.994 9.539 1 97.94 56 VAL B CA 1
ATOM 3243 C C . VAL B 1 56 ? -13.992 -4.023 10.859 1 97.94 56 VAL B C 1
ATOM 3245 O O . VAL B 1 56 ? -14.516 -2.998 11.305 1 97.94 56 VAL B O 1
ATOM 3248 N N . GLU B 1 57 ? -14 -5.18 11.453 1 97.19 57 GLU B N 1
ATOM 3249 C CA . GLU B 1 57 ? -14.68 -5.32 12.734 1 97.19 57 GLU B CA 1
ATOM 3250 C C . GLU B 1 57 ? -14.039 -4.434 13.805 1 97.19 57 GLU B C 1
ATOM 3252 O O . GLU B 1 57 ? -14.742 -3.768 14.562 1 97.19 57 GLU B O 1
ATOM 3257 N N . THR B 1 58 ? -12.766 -4.441 13.852 1 98.19 58 THR B N 1
ATOM 3258 C CA . THR B 1 58 ? -12.039 -3.641 14.836 1 98.19 58 THR B CA 1
ATOM 3259 C C . THR B 1 58 ? -12.328 -2.154 14.633 1 98.19 58 THR B C 1
ATOM 3261 O O . THR B 1 58 ? -12.594 -1.433 15.594 1 98.19 58 THR B O 1
ATOM 3264 N N . ILE B 1 59 ? -12.297 -1.66 13.375 1 98.69 59 ILE B N 1
ATOM 3265 C CA . ILE B 1 59 ? -12.578 -0.259 13.078 1 98.69 59 ILE B CA 1
ATOM 3266 C C . ILE B 1 59 ? -14.016 0.072 13.469 1 98.69 59 ILE B C 1
ATOM 3268 O O . ILE B 1 59 ? -14.273 1.076 14.133 1 98.69 59 ILE B O 1
ATOM 3272 N N . SER B 1 60 ? -14.906 -0.781 13.016 1 98.62 60 SER B N 1
ATOM 3273 C CA . SER B 1 60 ? -16.328 -0.579 13.297 1 98.62 60 SER B CA 1
ATOM 3274 C C . SER B 1 60 ? -16.578 -0.453 14.789 1 98.62 60 SER B C 1
ATOM 3276 O O . SER B 1 60 ? -17.234 0.489 15.242 1 98.62 60 SER B O 1
ATOM 3278 N N . ASP B 1 61 ? -16.047 -1.368 15.547 1 98.38 61 ASP B N 1
ATOM 3279 C CA . ASP B 1 61 ? -16.266 -1.395 17 1 98.38 61 ASP B CA 1
ATOM 3280 C C . ASP B 1 61 ? -15.609 -0.19 17.672 1 98.38 61 ASP B C 1
ATOM 3282 O O . ASP B 1 61 ? -16.203 0.432 18.547 1 98.38 61 ASP B O 1
ATOM 3286 N N . SER B 1 62 ? -14.43 0.118 17.281 1 98.19 62 SER B N 1
ATOM 3287 C CA . SER B 1 62 ? -13.656 1.176 17.922 1 98.19 62 SER B CA 1
ATOM 3288 C C . SER B 1 62 ? -14.25 2.549 17.641 1 98.19 62 SER B C 1
ATOM 3290 O O . SER B 1 62 ? -14.242 3.43 18.5 1 98.19 62 SER B O 1
ATOM 3292 N N . MET B 1 63 ? -14.766 2.75 16.391 1 97.5 63 MET B N 1
ATOM 3293 C CA . MET B 1 63 ? -15.242 4.062 15.961 1 97.5 63 MET B CA 1
ATOM 3294 C C . MET B 1 63 ? -16.75 4.156 16.078 1 97.5 63 MET B C 1
ATOM 3296 O O . MET B 1 63 ? -17.328 5.242 15.961 1 97.5 63 MET B O 1
ATOM 3300 N N . ARG B 1 64 ? -17.359 2.986 16.25 1 97.56 64 ARG B N 1
ATOM 3301 C CA . ARG B 1 64 ? -18.812 2.895 16.266 1 97.56 64 ARG B CA 1
ATOM 3302 C C . ARG B 1 64 ? -19.406 3.314 14.914 1 97.56 64 ARG B C 1
ATOM 3304 O O . ARG B 1 64 ? -20.344 4.105 14.859 1 97.56 64 ARG B O 1
ATOM 3311 N N . TRP B 1 65 ? -18.766 2.975 13.875 1 98.12 65 TRP B N 1
ATOM 3312 C CA . TRP B 1 65 ? -19.219 3.178 12.508 1 98.12 65 TRP B CA 1
ATOM 3313 C C . TRP B 1 65 ? -19.875 1.912 11.961 1 98.12 65 TRP B C 1
ATOM 3315 O O . TRP B 1 65 ? -19.516 0.801 12.359 1 98.12 65 TRP B O 1
ATOM 3325 N N . ASP B 1 66 ? -20.797 2.08 11.078 1 98.19 66 ASP B N 1
ATOM 3326 C CA . ASP B 1 66 ? -21.391 0.934 10.391 1 98.19 66 ASP B CA 1
ATOM 3327 C C . ASP B 1 66 ? -20.344 0.201 9.555 1 98.19 66 ASP B C 1
ATOM 3329 O O . ASP B 1 66 ? -19.578 0.829 8.828 1 98.19 66 ASP B O 1
ATOM 3333 N N . ARG B 1 67 ? -20.359 -1.111 9.672 1 98 67 ARG B N 1
ATOM 3334 C CA . ARG B 1 67 ? -19.391 -1.96 9 1 98 67 ARG B CA 1
ATOM 3335 C C . ARG B 1 67 ? -19.375 -1.695 7.496 1 98 67 ARG B C 1
ATOM 3337 O O . ARG B 1 67 ? -18.312 -1.734 6.859 1 98 67 ARG B O 1
ATOM 3344 N N . GLU B 1 68 ? -20.484 -1.419 6.949 1 98.12 68 GLU B N 1
ATOM 3345 C CA . GLU B 1 68 ? -20.641 -1.291 5.504 1 98.12 68 GLU B CA 1
ATOM 3346 C C . GLU B 1 68 ? -20.109 0.043 5.004 1 98.12 68 GLU B C 1
ATOM 3348 O O . GLU B 1 68 ? -20.031 0.278 3.797 1 98.12 68 GLU B O 1
ATOM 3353 N N . THR B 1 69 ? -19.656 0.927 5.91 1 98.62 69 THR B N 1
ATOM 3354 C CA . THR B 1 69 ? -19.172 2.248 5.527 1 98.62 69 THR B CA 1
ATOM 3355 C C . THR B 1 69 ? -17.656 2.336 5.672 1 98.62 69 THR B C 1
ATOM 3357 O O . THR B 1 69 ? -17.047 3.338 5.289 1 98.62 69 THR B O 1
ATOM 3360 N N . ILE B 1 70 ? -17.094 1.285 6.18 1 98.69 70 ILE B N 1
ATOM 3361 C CA . ILE B 1 70 ? -15.688 1.318 6.582 1 98.69 70 ILE B CA 1
ATOM 3362 C C . ILE B 1 70 ? -14.789 1.145 5.355 1 98.69 70 ILE B C 1
ATOM 3364 O O . ILE B 1 70 ? -15.055 0.289 4.508 1 98.69 70 ILE B O 1
ATOM 3368 N N . VAL B 1 71 ? -13.797 1.994 5.266 1 98.81 71 VAL B N 1
ATOM 3369 C CA . VAL B 1 71 ? -12.742 1.859 4.27 1 98.81 71 VAL B CA 1
ATOM 3370 C C . VAL B 1 71 ? -11.375 1.957 4.945 1 98.81 71 VAL B C 1
ATOM 3372 O O . VAL B 1 71 ? -11.266 2.451 6.07 1 98.81 71 VAL B O 1
ATOM 3375 N N . PHE B 1 72 ? -10.344 1.404 4.379 1 98.81 72 PHE B N 1
ATOM 3376 C CA . PHE B 1 72 ? -8.961 1.446 4.852 1 98.81 72 PHE B CA 1
ATOM 3377 C C . PHE B 1 72 ? -7.988 1.445 3.68 1 98.81 72 PHE B C 1
ATOM 3379 O O . PHE B 1 72 ? -8.344 1.045 2.57 1 98.81 72 PHE B O 1
ATOM 3386 N N . GLY B 1 73 ? -6.801 1.966 3.918 1 98.62 73 GLY B N 1
ATOM 3387 C CA . GLY B 1 73 ? -5.891 2.074 2.789 1 98.62 73 GLY B CA 1
ATOM 3388 C C . GLY B 1 73 ? -4.43 2.094 3.199 1 98.62 73 GLY B C 1
ATOM 3389 O O . GLY B 1 73 ? -4.113 2.203 4.387 1 98.62 73 GLY B O 1
ATOM 3390 N N . ASN B 1 74 ? -3.531 1.848 2.18 1 98.19 74 ASN B N 1
ATOM 3391 C CA . ASN B 1 74 ? -2.096 2.066 2.322 1 98.19 74 ASN B CA 1
ATOM 3392 C C . ASN B 1 74 ? -1.774 3.539 2.561 1 98.19 74 ASN B C 1
ATOM 3394 O O . ASN B 1 74 ? -1.16 4.191 1.714 1 98.19 74 ASN B O 1
ATOM 3398 N N . GLY B 1 75 ? -2.111 3.938 3.787 1 97.75 75 GLY B N 1
ATOM 3399 C CA . GLY B 1 75 ? -2.15 5.352 4.125 1 97.75 75 GLY B CA 1
ATOM 3400 C C . GLY B 1 75 ? -3.475 6.008 3.789 1 97.75 75 GLY B C 1
ATOM 3401 O O . GLY B 1 75 ? -4.227 5.512 2.949 1 97.75 75 GLY B O 1
ATOM 3402 N N . SER B 1 76 ? -3.717 7.172 4.461 1 98.19 76 SER B N 1
ATOM 3403 C CA . SER B 1 76 ? -4.938 7.922 4.191 1 98.19 76 SER B CA 1
ATOM 3404 C C . SER B 1 76 ? -4.969 8.438 2.756 1 98.19 76 SER B C 1
ATOM 3406 O O . SER B 1 76 ? -6.043 8.656 2.191 1 98.19 76 SER B O 1
ATOM 3408 N N . ILE B 1 77 ? -3.809 8.57 2.189 1 97.88 77 ILE B N 1
ATOM 3409 C CA . ILE B 1 77 ? -3.66 9.141 0.854 1 97.88 77 ILE B CA 1
ATOM 3410 C C . ILE B 1 77 ? -4.418 8.281 -0.159 1 97.88 77 ILE B C 1
ATOM 3412 O O . ILE B 1 77 ? -4.941 8.805 -1.148 1 97.88 77 ILE B O 1
ATOM 3416 N N . GLU B 1 78 ? -4.449 6.938 0.061 1 98.69 78 GLU B N 1
ATOM 3417 C CA . GLU B 1 78 ? -5.176 6.055 -0.844 1 98.69 78 GLU B CA 1
ATOM 3418 C C . GLU B 1 78 ? -6.668 6.359 -0.838 1 98.69 78 GLU B C 1
ATOM 3420 O O . GLU B 1 78 ? -7.324 6.309 -1.881 1 98.69 78 GLU B O 1
ATOM 3425 N N . LEU B 1 79 ? -7.223 6.691 0.287 1 98.88 79 LEU B N 1
ATOM 3426 C CA . LEU B 1 79 ? -8.633 7.023 0.431 1 98.88 79 LEU B CA 1
ATOM 3427 C C . LEU B 1 79 ? -8.938 8.383 -0.187 1 98.88 79 LEU B C 1
ATOM 3429 O O . LEU B 1 79 ? -9.992 8.57 -0.806 1 98.88 79 LEU B O 1
ATOM 3433 N N . ILE B 1 80 ? -8.016 9.305 0.002 1 98.88 80 ILE B N 1
ATOM 3434 C CA . ILE B 1 80 ? -8.156 10.633 -0.583 1 98.88 80 ILE B CA 1
ATOM 3435 C C . ILE B 1 80 ? -8.164 10.531 -2.107 1 98.88 80 ILE B C 1
ATOM 3437 O O . ILE B 1 80 ? -9.016 11.133 -2.77 1 98.88 80 ILE B O 1
ATOM 3441 N N . GLU B 1 81 ? -7.25 9.766 -2.646 1 98.81 81 GLU B N 1
ATOM 3442 C CA . GLU B 1 81 ? -7.184 9.578 -4.094 1 98.81 81 GLU B CA 1
ATOM 3443 C C . GLU B 1 81 ? -8.469 8.961 -4.629 1 98.81 81 GLU B C 1
ATOM 3445 O O . GLU B 1 81 ? -8.977 9.367 -5.676 1 98.81 81 GLU B O 1
ATOM 3450 N N . PHE B 1 82 ? -9 7.965 -3.955 1 98.81 82 PHE B N 1
ATOM 3451 C CA . PHE B 1 82 ? -10.25 7.328 -4.367 1 98.81 82 PHE B CA 1
ATOM 3452 C C . PHE B 1 82 ? -11.375 8.352 -4.461 1 98.81 82 PHE B C 1
ATOM 3454 O O . PHE B 1 82 ? -12.18 8.305 -5.391 1 98.81 82 PHE B O 1
ATOM 3461 N N . PHE B 1 83 ? -11.461 9.281 -3.479 1 98.88 83 PHE B N 1
ATOM 3462 C CA . PHE B 1 83 ? -12.5 10.305 -3.498 1 98.88 83 PHE B CA 1
ATOM 3463 C C . PHE B 1 83 ? -12.484 11.07 -4.816 1 98.88 83 PHE B C 1
ATOM 3465 O O . PHE B 1 83 ? -13.539 11.344 -5.391 1 98.88 83 PHE B O 1
ATOM 3472 N N . PHE B 1 84 ? -11.383 11.391 -5.281 1 98.75 84 PHE B N 1
ATOM 3473 C CA . PHE B 1 84 ? -11.273 12.195 -6.492 1 98.75 84 PHE B CA 1
ATOM 3474 C C . PHE B 1 84 ? -11.695 11.391 -7.719 1 98.75 84 PHE B C 1
ATOM 3476 O O . PHE B 1 84 ? -12.117 11.961 -8.727 1 98.75 84 PHE B O 1
ATOM 3483 N N . ARG B 1 85 ? -11.594 10.016 -7.66 1 97.94 85 ARG B N 1
ATOM 3484 C CA . ARG B 1 85 ? -12.102 9.164 -8.734 1 97.94 85 ARG B CA 1
ATOM 3485 C C . ARG B 1 85 ? -13.617 9.273 -8.852 1 97.94 85 ARG B C 1
ATOM 3487 O O . ARG B 1 85 ? -14.172 9.102 -9.945 1 97.94 85 ARG B O 1
ATOM 3494 N N . VAL B 1 86 ? -14.25 9.586 -7.727 1 98.38 86 VAL B N 1
ATOM 3495 C CA . VAL B 1 86 ? -15.711 9.531 -7.723 1 98.38 86 VAL B CA 1
ATOM 3496 C C . VAL B 1 86 ? -16.281 10.93 -7.496 1 98.38 86 VAL B C 1
ATOM 3498 O O . VAL B 1 86 ? -17.484 11.094 -7.289 1 98.38 86 VAL B O 1
ATOM 3501 N N . ALA B 1 87 ? -15.445 11.984 -7.508 1 98.31 87 ALA B N 1
ATOM 3502 C CA . ALA B 1 87 ? -15.812 13.344 -7.121 1 98.31 87 ALA B CA 1
ATOM 3503 C C . ALA B 1 87 ? -16.75 13.977 -8.148 1 98.31 87 ALA B C 1
ATOM 3505 O O . ALA B 1 87 ? -17.516 14.891 -7.824 1 98.31 87 ALA B O 1
ATOM 3506 N N . GLY B 1 88 ? -16.719 13.555 -9.445 1 98.06 88 GLY B N 1
ATOM 3507 C CA . GLY B 1 88 ? -17.469 14.18 -10.516 1 98.06 88 GLY B CA 1
ATOM 3508 C C . GLY B 1 88 ? -16.625 15.078 -11.398 1 98.06 88 GLY B C 1
ATOM 3509 O O . GLY B 1 88 ? -15.453 14.781 -11.656 1 98.06 88 GLY B O 1
ATOM 3510 N N . ARG B 1 89 ? -17.234 16.141 -11.93 1 97.62 89 ARG B N 1
ATOM 3511 C CA . ARG B 1 89 ? -16.578 16.953 -12.945 1 97.62 89 ARG B CA 1
ATOM 3512 C C . ARG B 1 89 ? -15.844 18.141 -12.32 1 97.62 89 ARG B C 1
ATOM 3514 O O . ARG B 1 89 ? -14.859 18.625 -12.867 1 97.62 89 ARG B O 1
ATOM 3521 N N . ASP B 1 90 ? -16.312 18.594 -11.18 1 98.06 90 ASP B N 1
ATOM 3522 C CA . ASP B 1 90 ? -15.68 19.75 -10.555 1 98.06 90 ASP B CA 1
ATOM 3523 C C . ASP B 1 90 ? -15.711 19.641 -9.031 1 98.06 90 ASP B C 1
ATOM 3525 O O . ASP B 1 90 ? -16.672 19.141 -8.461 1 98.06 90 ASP B O 1
ATOM 3529 N N . VAL B 1 91 ? -14.648 20.109 -8.422 1 98.81 91 VAL B N 1
ATOM 3530 C CA . VAL B 1 91 ? -14.469 20 -6.977 1 98.81 91 VAL B CA 1
ATOM 3531 C C . VAL B 1 91 ? -14.031 21.359 -6.41 1 98.81 91 VAL B C 1
ATOM 3533 O O . VAL B 1 91 ? -13.242 22.062 -7.031 1 98.81 91 VAL B O 1
ATOM 3536 N N . ALA B 1 92 ? -14.711 21.781 -5.328 1 98.88 92 ALA B N 1
ATOM 3537 C CA . ALA B 1 92 ? -14.234 22.938 -4.551 1 98.88 92 ALA B CA 1
ATOM 3538 C C . ALA B 1 92 ? -13.227 22.5 -3.494 1 98.88 92 ALA B C 1
ATOM 3540 O O . ALA B 1 92 ? -13.438 21.5 -2.797 1 98.88 92 ALA B O 1
ATOM 3541 N N . ILE B 1 93 ? -12.117 23.172 -3.424 1 98.81 93 ILE B N 1
ATOM 3542 C CA . ILE B 1 93 ? -11.086 22.891 -2.428 1 98.81 93 ILE B CA 1
ATOM 3543 C C . ILE B 1 93 ? -10.836 24.141 -1.582 1 98.81 93 ILE B C 1
ATOM 3545 O O . ILE B 1 93 ? -10.539 25.219 -2.117 1 98.81 93 ILE B O 1
ATOM 3549 N N . ALA B 1 94 ? -10.977 24.062 -0.299 1 98.19 94 ALA B N 1
ATOM 3550 C CA . ALA B 1 94 ? -10.727 25.188 0.61 1 98.19 94 ALA B CA 1
ATOM 3551 C C . ALA B 1 94 ? -9.234 25.422 0.794 1 98.19 94 ALA B C 1
ATOM 3553 O O . ALA B 1 94 ? -8.508 24.531 1.254 1 98.19 94 ALA B O 1
ATOM 3554 N N . GLN B 1 95 ? -8.781 26.625 0.499 1 98.12 95 GLN B N 1
ATOM 3555 C CA . GLN B 1 95 ? -7.363 26.953 0.464 1 98.12 95 GLN B CA 1
ATOM 3556 C C . GLN B 1 95 ? -7 27.938 1.567 1 98.12 95 GLN B C 1
ATOM 3558 O O . GLN B 1 95 ? -7.848 28.719 2.016 1 98.12 95 GLN B O 1
ATOM 3563 N N . PRO B 1 96 ? -5.676 27.984 1.993 1 98.19 96 PRO B N 1
ATOM 3564 C CA . PRO B 1 96 ? -4.609 27.031 1.683 1 98.19 96 PRO B CA 1
ATOM 3565 C C . PRO B 1 96 ? -4.84 25.672 2.316 1 98.19 96 PRO B C 1
ATOM 3567 O O . PRO B 1 96 ? -5.465 25.578 3.377 1 98.19 96 PRO B O 1
ATOM 3570 N N . THR B 1 97 ? -4.414 24.656 1.617 1 98.5 97 THR B N 1
ATOM 3571 C CA . THR B 1 97 ? -4.582 23.312 2.168 1 98.5 97 THR B CA 1
ATOM 3572 C C . THR B 1 97 ? -3.596 22.328 1.53 1 98.5 97 THR B C 1
ATOM 3574 O O . THR B 1 97 ? -2.676 22.75 0.821 1 98.5 97 THR B O 1
ATOM 3577 N N . PHE B 1 98 ? -3.703 21.094 1.85 1 97.75 98 PHE B N 1
ATOM 3578 C CA . PHE B 1 98 ? -2.834 20.016 1.406 1 97.75 98 PHE B CA 1
ATOM 3579 C C . PHE B 1 98 ? -2.742 19.984 -0.115 1 97.75 98 PHE B C 1
ATOM 3581 O O . PHE B 1 98 ? -3.762 19.891 -0.802 1 97.75 98 PHE B O 1
ATOM 3588 N N . THR B 1 99 ? -1.581 19.953 -0.695 1 96.88 99 THR B N 1
ATOM 3589 C CA . THR B 1 99 ? -1.319 20.188 -2.111 1 96.88 99 THR B CA 1
ATOM 3590 C C . THR B 1 99 ? -1.73 18.984 -2.943 1 96.88 99 THR B C 1
ATOM 3592 O O . THR B 1 99 ? -2.053 19.109 -4.125 1 96.88 99 THR B O 1
ATOM 3595 N N . GLU B 1 100 ? -1.772 17.797 -2.303 1 97 100 GLU B N 1
ATOM 3596 C CA . GLU B 1 100 ? -2.053 16.578 -3.053 1 97 100 GLU B CA 1
ATOM 3597 C C . GLU B 1 100 ? -3.492 16.562 -3.562 1 97 100 GLU B C 1
ATOM 3599 O O . GLU B 1 100 ? -3.805 15.867 -4.531 1 97 100 GLU B O 1
ATOM 3604 N N . TYR B 1 101 ? -4.395 17.312 -2.934 1 98.5 101 TYR B N 1
ATOM 3605 C CA . TYR B 1 101 ? -5.77 17.375 -3.414 1 98.5 101 TYR B CA 1
ATOM 3606 C C . TYR B 1 101 ? -5.824 17.828 -4.867 1 98.5 101 TYR B C 1
ATOM 3608 O O . TYR B 1 101 ? -6.449 17.188 -5.707 1 98.5 101 TYR B O 1
ATOM 3616 N N . GLU B 1 102 ? -5.141 18.922 -5.09 1 97.56 102 GLU B N 1
ATOM 3617 C CA . GLU B 1 102 ? -5.125 19.469 -6.449 1 97.56 102 GLU B CA 1
ATOM 3618 C C . GLU B 1 102 ? -4.426 18.516 -7.41 1 97.56 102 GLU B C 1
ATOM 3620 O O . GLU B 1 102 ? -4.824 18.391 -8.57 1 97.56 102 GLU B O 1
ATOM 3625 N N . ARG B 1 103 ? -3.383 17.922 -6.953 1 97.12 103 ARG B N 1
ATOM 3626 C CA . ARG B 1 103 ? -2.68 16.938 -7.777 1 97.12 103 ARG B CA 1
ATOM 3627 C C . ARG B 1 103 ? -3.613 15.812 -8.203 1 97.12 103 ARG B C 1
ATOM 3629 O O . ARG B 1 103 ? -3.643 15.43 -9.375 1 97.12 103 ARG B O 1
ATOM 3636 N N . PHE B 1 104 ? -4.395 15.25 -7.27 1 98.25 104 PHE B N 1
ATOM 3637 C CA . PHE B 1 104 ? -5.316 14.164 -7.578 1 98.25 104 PHE B CA 1
ATOM 3638 C C . PHE B 1 104 ? -6.434 14.648 -8.492 1 98.25 104 PHE B C 1
ATOM 3640 O O . PHE B 1 104 ? -6.879 13.914 -9.383 1 98.25 104 PHE B O 1
ATOM 3647 N N . ALA B 1 105 ? -6.895 15.922 -8.281 1 98.44 105 ALA B N 1
ATOM 3648 C CA . ALA B 1 105 ? -7.898 16.484 -9.18 1 98.44 105 ALA B CA 1
ATOM 3649 C C . ALA B 1 105 ? -7.391 16.516 -10.617 1 98.44 105 ALA B C 1
ATOM 3651 O O . ALA B 1 105 ? -8.102 16.094 -11.539 1 98.44 105 ALA B O 1
ATOM 3652 N N . ARG B 1 106 ? -6.152 16.969 -10.805 1 97.06 106 ARG B N 1
ATOM 3653 C CA . ARG B 1 106 ? -5.539 17.016 -12.133 1 97.06 106 ARG B CA 1
ATOM 3654 C C . ARG B 1 106 ? -5.398 15.617 -12.719 1 97.06 106 ARG B C 1
ATOM 3656 O O . ARG B 1 106 ? -5.715 15.398 -13.891 1 97.06 106 ARG B O 1
ATOM 3663 N N . LEU B 1 107 ? -4.988 14.703 -11.938 1 96.69 107 LEU B N 1
ATOM 3664 C CA . LEU B 1 107 ? -4.773 13.32 -12.359 1 96.69 107 LEU B CA 1
ATOM 3665 C C . LEU B 1 107 ? -6.066 12.711 -12.898 1 96.69 107 LEU B C 1
ATOM 3667 O O . LEU B 1 107 ? -6.039 11.93 -13.852 1 96.69 107 LEU B O 1
ATOM 3671 N N . HIS B 1 108 ? -7.188 13.039 -12.305 1 97.19 108 HIS B N 1
ATOM 3672 C CA . HIS B 1 108 ? -8.453 12.414 -12.664 1 97.19 108 HIS B CA 1
ATOM 3673 C C . HIS B 1 108 ? -9.297 13.336 -13.539 1 97.19 108 HIS B C 1
ATOM 3675 O O . HIS B 1 108 ? -10.469 13.062 -13.789 1 97.19 108 HIS B O 1
ATOM 3681 N N . GLY B 1 109 ? -8.695 14.469 -13.945 1 97.69 109 GLY B N 1
ATOM 3682 C CA . GLY B 1 109 ? -9.352 15.367 -14.875 1 97.69 109 GLY B CA 1
ATOM 3683 C C . GLY B 1 109 ? -10.508 16.141 -14.258 1 97.69 109 GLY B C 1
ATOM 3684 O O . GLY B 1 109 ? -11.5 16.438 -14.93 1 97.69 109 GLY B O 1
ATOM 3685 N N . VAL B 1 110 ? -10.445 16.391 -12.953 1 98.38 110 VAL B N 1
ATOM 3686 C CA . VAL B 1 110 ? -11.484 17.109 -12.234 1 98.38 110 VAL B CA 1
ATOM 3687 C C . VAL B 1 110 ? -11.148 18.609 -12.18 1 98.38 110 VAL B C 1
ATOM 3689 O O . VAL B 1 110 ? -10.023 18.984 -11.828 1 98.38 110 VAL B O 1
ATOM 3692 N N . ARG B 1 111 ? -12.047 19.453 -12.523 1 98.5 111 ARG B N 1
ATOM 3693 C CA . ARG B 1 111 ? -11.844 20.906 -12.453 1 98.5 111 ARG B CA 1
ATOM 3694 C C . ARG B 1 111 ? -11.875 21.391 -11.008 1 98.5 111 ARG B C 1
ATOM 3696 O O . ARG B 1 111 ? -12.766 21.031 -10.242 1 98.5 111 ARG B O 1
ATOM 3703 N N . VAL B 1 112 ? -10.961 22.312 -10.648 1 98.56 112 VAL B N 1
ATOM 3704 C CA . VAL B 1 112 ? -10.82 22.75 -9.258 1 98.56 112 VAL B CA 1
ATOM 3705 C C . VAL B 1 112 ? -11.328 24.188 -9.117 1 98.56 112 VAL B C 1
ATOM 3707 O O . VAL B 1 112 ? -11.008 25.047 -9.945 1 98.56 112 VAL B O 1
ATOM 3710 N N . HIS B 1 113 ? -12.125 24.391 -8.133 1 98.44 113 HIS B N 1
ATOM 3711 C CA . HIS B 1 113 ? -12.5 25.719 -7.656 1 98.44 113 HIS B CA 1
ATOM 3712 C C . HIS B 1 113 ? -11.875 26 -6.293 1 98.44 113 HIS B C 1
ATOM 3714 O O . HIS B 1 113 ? -12.25 25.375 -5.293 1 98.44 113 HIS B O 1
ATOM 3720 N N . ASP B 1 114 ? -10.992 26.984 -6.281 1 98.25 114 ASP B N 1
ATOM 3721 C CA . ASP B 1 114 ? -10.391 27.391 -5.012 1 98.25 114 ASP B CA 1
ATOM 3722 C C . ASP B 1 114 ? -11.312 28.312 -4.23 1 98.25 114 ASP B C 1
ATOM 3724 O O . ASP B 1 114 ? -11.789 29.328 -4.77 1 98.25 114 ASP B O 1
ATOM 3728 N N . ILE B 1 115 ? -11.547 27.984 -3.059 1 98.06 115 ILE B N 1
ATOM 3729 C CA . ILE B 1 115 ? -12.344 28.844 -2.195 1 98.06 115 ILE B CA 1
ATOM 3730 C C . ILE B 1 115 ? -11.609 29.078 -0.877 1 98.06 115 ILE B C 1
ATOM 3732 O O . ILE B 1 115 ? -10.766 28.266 -0.48 1 98.06 115 ILE B O 1
ATOM 3736 N N . PRO B 1 116 ? -11.914 30.141 -0.141 1 97.12 116 PRO B N 1
ATOM 3737 C CA . PRO B 1 116 ? -11.234 30.391 1.135 1 97.12 116 PRO B CA 1
ATOM 3738 C C . PRO B 1 116 ? -11.609 29.359 2.203 1 97.12 116 PRO B C 1
ATOM 3740 O O . PRO B 1 116 ? -12.773 28.953 2.293 1 97.12 116 PRO B O 1
ATOM 3743 N N . TRP B 1 117 ? -10.609 28.938 2.896 1 96.81 117 TRP B N 1
ATOM 3744 C CA . TRP B 1 117 ? -10.867 28.141 4.086 1 96.81 117 TRP B CA 1
ATOM 3745 C C . TRP B 1 117 ? -11.555 28.953 5.164 1 96.81 117 TRP B C 1
ATOM 3747 O O . TRP B 1 117 ? -10.922 29.375 6.141 1 96.81 117 TRP B O 1
ATOM 3757 N N . ASP B 1 118 ? -12.766 29.172 4.98 1 96.31 118 ASP B N 1
ATOM 3758 C CA . ASP B 1 118 ? -13.656 29.984 5.805 1 96.31 118 ASP B CA 1
ATOM 3759 C C . ASP B 1 118 ? -15.094 29.469 5.734 1 96.31 118 ASP B C 1
ATOM 3761 O O . ASP B 1 118 ? -15.609 29.203 4.645 1 96.31 118 ASP B O 1
ATOM 3765 N N . LEU B 1 119 ? -15.695 29.328 6.891 1 97.81 119 LEU B N 1
ATOM 3766 C CA . LEU B 1 119 ? -17.016 28.703 6.953 1 97.81 119 LEU B CA 1
ATOM 3767 C C . LEU B 1 119 ? -18.016 29.438 6.066 1 97.81 119 LEU B C 1
ATOM 3769 O O . LEU B 1 119 ? -18.703 28.812 5.258 1 97.81 119 LEU B O 1
ATOM 3773 N N . GLU B 1 120 ? -18.094 30.703 6.242 1 97.69 120 GLU B N 1
ATOM 3774 C CA . GLU B 1 120 ? -19.062 31.5 5.492 1 97.69 120 GLU B CA 1
ATOM 3775 C C . GLU B 1 120 ? -18.812 31.406 3.99 1 97.69 120 GLU B C 1
ATOM 3777 O O . GLU B 1 120 ? -19.75 31.266 3.203 1 97.69 120 GLU B O 1
ATOM 3782 N N . ALA B 1 121 ? -17.594 31.516 3.609 1 97.94 121 ALA B N 1
ATOM 3783 C CA . ALA B 1 121 ? -17.234 31.438 2.199 1 97.94 121 ALA B CA 1
ATOM 3784 C C . ALA B 1 121 ? -17.578 30.062 1.619 1 97.94 121 ALA B C 1
ATOM 3786 O O . ALA B 1 121 ? -18.062 29.969 0.485 1 97.94 121 ALA B O 1
ATOM 3787 N N . ILE B 1 122 ? -17.344 29.047 2.357 1 98.31 122 ILE B N 1
ATOM 3788 C CA . ILE B 1 122 ? -17.625 27.672 1.941 1 98.31 122 ILE B CA 1
ATOM 3789 C C . ILE B 1 122 ? -19.125 27.5 1.742 1 98.31 122 ILE B C 1
ATOM 3791 O O . ILE B 1 122 ? -19.562 27.016 0.695 1 98.31 122 ILE B O 1
ATOM 3795 N N . LEU B 1 123 ? -19.875 27.938 2.73 1 98.25 123 LEU B N 1
ATOM 3796 C CA . LEU B 1 123 ? -21.328 27.797 2.662 1 98.25 123 LEU B CA 1
ATOM 3797 C C . LEU B 1 123 ? -21.891 28.578 1.481 1 98.25 123 LEU B C 1
ATOM 3799 O O . LEU B 1 123 ? -22.75 28.062 0.742 1 98.25 123 LEU B O 1
ATOM 3803 N N . GLU B 1 124 ? -21.422 29.766 1.354 1 97.94 124 GLU B N 1
ATOM 3804 C CA . GLU B 1 124 ? -21.875 30.625 0.257 1 97.94 124 GLU B CA 1
ATOM 3805 C C . GLU B 1 124 ? -21.578 29.984 -1.097 1 97.94 124 GLU B C 1
ATOM 3807 O O . GLU B 1 124 ? -22.422 30 -1.995 1 97.94 124 GLU B O 1
ATOM 3812 N N . PHE B 1 125 ? -20.406 29.422 -1.228 1 98.06 125 PHE B N 1
ATOM 3813 C CA . PHE B 1 125 ? -20.016 28.828 -2.498 1 98.06 125 PHE B CA 1
ATOM 3814 C C . PHE B 1 125 ? -20.859 27.594 -2.805 1 98.06 125 PHE B C 1
ATOM 3816 O O . PHE B 1 125 ? -21.344 27.438 -3.928 1 98.06 125 PHE B O 1
ATOM 3823 N N . VAL B 1 126 ? -21.031 26.719 -1.865 1 97.75 126 VAL B N 1
ATOM 3824 C CA . VAL B 1 126 ? -21.797 25.5 -2.051 1 97.75 126 VAL B CA 1
ATOM 3825 C C . VAL B 1 126 ? -23.234 25.844 -2.402 1 97.75 126 VAL B C 1
ATOM 3827 O O . VAL B 1 126 ? -23.844 25.219 -3.281 1 97.75 126 VAL B O 1
ATOM 3830 N N . GLU B 1 127 ? -23.75 26.781 -1.722 1 96.06 127 GLU B N 1
ATOM 3831 C CA . GLU B 1 127 ? -25.141 27.188 -1.958 1 96.06 127 GLU B CA 1
ATOM 3832 C C . GLU B 1 127 ? -25.297 27.828 -3.334 1 96.06 127 GLU B C 1
ATOM 3834 O O . GLU B 1 127 ? -26.328 27.641 -3.994 1 96.06 127 GLU B O 1
ATOM 3839 N N . GLY B 1 128 ? -24.344 28.531 -3.725 1 94.88 128 GLY B N 1
ATOM 3840 C CA . GLY B 1 128 ? -24.438 29.312 -4.945 1 94.88 128 GLY B CA 1
ATOM 3841 C C . GLY B 1 128 ? -24 28.547 -6.18 1 94.88 128 GLY B C 1
ATOM 3842 O O . GLY B 1 128 ? -24.688 28.562 -7.207 1 94.88 128 GLY B O 1
ATOM 3843 N N . SER B 1 129 ? -22.906 27.844 -6.195 1 92.94 129 SER B N 1
ATOM 3844 C CA . SER B 1 129 ? -22.266 27.266 -7.371 1 92.94 129 SER B CA 1
ATOM 3845 C C . SER B 1 129 ? -22.594 25.781 -7.492 1 92.94 129 SER B C 1
ATOM 3847 O O . SER B 1 129 ? -22.516 25.203 -8.578 1 92.94 129 SER B O 1
ATOM 3849 N N . ARG B 1 130 ? -22.859 25.109 -6.453 1 91.62 130 ARG B N 1
ATOM 3850 C CA . ARG B 1 130 ? -23.234 23.703 -6.398 1 91.62 130 ARG B CA 1
ATOM 3851 C C . ARG B 1 130 ? -22.219 22.828 -7.102 1 91.62 130 ARG B C 1
ATOM 3853 O O . ARG B 1 130 ? -22.547 22.078 -8.031 1 91.62 130 ARG B O 1
ATOM 3860 N N . PRO B 1 131 ? -20.953 22.891 -6.68 1 97.88 131 PRO B N 1
ATOM 3861 C CA . PRO B 1 131 ? -19.969 21.969 -7.246 1 97.88 131 PRO B CA 1
ATOM 3862 C C . PRO B 1 131 ? -20.359 20.5 -7.047 1 97.88 131 PRO B C 1
ATOM 3864 O O . PRO B 1 131 ? -21.234 20.203 -6.234 1 97.88 131 PRO B O 1
ATOM 3867 N N . ASP B 1 132 ? -19.75 19.578 -7.859 1 98.69 132 ASP B N 1
ATOM 3868 C CA . ASP B 1 132 ? -20.016 18.156 -7.668 1 98.69 132 ASP B CA 1
ATOM 3869 C C . ASP B 1 132 ? -19.5 17.688 -6.316 1 98.69 132 ASP B C 1
ATOM 3871 O O . ASP B 1 132 ? -20.047 16.734 -5.734 1 98.69 132 ASP B O 1
ATOM 3875 N N . ALA B 1 133 ? -18.422 18.328 -5.84 1 98.88 133 ALA B N 1
ATOM 3876 C CA . ALA B 1 133 ? -17.781 17.875 -4.609 1 98.88 133 ALA B CA 1
ATOM 3877 C C . ALA B 1 133 ? -17.094 19.031 -3.885 1 98.88 133 ALA B C 1
ATOM 3879 O O . ALA B 1 133 ? -16.859 20.078 -4.477 1 98.88 133 ALA B O 1
ATOM 3880 N N . LEU B 1 134 ? -16.875 18.859 -2.584 1 98.88 134 LEU B N 1
ATOM 3881 C CA . LEU B 1 134 ? -16.156 19.781 -1.706 1 98.88 134 LEU B CA 1
ATOM 3882 C C . LEU B 1 134 ? -15.133 19.031 -0.859 1 98.88 134 LEU B C 1
ATOM 3884 O O . LEU B 1 134 ? -15.422 17.969 -0.319 1 98.88 134 LEU B O 1
ATOM 3888 N N . VAL B 1 135 ? -13.906 19.562 -0.787 1 98.88 135 VAL B N 1
ATOM 3889 C CA . VAL B 1 135 ? -12.844 19 0.049 1 98.88 135 VAL B CA 1
ATOM 3890 C C . VAL B 1 135 ? -12.484 20 1.151 1 98.88 135 VAL B C 1
ATOM 3892 O O . VAL B 1 135 ? -12.164 21.156 0.874 1 98.88 135 VAL B O 1
ATOM 3895 N N . ILE B 1 136 ? -12.539 19.531 2.348 1 98.31 136 ILE B N 1
ATOM 3896 C CA . ILE B 1 136 ? -12.109 20.297 3.512 1 98.31 136 ILE B CA 1
ATOM 3897 C C . ILE B 1 136 ? -11.117 19.484 4.336 1 98.31 136 ILE B C 1
ATOM 3899 O O . ILE B 1 136 ? -11.359 18.297 4.602 1 98.31 136 ILE B O 1
ATOM 3903 N N . CYS B 1 137 ? -10.062 20.031 4.625 1 98.38 137 CYS B N 1
ATOM 3904 C CA . CYS B 1 137 ? -9.109 19.469 5.566 1 98.38 137 CYS B CA 1
ATOM 3905 C C . CYS B 1 137 ? -9.32 20.031 6.965 1 98.38 137 CYS B C 1
ATOM 3907 O O . CYS B 1 137 ? -9.234 21.25 7.168 1 98.38 137 CYS B O 1
ATOM 3909 N N . ASN B 1 138 ? -9.602 19.156 7.977 1 97.69 138 ASN B N 1
ATOM 3910 C CA . ASN B 1 138 ? -9.961 19.625 9.312 1 97.69 138 ASN B CA 1
ATOM 3911 C C . ASN B 1 138 ? -9.492 18.656 10.391 1 97.69 138 ASN B C 1
ATOM 3913 O O . ASN B 1 138 ? -10.125 17.625 10.617 1 97.69 138 ASN B O 1
ATOM 3917 N N . PRO B 1 139 ? -8.438 19.031 11.164 1 97.75 139 PRO B N 1
ATOM 3918 C CA . PRO B 1 139 ? -7.613 20.25 11.125 1 97.75 139 PRO B CA 1
ATOM 3919 C C . PRO B 1 139 ? -6.883 20.422 9.797 1 97.75 139 PRO B C 1
ATOM 3921 O O . PRO B 1 139 ? -6.504 19.438 9.156 1 97.75 139 PRO B O 1
ATOM 3924 N N . ASN B 1 140 ? -6.742 21.656 9.477 1 98.38 140 ASN B N 1
ATOM 3925 C CA . ASN B 1 140 ? -6.238 21.984 8.148 1 98.38 140 ASN B CA 1
ATOM 3926 C C . ASN B 1 140 ? -4.715 21.953 8.102 1 98.38 140 ASN B C 1
ATOM 3928 O O . ASN B 1 140 ? -4.047 22.484 8.984 1 98.38 140 ASN B O 1
ATOM 3932 N N . ASN B 1 141 ? -4.176 21.234 7.172 1 98.06 141 ASN B N 1
ATOM 3933 C CA . ASN B 1 141 ? -2.773 21.328 6.785 1 98.06 141 ASN B CA 1
ATOM 3934 C C . ASN B 1 141 ? -2.586 22.281 5.602 1 98.06 141 ASN B C 1
ATOM 3936 O O . ASN B 1 141 ? -3.133 22.047 4.523 1 98.06 141 ASN B O 1
ATOM 3940 N N . PRO B 1 142 ? -1.96 23.375 5.812 1 98.12 142 PRO B N 1
ATOM 3941 C CA . PRO B 1 142 ? -0.833 23.531 6.734 1 98.12 142 PRO B CA 1
ATOM 3942 C C . PRO B 1 142 ? -1.158 24.453 7.906 1 98.12 142 PRO B C 1
ATOM 3944 O O . PRO B 1 142 ? -0.284 24.75 8.727 1 98.12 142 PRO B O 1
ATOM 3947 N N . THR B 1 143 ? -2.404 24.906 8.031 1 97.88 143 THR B N 1
ATOM 3948 C CA . THR B 1 143 ? -2.66 26.031 8.922 1 97.88 143 THR B CA 1
ATOM 3949 C C . THR B 1 143 ? -2.801 25.562 10.367 1 97.88 143 THR B C 1
ATOM 3951 O O . THR B 1 143 ? -2.674 26.344 11.305 1 97.88 143 THR B O 1
ATOM 3954 N N . GLY B 1 144 ? -3.16 24.297 10.453 1 97.19 144 GLY B N 1
ATOM 3955 C CA . GLY B 1 144 ? -3.402 23.766 11.789 1 97.19 144 GLY B CA 1
ATOM 3956 C C . GLY B 1 144 ? -4.715 24.25 12.391 1 97.19 144 GLY B C 1
ATOM 3957 O O . GLY B 1 144 ? -5.078 23.844 13.5 1 97.19 144 GLY B O 1
ATOM 3958 N N . GLU B 1 145 ? -5.398 25.031 11.672 1 95.5 145 GLU B N 1
ATOM 3959 C CA . GLU B 1 145 ? -6.699 25.531 12.133 1 95.5 145 GLU B CA 1
ATOM 3960 C C . GLU B 1 145 ? -7.754 24.422 12.062 1 95.5 145 GLU B C 1
ATOM 3962 O O . GLU B 1 145 ? -7.57 23.422 11.383 1 95.5 145 GLU B O 1
ATOM 3967 N N . PHE B 1 146 ? -8.844 24.641 12.812 1 93.88 146 PHE B N 1
ATOM 3968 C CA . PHE B 1 146 ? -9.836 23.578 12.867 1 93.88 146 PHE B CA 1
ATOM 3969 C C . PHE B 1 146 ? -11.234 24.156 13.008 1 93.88 146 PHE B C 1
ATOM 3971 O O . PHE B 1 146 ? -11.43 25.172 13.672 1 93.88 146 PHE B O 1
ATOM 3978 N N . MET B 1 147 ? -12.18 23.609 12.258 1 95.06 147 MET B N 1
ATOM 3979 C CA . MET B 1 147 ? -13.602 23.859 12.422 1 95.06 147 MET B CA 1
ATOM 3980 C C . MET B 1 147 ? -14.195 22.969 13.5 1 95.06 147 MET B C 1
ATOM 3982 O O . MET B 1 147 ? -13.906 21.766 13.539 1 95.06 147 MET B O 1
ATOM 3986 N N . ARG B 1 148 ? -15.062 23.641 14.391 1 94.38 148 ARG B N 1
ATOM 3987 C CA . ARG B 1 148 ? -15.719 22.875 15.438 1 94.38 148 ARG B CA 1
ATOM 3988 C C . ARG B 1 148 ? -16.828 21.984 14.859 1 94.38 148 ARG B C 1
ATOM 3990 O O . ARG B 1 148 ? -17.203 22.156 13.703 1 94.38 148 ARG B O 1
ATOM 3997 N N . LYS B 1 149 ? -17.188 21.047 15.562 1 95.56 149 LYS B N 1
ATOM 3998 C CA . LYS B 1 149 ? -18.172 20.047 15.156 1 95.56 149 LYS B CA 1
ATOM 3999 C C . LYS B 1 149 ? -19.391 20.688 14.508 1 95.56 149 LYS B C 1
ATOM 4001 O O . LYS B 1 149 ? -19.797 20.312 13.406 1 95.56 149 LYS B O 1
ATOM 4006 N N . ARG B 1 150 ? -19.953 21.625 15.172 1 96.25 150 ARG B N 1
ATOM 4007 C CA . ARG B 1 150 ? -21.172 22.266 14.688 1 96.25 150 ARG B CA 1
ATOM 4008 C C . ARG B 1 150 ? -20.953 22.891 13.32 1 96.25 150 ARG B C 1
ATOM 4010 O O . ARG B 1 150 ? -21.844 22.859 12.469 1 96.25 150 ARG B O 1
ATOM 4017 N N . GLU B 1 151 ? -19.812 23.5 13.156 1 97.25 151 GLU B N 1
ATOM 4018 C CA . GLU B 1 151 ? -19.469 24.125 11.891 1 97.25 151 GLU B CA 1
ATOM 4019 C C . GLU B 1 151 ? -19.375 23.094 10.766 1 97.25 151 GLU B C 1
ATOM 4021 O O . GLU B 1 151 ? -19.906 23.312 9.672 1 97.25 151 GLU B O 1
ATOM 4026 N N . VAL B 1 152 ? -18.75 22.016 11.031 1 96.62 152 VAL B N 1
ATOM 4027 C CA . VAL B 1 152 ? -18.594 20.969 10.031 1 96.62 152 VAL B CA 1
ATOM 4028 C C . VAL B 1 152 ? -19.938 20.328 9.719 1 96.62 152 VAL B C 1
ATOM 4030 O O . VAL B 1 152 ? -20.203 19.969 8.57 1 96.62 152 VAL B O 1
ATOM 4033 N N . GLU B 1 153 ? -20.734 20.156 10.734 1 96.94 153 GLU B N 1
ATOM 4034 C CA . GLU B 1 153 ? -22.062 19.609 10.539 1 96.94 153 GLU B CA 1
ATOM 4035 C C . GLU B 1 153 ? -22.906 20.516 9.641 1 96.94 153 GLU B C 1
ATOM 4037 O O . GLU B 1 153 ? -23.672 20.031 8.805 1 96.94 153 GLU B O 1
ATOM 4042 N N . GLU B 1 154 ? -22.75 21.797 9.883 1 97.56 154 GLU B N 1
ATOM 4043 C CA . GLU B 1 154 ? -23.453 22.75 9.039 1 97.56 154 GLU B CA 1
ATOM 4044 C C . GLU B 1 154 ? -23.047 22.594 7.574 1 97.56 154 GLU B C 1
ATOM 4046 O O . GLU B 1 154 ? -23.891 22.594 6.68 1 97.56 154 GLU B O 1
ATOM 4051 N N . VAL B 1 155 ? -21.797 22.5 7.328 1 98.19 155 VAL B N 1
ATOM 4052 C CA . VAL B 1 155 ? -21.281 22.297 5.977 1 98.19 155 VAL B CA 1
ATOM 4053 C C . VAL B 1 155 ? -21.859 21.016 5.387 1 98.19 155 VAL B C 1
ATOM 4055 O O . VAL B 1 155 ? -22.312 21 4.238 1 98.19 155 VAL B O 1
ATOM 4058 N N . ALA B 1 156 ? -21.828 19.953 6.164 1 97.81 156 ALA B N 1
ATOM 4059 C CA . ALA B 1 156 ? -22.312 18.656 5.711 1 97.81 156 ALA B CA 1
ATOM 4060 C C . ALA B 1 156 ? -23.797 18.734 5.332 1 97.81 156 ALA B C 1
ATOM 4062 O O . ALA B 1 156 ? -24.219 18.141 4.34 1 97.81 156 ALA B O 1
ATOM 4063 N N . GLU B 1 157 ? -24.516 19.375 6.145 1 97.25 157 GLU B N 1
ATOM 4064 C CA . GLU B 1 157 ? -25.953 19.5 5.906 1 97.25 157 GLU B CA 1
ATOM 4065 C C . GLU B 1 157 ? -26.234 20.234 4.594 1 97.25 157 GLU B C 1
ATOM 4067 O O . GLU B 1 157 ? -27.094 19.828 3.814 1 97.25 157 GLU B O 1
ATOM 4072 N N . VAL B 1 158 ? -25.562 21.328 4.387 1 97.75 158 VAL B N 1
ATOM 4073 C CA . VAL B 1 158 ? -25.75 22.109 3.17 1 97.75 158 VAL B CA 1
ATOM 4074 C C . VAL B 1 158 ? -25.328 21.281 1.954 1 97.75 158 VAL B C 1
ATOM 4076 O O . VAL B 1 158 ? -25.984 21.328 0.913 1 97.75 158 VAL B O 1
ATOM 4079 N N . CYS B 1 159 ? -24.25 20.578 2.061 1 98.25 159 CYS B N 1
ATOM 4080 C CA . CYS B 1 159 ? -23.781 19.719 0.976 1 98.25 159 CYS B CA 1
ATOM 4081 C C . CYS B 1 159 ? -24.828 18.656 0.638 1 98.25 159 CYS B C 1
ATOM 4083 O O . CYS B 1 159 ? -25.109 18.406 -0.536 1 98.25 159 CYS B O 1
ATOM 4085 N N . GLU B 1 160 ? -25.359 18.031 1.67 1 97 160 GLU B N 1
ATOM 4086 C CA . GLU B 1 160 ? -26.391 17.016 1.468 1 97 160 GLU B CA 1
ATOM 4087 C C . GLU B 1 160 ? -27.594 17.609 0.738 1 97 160 GLU B C 1
ATOM 4089 O O . GLU B 1 160 ? -28.094 17 -0.217 1 97 160 GLU B O 1
ATOM 4094 N N . LYS B 1 161 ? -28 18.703 1.197 1 96.69 161 LYS B N 1
ATOM 4095 C CA . LYS B 1 161 ? -29.156 19.375 0.615 1 96.69 161 LYS B CA 1
ATOM 4096 C C . LYS B 1 161 ? -28.922 19.703 -0.855 1 96.69 161 LYS B C 1
ATOM 4098 O O . LYS B 1 161 ? -29.859 19.656 -1.664 1 96.69 161 LYS B O 1
ATOM 4103 N N . ARG B 1 162 ? -27.719 20 -1.213 1 97.38 162 ARG B N 1
ATOM 4104 C CA . ARG B 1 162 ? -27.422 20.469 -2.559 1 97.38 162 ARG B CA 1
ATOM 4105 C C . ARG B 1 162 ? -26.875 19.344 -3.424 1 97.38 162 ARG B C 1
ATOM 4107 O O . ARG B 1 162 ? -26.562 19.547 -4.598 1 97.38 162 ARG B O 1
ATOM 4114 N N . GLY B 1 163 ? -26.719 18.172 -2.838 1 96.94 163 GLY B N 1
ATOM 4115 C CA . GLY B 1 163 ? -26.203 17.031 -3.58 1 96.94 163 GLY B CA 1
ATOM 4116 C C . GLY B 1 163 ? -24.719 17.109 -3.857 1 96.94 163 GLY B C 1
ATOM 4117 O O . GLY B 1 163 ? -24.25 16.641 -4.902 1 96.94 163 GLY B O 1
ATOM 4118 N N . VAL B 1 164 ? -23.969 17.812 -3.012 1 98.5 164 VAL B N 1
ATOM 4119 C CA . VAL B 1 164 ? -22.531 17.984 -3.137 1 98.5 164 VAL B CA 1
ATOM 4120 C C . VAL B 1 164 ? -21.812 16.906 -2.322 1 98.5 164 VAL B C 1
ATOM 4122 O O . VAL B 1 164 ? -22.109 16.719 -1.137 1 98.5 164 VAL B O 1
ATOM 4125 N N . LYS B 1 165 ? -20.922 16.062 -2.914 1 98.69 165 LYS B N 1
ATOM 4126 C CA . LYS B 1 165 ? -20.109 15.109 -2.162 1 98.69 165 LYS B CA 1
ATOM 4127 C C . LYS B 1 165 ? -19.078 15.836 -1.287 1 98.69 165 LYS B C 1
ATOM 4129 O O . LYS B 1 165 ? -18.281 16.641 -1.785 1 98.69 165 LYS B O 1
ATOM 4134 N N . LEU B 1 166 ? -19.109 15.625 -0.032 1 98.81 166 LEU B N 1
ATOM 4135 C CA . LEU B 1 166 ? -18.188 16.266 0.905 1 98.81 166 LEU B CA 1
ATOM 4136 C C . LEU B 1 166 ? -17.125 15.289 1.394 1 98.81 166 LEU B C 1
ATOM 4138 O O . LEU B 1 166 ? -17.453 14.234 1.935 1 98.81 166 LEU B O 1
ATOM 4142 N N . MET B 1 167 ? -15.898 15.586 1.166 1 98.88 167 MET B N 1
ATOM 4143 C CA . MET B 1 167 ? -14.812 14.883 1.838 1 98.88 167 MET B CA 1
ATOM 4144 C C . MET B 1 167 ? -14.211 15.734 2.949 1 98.88 167 MET B C 1
ATOM 4146 O O . MET B 1 167 ? -13.875 16.891 2.73 1 98.88 167 MET B O 1
ATOM 4150 N N . ILE B 1 168 ? -14.125 15.195 4.07 1 98.5 168 ILE B N 1
ATOM 4151 C CA . ILE B 1 168 ? -13.43 15.82 5.191 1 98.5 168 ILE B CA 1
ATOM 4152 C C . ILE B 1 168 ? -12.188 15.008 5.547 1 98.5 168 ILE B C 1
ATOM 4154 O O . ILE B 1 168 ? -12.297 13.875 6.027 1 98.5 168 ILE B O 1
ATOM 4158 N N . ASP B 1 169 ? -11.078 15.562 5.27 1 98.5 169 ASP B N 1
ATOM 4159 C CA . ASP B 1 169 ? -9.805 14.969 5.668 1 98.5 169 ASP B CA 1
ATOM 4160 C C . ASP B 1 169 ? -9.508 15.25 7.141 1 98.5 169 ASP B C 1
ATOM 4162 O O . ASP B 1 169 ? -9.148 16.375 7.504 1 98.5 169 ASP B O 1
ATOM 4166 N N . GLN B 1 170 ? -9.633 14.195 7.902 1 98.25 170 GLN B N 1
ATOM 4167 C CA . GLN B 1 170 ? -9.469 14.297 9.352 1 98.25 170 GLN B CA 1
ATOM 4168 C C . GLN B 1 170 ? -8.195 13.586 9.805 1 98.25 170 GL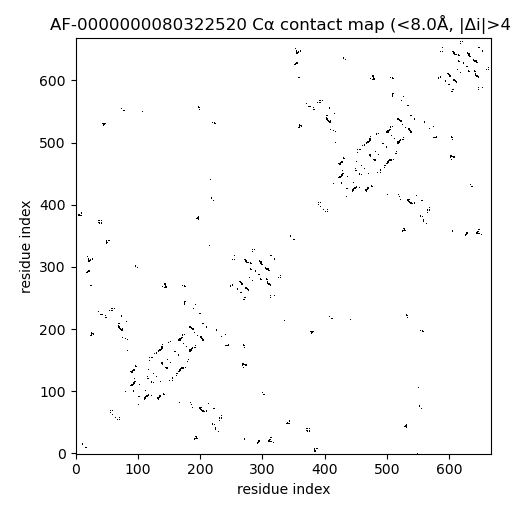N B C 1
ATOM 4170 O O . GLN B 1 170 ? -8.172 12.977 10.875 1 98.25 170 GLN B O 1
ATOM 4175 N N . THR B 1 171 ? -7.195 13.68 8.992 1 97.81 171 THR B N 1
ATOM 4176 C CA . THR B 1 171 ? -5.902 13.062 9.242 1 97.81 171 THR B CA 1
ATOM 4177 C C . THR B 1 171 ? -5.348 13.492 10.594 1 97.81 171 THR B C 1
ATOM 4179 O O . THR B 1 171 ? -4.688 12.711 11.281 1 97.81 171 THR B O 1
ATOM 4182 N N . PHE B 1 172 ? -5.645 14.719 11.047 1 98.19 172 PHE B N 1
ATOM 4183 C CA . PHE B 1 172 ? -5.051 15.258 12.266 1 98.19 172 PHE B CA 1
ATOM 4184 C C . PHE B 1 172 ? -6.105 15.43 13.352 1 98.19 172 PHE B C 1
ATOM 4186 O O . PHE B 1 172 ? -5.863 16.109 14.359 1 98.19 172 PHE B O 1
ATOM 4193 N N . ILE B 1 173 ? -7.246 14.797 13.227 1 97.56 173 ILE B N 1
ATOM 4194 C CA . ILE B 1 173 ? -8.406 15.07 14.07 1 97.56 173 ILE B CA 1
ATOM 4195 C C . ILE B 1 173 ? -8.117 14.625 15.5 1 97.56 173 ILE B C 1
ATOM 4197 O O . ILE B 1 173 ? -8.641 15.211 16.453 1 97.56 173 ILE B O 1
ATOM 4201 N N . ASP B 1 174 ? -7.27 13.625 15.664 1 97.44 174 ASP B N 1
ATOM 4202 C CA . ASP B 1 174 ? -6.961 13.07 16.984 1 97.44 174 ASP B CA 1
ATOM 4203 C C . ASP B 1 174 ? -6.16 14.062 17.812 1 97.44 174 ASP B C 1
ATOM 4205 O O . ASP B 1 174 ? -6.043 13.898 19.031 1 97.44 174 ASP B O 1
ATOM 4209 N N . PHE B 1 175 ? -5.648 15.109 17.266 1 98 175 PHE B N 1
ATOM 4210 C CA . PHE B 1 175 ? -4.852 16.109 17.969 1 98 175 PHE B CA 1
ATOM 4211 C C . PHE B 1 175 ? -5.734 17.219 18.516 1 98 175 PHE B C 1
ATOM 4213 O O . PHE B 1 175 ? -5.266 18.078 19.266 1 98 175 PHE B O 1
ATOM 4220 N N . VAL B 1 176 ? -6.984 17.359 18.297 1 95.12 176 VAL B N 1
ATOM 4221 C CA . VAL B 1 176 ? -7.902 18.359 18.844 1 95.12 176 VAL B CA 1
ATOM 4222 C C . VAL B 1 176 ? -9.078 17.656 19.531 1 95.12 176 VAL B C 1
ATOM 4224 O O . VAL B 1 176 ? -8.898 17 20.547 1 95.12 176 VAL B O 1
ATOM 4227 N N . LYS B 1 177 ? -10.07 17.094 19.094 1 90.12 177 LYS B N 1
ATOM 4228 C CA . LYS B 1 177 ? -11.18 16.266 19.547 1 90.12 177 LYS B CA 1
ATOM 4229 C C . LYS B 1 177 ? -11.953 15.68 18.359 1 90.12 177 LYS B C 1
ATOM 4231 O O . LYS B 1 177 ? -12.656 16.406 17.656 1 90.12 177 LYS B O 1
ATOM 4236 N N . PRO B 1 178 ? -11.812 14.422 18.312 1 92.69 178 PRO B N 1
ATOM 4237 C CA . PRO B 1 178 ? -12.422 13.789 17.141 1 92.69 178 PRO B CA 1
ATOM 4238 C C . PRO B 1 178 ? -13.945 13.891 17.156 1 92.69 178 PRO B C 1
ATOM 4240 O O . PRO B 1 178 ? -14.57 13.82 18.203 1 92.69 178 PRO B O 1
ATOM 4243 N N . HIS B 1 179 ? -14.539 14.156 16.016 1 92.69 179 HIS B N 1
ATOM 4244 C CA . HIS B 1 179 ? -15.984 14.141 15.805 1 92.69 179 HIS B CA 1
ATOM 4245 C C . HIS B 1 179 ? -16.328 13.57 14.43 1 92.69 179 HIS B C 1
ATOM 4247 O O . HIS B 1 179 ? -15.508 13.633 13.508 1 92.69 179 HIS B O 1
ATOM 4253 N N . ASP B 1 180 ? -17.438 12.945 14.367 1 93.06 180 ASP B N 1
ATOM 4254 C CA . ASP B 1 180 ? -17.906 12.359 13.109 1 93.06 180 ASP B CA 1
ATOM 4255 C C . ASP B 1 180 ? -18.891 13.281 12.406 1 93.06 180 ASP B C 1
ATOM 4257 O O . ASP B 1 180 ? -19.562 14.094 13.047 1 93.06 180 ASP B O 1
ATOM 4261 N N . VAL B 1 181 ? -18.891 13.227 11.117 1 92.06 181 VAL B N 1
ATOM 4262 C CA . VAL B 1 181 ? -19.844 13.938 10.273 1 92.06 181 VAL B CA 1
ATOM 4263 C C . VAL B 1 181 ? -20.234 13.07 9.086 1 92.06 181 VAL B C 1
ATOM 4265 O O . VAL B 1 181 ? -19.5 12.148 8.711 1 92.06 181 VAL B O 1
ATOM 4268 N N . GLU B 1 182 ? -21.406 13.266 8.539 1 90.56 182 GLU B N 1
ATOM 4269 C CA . GLU B 1 182 ? -21.844 12.523 7.359 1 90.56 182 GLU B CA 1
ATOM 4270 C C . GLU B 1 182 ? -21.109 13.008 6.109 1 90.56 182 GLU B C 1
ATOM 4272 O O . GLU B 1 182 ? -21.516 14.008 5.504 1 90.56 182 GLU B O 1
ATOM 4277 N N . ALA B 1 183 ? -20.125 12.422 5.738 1 96.94 183 ALA B N 1
ATOM 4278 C CA . ALA B 1 183 ? -19.25 12.781 4.625 1 96.94 183 ALA B CA 1
ATOM 4279 C C . ALA B 1 183 ? -18.281 11.648 4.301 1 96.94 183 ALA B C 1
ATOM 4281 O O . ALA B 1 183 ? -18.391 10.555 4.863 1 96.94 183 ALA B O 1
ATOM 4282 N N . PHE B 1 184 ? -17.531 11.766 3.266 1 98.62 184 PHE B N 1
ATOM 4283 C CA . PHE B 1 184 ? -16.312 10.977 3.113 1 98.62 184 PHE B CA 1
ATOM 4284 C C . PHE B 1 184 ? -15.273 11.383 4.145 1 98.62 184 PHE B C 1
ATOM 4286 O O . PHE B 1 184 ? -14.562 12.375 3.955 1 98.62 184 PHE B O 1
ATOM 4293 N N . GLN B 1 185 ? -15.211 10.633 5.191 1 98.62 185 GLN B N 1
ATOM 4294 C CA . GLN B 1 185 ? -14.273 10.953 6.262 1 98.62 185 GLN B CA 1
ATOM 4295 C C . GLN B 1 185 ? -12.992 10.133 6.137 1 98.62 185 GLN B C 1
ATOM 4297 O O . GLN B 1 185 ? -13.039 8.906 6.023 1 98.62 185 GLN B O 1
ATOM 4302 N N . VAL B 1 186 ? -11.898 10.781 6.137 1 98.69 186 VAL B N 1
ATOM 4303 C CA . VAL B 1 186 ? -10.586 10.141 6.031 1 98.69 186 VAL B CA 1
ATOM 4304 C C . VAL B 1 186 ? -9.781 10.406 7.297 1 98.69 186 VAL B C 1
ATOM 4306 O O . VAL B 1 186 ? -9.617 11.555 7.715 1 98.69 186 VAL B O 1
ATOM 4309 N N . ARG B 1 187 ? -9.266 9.367 7.902 1 98.31 187 ARG B N 1
ATOM 4310 C CA . ARG B 1 187 ? -8.461 9.461 9.117 1 98.31 187 ARG B CA 1
ATOM 4311 C C . ARG B 1 187 ? -7.113 8.773 8.938 1 98.31 187 ARG B C 1
ATOM 4313 O O . ARG B 1 187 ? -6.934 7.977 8.016 1 98.31 187 ARG B O 1
ATOM 4320 N N . SER B 1 188 ? -6.211 9.141 9.734 1 97.5 188 SER B N 1
ATOM 4321 C CA . SER B 1 188 ? -4.898 8.5 9.766 1 97.5 188 SER B CA 1
ATOM 4322 C C . SER B 1 188 ? -4.59 7.938 11.148 1 97.5 188 SER B C 1
ATOM 4324 O O . SER B 1 188 ? -4.809 8.609 12.164 1 97.5 188 SER B O 1
ATOM 4326 N N . LEU B 1 189 ? -4.133 6.734 11.164 1 97.81 189 LEU B N 1
ATOM 4327 C CA . LEU B 1 189 ? -3.689 6.148 12.422 1 97.81 189 LEU B CA 1
ATOM 4328 C C . LEU B 1 189 ? -2.195 6.375 12.633 1 97.81 189 LEU B C 1
ATOM 4330 O O . LEU B 1 189 ? -1.707 6.309 13.766 1 97.81 189 LEU B O 1
ATOM 4334 N N . THR B 1 190 ? -1.491 6.664 11.602 1 97 190 THR B N 1
ATOM 4335 C CA . THR B 1 190 ? -0.034 6.637 11.664 1 97 190 THR B CA 1
ATOM 4336 C C . THR B 1 190 ? 0.507 7.953 12.219 1 97 190 THR B C 1
ATOM 4338 O O . THR B 1 190 ? 1.585 7.984 12.812 1 97 190 THR B O 1
ATOM 4341 N N . LYS B 1 191 ? -0.298 9.078 12.023 1 98.19 191 LYS B N 1
ATOM 4342 C CA . LYS B 1 191 ? 0.146 10.367 12.555 1 98.19 191 LYS B CA 1
ATOM 4343 C C . LYS B 1 191 ? 0.091 10.375 14.078 1 98.19 191 LYS B C 1
ATOM 4345 O O . LYS B 1 191 ? 1.074 10.727 14.734 1 98.19 191 LYS B O 1
ATOM 4350 N N . ILE B 1 192 ? -1.02 9.93 14.602 1 98.5 192 ILE B N 1
ATOM 4351 C CA . ILE B 1 192 ? -1.258 10.008 16.031 1 98.5 192 ILE B CA 1
ATOM 4352 C C . ILE B 1 192 ? -0.403 8.969 16.75 1 98.5 192 ILE B C 1
ATOM 4354 O O . ILE B 1 192 ? 0.045 9.195 17.891 1 98.5 192 ILE B O 1
ATOM 4358 N N . LEU B 1 193 ? -0.064 7.875 16.094 1 98.56 193 LEU B N 1
ATOM 4359 C CA . LEU B 1 193 ? 0.745 6.84 16.719 1 98.56 193 LEU B CA 1
ATOM 4360 C C . LEU B 1 193 ? 2.23 7.098 16.5 1 98.56 193 LEU B C 1
ATOM 4362 O O . LEU B 1 193 ? 3.078 6.434 17.094 1 98.56 193 LEU B O 1
ATOM 4366 N N . GLY B 1 194 ? 2.521 8.016 15.609 1 98.19 194 GLY B N 1
ATOM 4367 C CA . GLY B 1 194 ? 3.914 8.336 15.336 1 98.19 194 GLY B CA 1
ATOM 4368 C C . GLY B 1 194 ? 4.613 7.281 14.5 1 98.19 194 GLY B C 1
ATOM 4369 O O . GLY B 1 194 ? 5.789 6.984 14.719 1 98.19 194 GLY B O 1
ATOM 4370 N N . ILE B 1 195 ? 3.928 6.66 13.578 1 98 195 ILE B N 1
ATOM 4371 C CA . ILE B 1 195 ? 4.508 5.582 12.781 1 98 195 ILE B CA 1
ATOM 4372 C C . ILE B 1 195 ? 4.141 5.77 11.312 1 98 195 ILE B C 1
ATOM 4374 O O . ILE B 1 195 ? 3.613 4.855 10.672 1 98 195 ILE B O 1
ATOM 4378 N N . PRO B 1 196 ? 4.508 6.906 10.727 1 97.38 196 PRO B N 1
ATOM 4379 C CA . PRO B 1 196 ? 4.059 7.23 9.367 1 97.38 196 PRO B CA 1
ATOM 4380 C C . PRO B 1 196 ? 4.535 6.215 8.328 1 97.38 196 PRO B C 1
ATOM 4382 O O . PRO B 1 196 ? 3.865 5.996 7.316 1 97.38 196 PRO B O 1
ATOM 4385 N N . GLY B 1 197 ? 5.625 5.535 8.547 1 97.25 197 GLY B N 1
ATOM 4386 C CA . GLY B 1 197 ? 6.207 4.609 7.59 1 97.25 197 GLY B CA 1
ATOM 4387 C C . GLY B 1 197 ? 5.434 3.311 7.465 1 97.25 197 GLY B C 1
ATOM 4388 O O . GLY B 1 197 ? 5.664 2.531 6.535 1 97.25 197 GLY B O 1
ATOM 4389 N N . LEU B 1 198 ? 4.555 3.047 8.391 1 97.88 198 LEU B N 1
ATOM 4390 C CA . LEU B 1 198 ? 3.76 1.825 8.391 1 97.88 198 LEU B CA 1
ATOM 4391 C C . LEU B 1 198 ? 2.689 1.874 7.309 1 97.88 198 LEU B C 1
ATOM 4393 O O . LEU B 1 198 ? 2.285 0.835 6.781 1 97.88 198 LEU B O 1
ATOM 4397 N N . ARG B 1 199 ? 2.234 3.119 6.965 1 97.69 199 ARG B N 1
ATOM 4398 C CA . ARG B 1 199 ? 1.292 3.408 5.887 1 97.69 199 ARG B CA 1
ATOM 4399 C C . ARG B 1 199 ? -0.083 2.824 6.191 1 97.69 199 ARG B C 1
ATOM 4401 O O . ARG B 1 199 ? -0.519 1.874 5.535 1 97.69 199 ARG B O 1
ATOM 4408 N N . PHE B 1 200 ? -0.827 3.463 7.016 1 98.56 200 PHE B N 1
ATOM 4409 C CA . PHE B 1 200 ? -2.176 2.988 7.305 1 98.56 200 PHE B CA 1
ATOM 4410 C C . PHE B 1 200 ? -3.133 4.16 7.488 1 98.56 200 PHE B C 1
ATOM 4412 O O . PHE B 1 200 ? -2.865 5.07 8.281 1 98.56 200 PHE B O 1
ATOM 4419 N N . GLY B 1 201 ? -4.176 4.18 6.789 1 98.69 201 GLY B N 1
ATOM 4420 C CA . GLY B 1 201 ? -5.316 5.074 6.926 1 98.69 201 GLY B CA 1
ATOM 4421 C C . GLY B 1 201 ? -6.645 4.344 6.973 1 98.69 201 GLY B C 1
ATOM 4422 O O . GLY B 1 201 ? -6.734 3.178 6.586 1 98.69 201 GLY B O 1
ATOM 4423 N N . TYR B 1 202 ? -7.602 4.938 7.539 1 98.81 202 TYR B N 1
ATOM 4424 C CA . TYR B 1 202 ? -8.953 4.391 7.605 1 98.81 202 TYR B CA 1
ATOM 4425 C C . TYR B 1 202 ? -9.992 5.496 7.504 1 98.81 202 TYR B C 1
ATOM 4427 O O . TYR B 1 202 ? -9.656 6.68 7.504 1 98.81 202 TYR B O 1
ATOM 4435 N N . GLY B 1 203 ? -11.195 5.098 7.254 1 98.56 203 GLY B N 1
ATOM 4436 C CA . GLY B 1 203 ? -12.234 6.105 7.105 1 98.56 203 GLY B CA 1
ATOM 4437 C C . GLY B 1 203 ? -13.625 5.512 6.996 1 98.56 203 GLY B C 1
ATOM 4438 O O . GLY B 1 203 ? -13.82 4.316 7.227 1 98.56 203 GLY B O 1
ATOM 4439 N N . MET B 1 204 ? -14.492 6.398 6.832 1 98.5 204 MET B N 1
ATOM 4440 C CA . MET B 1 204 ? -15.906 6.09 6.617 1 98.5 204 MET B CA 1
ATOM 4441 C C . MET B 1 204 ? -16.438 6.801 5.379 1 98.5 204 MET B C 1
ATOM 4443 O O . MET B 1 204 ? -16.281 8.016 5.238 1 98.5 204 MET B O 1
ATOM 4447 N N . PHE B 1 205 ? -16.984 6.039 4.441 1 98.75 205 PHE B N 1
ATOM 4448 C CA . PHE B 1 205 ? -17.625 6.566 3.244 1 98.75 205 PHE B CA 1
ATOM 4449 C C . PHE B 1 205 ? -19.094 6.195 3.207 1 98.75 205 PHE B C 1
ATOM 4451 O O . PHE B 1 205 ? -19.531 5.258 3.887 1 98.75 205 PHE B O 1
ATOM 4458 N N . PRO B 1 206 ? -19.938 7.016 2.475 1 98.25 206 PRO B N 1
ATOM 4459 C CA . PRO B 1 206 ? -21.281 6.504 2.213 1 98.25 206 PRO B CA 1
ATOM 4460 C C . PRO B 1 206 ? -21.281 5.082 1.66 1 98.25 206 PRO B C 1
ATOM 4462 O O . PRO B 1 206 ? -20.391 4.715 0.893 1 98.25 206 PRO B O 1
ATOM 4465 N N . LYS B 1 207 ? -22.266 4.297 2.053 1 98 207 LYS B N 1
ATOM 4466 C CA . LYS B 1 207 ? -22.312 2.854 1.833 1 98 207 LYS B CA 1
ATOM 4467 C C . LYS B 1 207 ? -22.016 2.508 0.379 1 98 207 LYS B C 1
ATOM 4469 O O . LYS B 1 207 ? -21.219 1.61 0.103 1 98 207 LYS B O 1
ATOM 4474 N N . GLU B 1 208 ? -22.609 3.189 -0.529 1 98.19 208 GLU B N 1
ATOM 4475 C CA . GLU B 1 208 ? -22.438 2.896 -1.948 1 98.19 208 GLU B CA 1
ATOM 4476 C C . GLU B 1 208 ? -20.984 3.088 -2.377 1 98.19 208 GLU B C 1
ATOM 4478 O O . GLU B 1 208 ? -20.469 2.316 -3.186 1 98.19 208 GLU B O 1
ATOM 4483 N N . TYR B 1 209 ? -20.359 4.09 -1.843 1 98.69 209 TYR B N 1
ATOM 4484 C CA . TYR B 1 209 ? -18.984 4.395 -2.244 1 98.69 209 TYR B CA 1
ATOM 4485 C C . TYR B 1 209 ? -18 3.512 -1.501 1 98.69 209 TYR B C 1
ATOM 4487 O O . TYR B 1 209 ? -16.922 3.189 -2.029 1 98.69 209 TYR B O 1
ATOM 4495 N N . ALA B 1 210 ? -18.344 3.141 -0.223 1 98.75 210 ALA B N 1
ATOM 4496 C CA . ALA B 1 210 ? -17.516 2.154 0.469 1 98.75 210 ALA B CA 1
ATOM 4497 C C . ALA B 1 210 ? -17.484 0.833 -0.294 1 98.75 210 ALA B C 1
ATOM 4499 O O . ALA B 1 210 ? -16.422 0.23 -0.459 1 98.75 210 ALA B O 1
ATOM 4500 N N . ARG B 1 211 ? -18.641 0.422 -0.741 1 98.44 211 ARG B N 1
ATOM 4501 C CA . ARG B 1 211 ? -18.719 -0.791 -1.549 1 98.44 211 ARG B CA 1
ATOM 4502 C C . ARG B 1 211 ? -17.875 -0.667 -2.809 1 98.44 211 ARG B C 1
ATOM 4504 O O . ARG B 1 211 ? -17.109 -1.579 -3.145 1 98.44 211 ARG B O 1
ATOM 4511 N N . LEU B 1 212 ? -18.016 0.448 -3.5 1 98.62 212 LEU B N 1
ATOM 4512 C CA . LEU B 1 212 ? -17.25 0.688 -4.719 1 98.62 212 LEU B CA 1
ATOM 4513 C C . LEU B 1 212 ? -15.742 0.675 -4.43 1 98.62 212 LEU B C 1
ATOM 4515 O O . LEU B 1 212 ? -14.961 0.148 -5.223 1 98.62 212 LEU B O 1
ATOM 4519 N N . PHE B 1 213 ? -15.352 1.271 -3.334 1 98.62 213 PHE B N 1
ATOM 4520 C CA . PHE B 1 213 ? -13.953 1.263 -2.928 1 98.62 213 PHE B CA 1
ATOM 4521 C C . PHE B 1 213 ? -13.43 -0.164 -2.805 1 98.62 213 PHE B C 1
ATOM 4523 O O . PHE B 1 213 ? -12.383 -0.5 -3.363 1 98.62 213 PHE B O 1
ATOM 4530 N N . HIS B 1 214 ? -14.164 -0.994 -2.082 1 97.94 214 HIS B N 1
ATOM 4531 C CA . HIS B 1 214 ? -13.727 -2.365 -1.843 1 97.94 214 HIS B CA 1
ATOM 4532 C C . HIS B 1 214 ? -13.734 -3.178 -3.133 1 97.94 214 HIS B C 1
ATOM 4534 O O . HIS B 1 214 ? -12.906 -4.074 -3.311 1 97.94 214 HIS B O 1
ATOM 4540 N N . GLU B 1 215 ? -14.586 -2.814 -4.02 1 96.5 215 GLU B N 1
ATOM 4541 C CA . GLU B 1 215 ? -14.656 -3.516 -5.301 1 96.5 215 GLU B CA 1
ATOM 4542 C C . GLU B 1 215 ? -13.492 -3.129 -6.207 1 96.5 215 GLU B C 1
ATOM 4544 O O . GLU B 1 215 ? -13.125 -3.889 -7.105 1 96.5 215 GLU B O 1
ATOM 4549 N N . THR B 1 216 ? -12.883 -1.956 -5.941 1 97.19 216 THR B N 1
ATOM 4550 C CA . THR B 1 216 ? -11.938 -1.442 -6.93 1 97.19 216 THR B CA 1
ATOM 4551 C C . THR B 1 216 ? -10.531 -1.362 -6.34 1 97.19 216 THR B C 1
ATOM 4553 O O . THR B 1 216 ? -9.555 -1.231 -7.078 1 97.19 216 THR B O 1
ATOM 4556 N N . ARG B 1 217 ? -10.414 -1.406 -5.02 1 97.25 217 ARG B N 1
ATOM 4557 C CA . ARG B 1 217 ? -9.094 -1.344 -4.414 1 97.25 217 ARG B CA 1
ATOM 4558 C C . ARG B 1 217 ? -8.242 -2.533 -4.84 1 97.25 217 ARG B C 1
ATOM 4560 O O . ARG B 1 217 ? -8.766 -3.564 -5.262 1 97.25 217 ARG B O 1
ATOM 4567 N N . LEU B 1 218 ? -6.949 -2.332 -4.781 1 97 218 LEU B N 1
ATOM 4568 C CA . LEU B 1 218 ? -6.039 -3.449 -5.016 1 97 218 LEU B CA 1
ATOM 4569 C C . LEU B 1 218 ? -6.211 -4.523 -3.947 1 97 218 LEU B C 1
ATOM 4571 O O . LEU B 1 218 ? -6.473 -4.211 -2.783 1 97 218 LEU B O 1
ATOM 4575 N N . PRO B 1 219 ? -6.066 -5.816 -4.344 1 95.12 219 PRO B N 1
ATOM 4576 C CA . PRO B 1 219 ? -6.008 -6.855 -3.311 1 95.12 219 PRO B CA 1
ATOM 4577 C C . PRO B 1 219 ? -4.824 -6.676 -2.361 1 95.12 219 PRO B C 1
ATOM 4579 O O . PRO B 1 219 ? -3.742 -6.27 -2.791 1 95.12 219 PRO B O 1
ATOM 4582 N N . TRP B 1 220 ? -5.035 -6.922 -1.042 1 95.62 220 TRP B N 1
ATOM 4583 C CA . TRP B 1 220 ? -4 -6.879 -0.016 1 95.62 220 TRP B CA 1
ATOM 4584 C C . TRP B 1 220 ? -3.355 -5.496 0.048 1 95.62 220 TRP B C 1
ATOM 4586 O O . TRP B 1 220 ? -2.131 -5.379 0.122 1 95.62 220 TRP B O 1
ATOM 4596 N N . ASN B 1 221 ? -4.25 -4.5 -0.073 1 97.31 221 ASN B N 1
ATOM 4597 C CA . ASN B 1 221 ? -3.736 -3.139 -0.193 1 97.31 221 ASN B CA 1
ATOM 4598 C C . ASN B 1 221 ? -3.102 -2.662 1.109 1 97.31 221 ASN B C 1
ATOM 4600 O O . ASN B 1 221 ? -2.342 -1.691 1.116 1 97.31 221 ASN B O 1
ATOM 4604 N N . VAL B 1 222 ? -3.363 -3.318 2.234 1 98 222 VAL B N 1
ATOM 4605 C CA . VAL B 1 222 ? -2.779 -2.971 3.525 1 98 222 VAL B CA 1
ATOM 4606 C C . VAL B 1 222 ? -1.838 -4.082 3.984 1 98 222 VAL B C 1
ATOM 4608 O O . VAL B 1 222 ? -2.217 -5.258 4 1 98 222 VAL B O 1
ATOM 4611 N N . ASN B 1 223 ? -0.602 -3.713 4.293 1 97.88 223 ASN B N 1
ATOM 4612 C CA . ASN B 1 223 ? 0.357 -4.723 4.73 1 97.88 223 ASN B CA 1
ATOM 4613 C C . ASN B 1 223 ? -0.04 -5.324 6.074 1 97.88 223 ASN B C 1
ATOM 4615 O O . ASN B 1 223 ? -0.773 -4.707 6.848 1 97.88 223 ASN B O 1
ATOM 4619 N N . THR B 1 224 ? 0.458 -6.5 6.375 1 97.12 224 THR B N 1
ATOM 4620 C CA . THR B 1 224 ? -0.044 -7.273 7.504 1 97.12 224 THR B CA 1
ATOM 4621 C C . THR B 1 224 ? 0.36 -6.629 8.828 1 97.12 224 THR B C 1
ATOM 4623 O O . THR B 1 224 ? -0.381 -6.699 9.805 1 97.12 224 THR B O 1
ATOM 4626 N N . LEU B 1 225 ? 1.547 -6.012 8.867 1 97.69 225 LEU B N 1
ATOM 4627 C CA . LEU B 1 225 ? 1.976 -5.355 10.102 1 97.69 225 LEU B CA 1
ATOM 4628 C C . LEU B 1 225 ? 1.081 -4.16 10.422 1 97.69 225 LEU B C 1
ATOM 4630 O O . LEU B 1 225 ? 0.709 -3.949 11.578 1 97.69 225 LEU B O 1
ATOM 4634 N N . ALA B 1 226 ? 0.728 -3.387 9.414 1 98.31 226 ALA B N 1
ATOM 4635 C CA . ALA B 1 226 ? -0.196 -2.27 9.594 1 98.31 226 ALA B CA 1
ATOM 4636 C C . ALA B 1 226 ? -1.549 -2.754 10.109 1 98.31 226 ALA B C 1
ATOM 4638 O O . ALA B 1 226 ? -2.145 -2.129 10.992 1 98.31 226 ALA B O 1
ATOM 4639 N N . LYS B 1 227 ? -2.014 -3.855 9.547 1 97.81 227 LYS B N 1
ATOM 4640 C CA . LYS B 1 227 ? -3.285 -4.438 9.969 1 97.81 227 LYS B CA 1
ATOM 4641 C C . LYS B 1 227 ? -3.273 -4.766 11.453 1 97.81 227 LYS B C 1
ATOM 4643 O O . LYS B 1 227 ? -4.184 -4.383 12.188 1 97.81 227 LYS B O 1
ATOM 4648 N N . VAL B 1 228 ? -2.217 -5.465 11.945 1 96.88 228 VAL B N 1
ATOM 4649 C CA . VAL B 1 228 ? -2.186 -5.938 13.32 1 96.88 228 VAL B CA 1
ATOM 4650 C C . VAL B 1 228 ? -1.993 -4.754 14.273 1 96.88 228 VAL B C 1
ATOM 4652 O O . VAL B 1 228 ? -2.533 -4.746 15.383 1 96.88 228 VAL B O 1
ATOM 4655 N N . VAL B 1 229 ? -1.235 -3.746 13.844 1 98.12 229 VAL B N 1
ATOM 4656 C CA . VAL B 1 229 ? -1.07 -2.539 14.641 1 98.12 229 VAL B CA 1
ATOM 4657 C C . VAL B 1 229 ? -2.414 -1.826 14.789 1 98.12 229 VAL B C 1
ATOM 4659 O O . VAL B 1 229 ? -2.791 -1.419 15.891 1 98.12 229 VAL B O 1
ATOM 4662 N N . ALA B 1 230 ? -3.123 -1.693 13.695 1 98.56 230 ALA B N 1
ATOM 4663 C CA . ALA B 1 230 ? -4.434 -1.055 13.734 1 98.56 230 ALA B CA 1
ATOM 4664 C C . ALA B 1 230 ? -5.379 -1.801 14.672 1 98.56 230 ALA B C 1
ATOM 4666 O O . ALA B 1 230 ? -6.078 -1.183 15.477 1 98.56 230 ALA B O 1
ATOM 4667 N N . GLU B 1 231 ? -5.363 -3.102 14.594 1 97.62 231 GLU B N 1
ATOM 4668 C CA . GLU B 1 231 ? -6.246 -3.926 15.414 1 97.62 231 GLU B CA 1
ATOM 4669 C C . GLU B 1 231 ? -5.91 -3.793 16.891 1 97.62 231 GLU B C 1
ATOM 4671 O O . GLU B 1 231 ? -6.801 -3.848 17.75 1 97.62 231 GLU B O 1
ATOM 4676 N N . ARG B 1 232 ? -4.652 -3.576 17.188 1 97.88 232 ARG B N 1
ATOM 4677 C CA . ARG B 1 23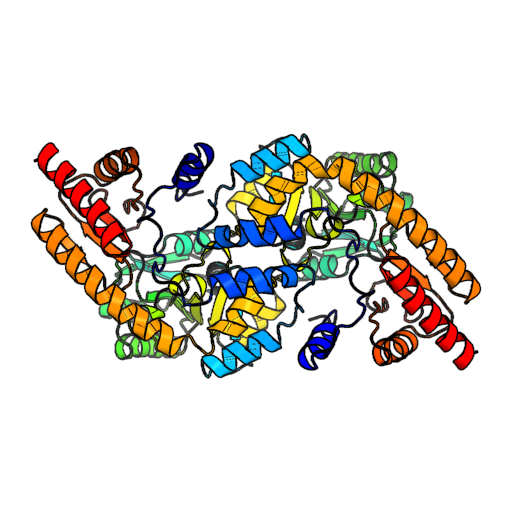2 ? -4.203 -3.453 18.562 1 97.88 232 ARG B CA 1
ATOM 4678 C C . ARG B 1 232 ? -4.516 -2.068 19.125 1 97.88 232 ARG B C 1
ATOM 4680 O O . ARG B 1 232 ? -4.891 -1.934 20.297 1 97.88 232 ARG B O 1
ATOM 4687 N N . TYR B 1 233 ? -4.402 -1.033 18.344 1 98.31 233 TYR B N 1
ATOM 4688 C CA . TYR B 1 233 ? -4.293 0.291 18.938 1 98.31 233 TYR B CA 1
ATOM 4689 C C . TYR B 1 233 ? -5.559 1.106 18.688 1 98.31 233 TYR B C 1
ATOM 4691 O O . TYR B 1 233 ? -5.812 2.094 19.391 1 98.31 233 TYR B O 1
ATOM 4699 N N . LEU B 1 234 ? -6.387 0.717 17.703 1 98.56 234 LEU B N 1
ATOM 4700 C CA . LEU B 1 234 ? -7.617 1.458 17.469 1 98.56 234 LEU B CA 1
ATOM 4701 C C . LEU B 1 234 ? -8.531 1.415 18.688 1 98.56 234 LEU B C 1
ATOM 4703 O O . LEU B 1 234 ? -9.07 2.443 19.094 1 98.56 234 LEU B O 1
ATOM 4707 N N . PRO B 1 235 ? -8.68 0.236 19.359 1 98.12 235 PRO B N 1
ATOM 4708 C CA . PRO B 1 235 ? -9.523 0.199 20.562 1 98.12 235 PRO B CA 1
ATOM 4709 C C . PRO B 1 235 ? -8.984 1.079 21.688 1 98.12 235 PRO B C 1
ATOM 4711 O O . PRO B 1 235 ? -9.734 1.456 22.594 1 98.12 235 PRO B O 1
ATOM 4714 N N . LEU B 1 236 ? -7.703 1.441 21.656 1 97.88 236 LEU B N 1
ATOM 4715 C CA . LEU B 1 236 ? -7.051 2.205 22.703 1 97.88 236 LEU B CA 1
ATOM 4716 C C . LEU B 1 236 ? -6.875 3.664 22.297 1 97.88 236 LEU B C 1
ATOM 4718 O O . LEU B 1 236 ? -6.301 4.457 23.047 1 97.88 236 LEU B O 1
ATOM 4722 N N . LEU B 1 237 ? -7.402 4.051 21.203 1 97.69 237 LEU B N 1
ATOM 4723 C CA . LEU B 1 237 ? -7.043 5.312 20.562 1 97.69 237 LEU B CA 1
ATOM 4724 C C . LEU B 1 237 ? -7.586 6.496 21.359 1 97.69 237 LEU B C 1
ATOM 4726 O O . LEU B 1 237 ? -6.895 7.504 21.531 1 97.69 237 LEU B O 1
ATOM 4730 N N . ARG B 1 238 ? -8.773 6.406 21.844 1 96.19 238 ARG B N 1
ATOM 4731 C CA . ARG B 1 238 ? -9.438 7.543 22.469 1 96.19 238 ARG B CA 1
ATOM 4732 C C . ARG B 1 238 ? -8.672 8.023 23.688 1 96.19 238 ARG B C 1
ATOM 4734 O O . ARG B 1 238 ? -8.297 9.188 23.781 1 96.19 238 ARG B O 1
ATOM 4741 N N . PRO B 1 239 ? -8.422 7.113 24.656 1 96.94 239 PRO B N 1
ATOM 4742 C CA . PRO B 1 239 ? -7.641 7.582 25.812 1 96.94 239 PRO B CA 1
ATOM 4743 C C . PRO B 1 239 ? -6.223 8 25.422 1 96.94 239 PRO B C 1
ATOM 4745 O O . PRO B 1 239 ? -5.68 8.953 26 1 96.94 239 PRO B O 1
ATOM 4748 N N . PHE B 1 240 ? -5.609 7.355 24.516 1 97.81 240 PHE B N 1
ATOM 4749 C CA . PHE B 1 240 ? -4.258 7.684 24.078 1 97.81 240 PHE B CA 1
ATOM 4750 C C . PHE B 1 240 ? -4.211 9.07 23.453 1 97.81 240 PHE B C 1
ATOM 4752 O O . PHE B 1 240 ? -3.354 9.883 23.797 1 97.81 240 PHE B O 1
ATOM 4759 N N . SER B 1 241 ? -5.133 9.344 22.5 1 97.88 241 SER B N 1
ATOM 4760 C CA . SER B 1 241 ? -5.152 10.633 21.812 1 97.88 241 SER B CA 1
ATOM 4761 C C . SER B 1 241 ? -5.402 11.773 22.797 1 97.88 241 SER B C 1
ATOM 4763 O O . SER B 1 241 ? -4.867 12.875 22.641 1 97.88 241 SER B O 1
ATOM 4765 N N . ARG B 1 242 ? -6.242 11.547 23.797 1 97.5 242 ARG B N 1
ATOM 4766 C CA . ARG B 1 242 ? -6.48 12.555 24.828 1 97.5 242 ARG B CA 1
ATOM 4767 C C . ARG B 1 242 ? -5.191 12.906 25.562 1 97.5 242 ARG B C 1
ATOM 4769 O O . ARG B 1 242 ? -4.922 14.086 25.812 1 97.5 242 ARG B O 1
ATOM 4776 N N . HIS B 1 243 ? -4.441 11.867 25.875 1 97.62 243 HIS B N 1
ATOM 4777 C CA . HIS B 1 243 ? -3.152 12.062 26.531 1 97.62 243 HIS B CA 1
ATOM 4778 C C . HIS B 1 243 ? -2.199 12.859 25.656 1 97.62 243 HIS B C 1
ATOM 4780 O O . HIS B 1 243 ? -1.542 13.789 26.125 1 97.62 243 HIS B O 1
ATOM 4786 N N . VAL B 1 244 ? -2.152 12.539 24.406 1 98.25 244 VAL B N 1
ATOM 4787 C CA . VAL B 1 244 ? -1.271 13.203 23.453 1 98.25 244 VAL B CA 1
ATOM 4788 C C . VAL B 1 244 ? -1.679 14.664 23.297 1 98.25 244 VAL B C 1
ATOM 4790 O O . VAL B 1 244 ? -0.825 15.555 23.266 1 98.25 244 VAL B O 1
ATOM 4793 N N . ARG B 1 245 ? -2.984 14.938 23.234 1 97.88 245 ARG B N 1
ATOM 4794 C CA . ARG B 1 245 ? -3.486 16.297 23.078 1 97.88 245 ARG B CA 1
ATOM 4795 C C . ARG B 1 245 ? -3.018 17.188 24.234 1 97.88 245 ARG B C 1
ATOM 4797 O O . ARG B 1 245 ? -2.66 18.344 24.031 1 97.88 245 ARG B O 1
ATOM 4804 N N . ARG B 1 246 ? -3.035 16.625 25.359 1 98 246 ARG B N 1
ATOM 4805 C CA . ARG B 1 246 ? -2.602 17.375 26.531 1 98 246 ARG B CA 1
ATOM 4806 C C . ARG B 1 246 ? -1.122 17.734 26.438 1 98 246 ARG B C 1
ATOM 4808 O O . ARG B 1 246 ? -0.737 18.875 26.672 1 98 246 ARG B O 1
ATOM 4815 N N . LYS B 1 247 ? -0.294 16.75 26.078 1 98.31 247 LYS B N 1
ATOM 4816 C CA . LYS B 1 247 ? 1.147 16.969 25.984 1 98.31 247 LYS B CA 1
ATOM 4817 C C . LYS B 1 247 ? 1.486 17.922 24.844 1 98.31 247 LYS B C 1
ATOM 4819 O O . LYS B 1 247 ? 2.281 18.859 25.016 1 98.31 247 LYS B O 1
ATOM 4824 N N . ILE B 1 248 ? 0.882 17.703 23.719 1 98.5 248 ILE B N 1
ATOM 4825 C CA . ILE B 1 248 ? 1.126 18.531 22.547 1 98.5 248 ILE B CA 1
ATOM 4826 C C . ILE B 1 248 ? 0.647 19.953 22.812 1 98.5 248 ILE B C 1
ATOM 4828 O O . ILE B 1 248 ? 1.29 20.922 22.391 1 98.5 248 ILE B O 1
ATOM 4832 N N . GLY B 1 249 ? -0.528 20.031 23.453 1 98 249 GLY B N 1
ATOM 4833 C CA . GLY B 1 249 ? -1.064 21.344 23.766 1 98 249 GLY B CA 1
ATOM 4834 C C . GLY B 1 249 ? -0.112 22.203 24.594 1 98 249 GLY B C 1
ATOM 4835 O O . GLY B 1 249 ? 0.062 23.391 24.312 1 98 249 GLY B O 1
ATOM 4836 N N . LYS B 1 250 ? 0.484 21.609 25.562 1 98.25 250 LYS B N 1
ATOM 4837 C CA . LYS B 1 250 ? 1.437 22.297 26.422 1 98.25 250 LYS B CA 1
ATOM 4838 C C . LYS B 1 250 ? 2.656 22.766 25.625 1 98.25 250 LYS B C 1
ATOM 4840 O O . LYS B 1 250 ? 3.082 23.922 25.75 1 98.25 250 LYS B O 1
ATOM 4845 N N . GLU B 1 251 ? 3.223 21.828 24.844 1 98.56 251 GLU B N 1
ATOM 4846 C CA . GLU B 1 251 ? 4.41 22.141 24.047 1 98.56 251 GLU B CA 1
ATOM 4847 C C . GLU B 1 251 ? 4.098 23.172 22.969 1 98.56 251 GLU B C 1
ATOM 4849 O O . GLU B 1 251 ? 4.918 24.047 22.672 1 98.56 251 GLU B O 1
ATOM 4854 N N . ARG B 1 252 ? 2.957 23.078 22.344 1 98.44 252 ARG B N 1
ATOM 4855 C CA . ARG B 1 252 ? 2.523 24.016 21.312 1 98.44 252 ARG B CA 1
ATOM 4856 C C . ARG B 1 252 ? 2.469 25.438 21.844 1 98.44 252 ARG B C 1
ATOM 4858 O O . ARG B 1 252 ? 2.961 26.375 21.203 1 98.44 252 ARG B O 1
ATOM 4865 N N . GLU B 1 253 ? 1.892 25.594 22.984 1 98 253 GLU B N 1
ATOM 4866 C CA . GLU B 1 253 ? 1.773 26.906 23.594 1 98 253 GLU B CA 1
ATOM 4867 C C . GLU B 1 253 ? 3.145 27.484 23.953 1 98 253 GLU B C 1
ATOM 4869 O O . GLU B 1 253 ? 3.398 28.672 23.766 1 98 253 GLU B O 1
ATOM 4874 N N . HIS B 1 254 ? 3.945 26.594 24.484 1 98.19 254 HIS B N 1
ATOM 4875 C CA . HIS B 1 254 ? 5.309 27.016 24.797 1 98.19 254 HIS B CA 1
ATOM 4876 C C . HIS B 1 254 ? 6.031 27.5 23.547 1 98.19 254 HIS B C 1
ATOM 4878 O O . HIS B 1 254 ? 6.66 28.562 23.562 1 98.19 254 HIS B O 1
ATOM 4884 N N . MET B 1 255 ? 5.961 26.781 22.469 1 98.75 255 MET B N 1
ATOM 4885 C CA . MET B 1 255 ? 6.605 27.156 21.219 1 98.75 255 MET B CA 1
ATOM 4886 C C . MET B 1 255 ? 6.047 28.469 20.688 1 98.75 255 MET B C 1
ATOM 4888 O O . MET B 1 255 ? 6.805 29.328 20.234 1 98.75 255 MET B O 1
ATOM 4892 N N . LYS B 1 256 ? 4.707 28.594 20.719 1 98.38 256 LYS B N 1
ATOM 4893 C CA . LYS B 1 256 ? 4.051 29.797 20.203 1 98.38 256 LYS B CA 1
ATOM 4894 C C . LYS B 1 256 ? 4.559 31.047 20.922 1 98.38 256 LYS B C 1
ATOM 4896 O O . LYS B 1 256 ? 4.855 32.062 20.297 1 98.38 256 LYS B O 1
ATOM 4901 N N . LYS B 1 257 ? 4.602 30.922 22.188 1 98.12 257 LYS B N 1
ATOM 4902 C CA . LYS B 1 257 ? 5.051 32.062 23 1 98.12 257 LYS B CA 1
ATOM 4903 C C . LYS B 1 257 ? 6.48 32.438 22.656 1 98.12 257 LYS B C 1
ATOM 4905 O O . LYS B 1 257 ? 6.785 33.625 22.5 1 98.12 257 LYS B O 1
ATOM 4910 N N . PHE B 1 258 ? 7.336 31.438 22.594 1 98.25 258 PHE B N 1
ATOM 4911 C CA . PHE B 1 258 ? 8.742 31.688 22.281 1 98.25 258 PHE B CA 1
ATOM 4912 C C . PHE B 1 258 ? 8.883 32.281 20.891 1 98.25 258 PHE B C 1
ATOM 4914 O O . PHE B 1 258 ? 9.633 33.25 20.688 1 98.25 258 PHE B O 1
ATOM 4921 N N . LEU B 1 259 ? 8.219 31.781 19.922 1 98.5 259 LEU B N 1
ATOM 4922 C CA . LEU B 1 259 ? 8.305 32.219 18.531 1 98.5 259 LEU B CA 1
ATOM 4923 C C . LEU B 1 259 ? 7.781 33.656 18.375 1 98.5 259 LEU B C 1
ATOM 4925 O O . LEU B 1 259 ? 8.32 34.406 17.578 1 98.5 259 LEU B O 1
ATOM 4929 N N . ARG B 1 260 ? 6.746 33.938 19.109 1 97.75 260 ARG B N 1
ATOM 4930 C CA . ARG B 1 260 ? 6.219 35.312 19.094 1 97.75 260 ARG B CA 1
ATOM 4931 C C . ARG B 1 260 ? 7.273 36.312 19.562 1 97.75 260 ARG B C 1
ATOM 4933 O O . ARG B 1 260 ? 7.371 37.406 19.016 1 97.75 260 ARG B O 1
ATOM 4940 N N . ARG B 1 261 ? 8.008 35.906 20.547 1 97 261 ARG B N 1
ATOM 4941 C CA . ARG B 1 261 ? 9.07 36.75 21.062 1 97 261 ARG B CA 1
ATOM 4942 C C . ARG B 1 261 ? 10.156 36.969 20.016 1 97 261 ARG B C 1
ATOM 4944 O O . ARG B 1 261 ? 10.82 38.031 20 1 97 261 ARG B O 1
ATOM 4951 N N . LEU B 1 262 ? 10.305 36.031 19.156 1 97 262 LEU B N 1
ATOM 4952 C CA . LEU B 1 262 ? 11.32 36.125 18.125 1 97 262 LEU B CA 1
ATOM 4953 C C . LEU B 1 262 ? 10.781 36.844 16.906 1 97 262 LEU B C 1
ATOM 4955 O O . LEU B 1 262 ? 11.492 37 15.906 1 97 262 LEU B O 1
ATOM 4959 N N . GLY B 1 263 ? 9.5 37.219 16.969 1 96.44 263 GLY B N 1
ATOM 4960 C CA . GLY B 1 263 ? 8.93 38 15.891 1 96.44 263 GLY B CA 1
ATOM 4961 C C . GLY B 1 263 ? 8.141 37.156 14.898 1 96.44 263 GLY B C 1
ATOM 4962 O O . GLY B 1 263 ? 7.805 37.625 13.812 1 96.44 263 GLY B O 1
ATOM 4963 N N . PHE B 1 264 ? 7.867 35.938 15.18 1 98.25 264 PHE B N 1
ATOM 4964 C CA . PHE B 1 264 ? 7.066 35.094 14.312 1 98.25 264 PHE B CA 1
ATOM 4965 C C . PHE B 1 264 ? 5.625 35 14.797 1 98.25 264 PHE B C 1
ATOM 4967 O O . PHE B 1 264 ? 5.379 34.781 15.984 1 98.25 264 PHE B O 1
ATOM 4974 N N . GLU B 1 265 ? 4.66 35.25 13.961 1 98.19 265 GLU B N 1
ATOM 4975 C CA . GLU B 1 265 ? 3.26 34.969 14.25 1 98.19 265 GLU B CA 1
ATOM 4976 C C . GLU B 1 265 ? 2.92 33.5 13.922 1 98.19 265 GLU B C 1
ATOM 4978 O O . GLU B 1 265 ? 3.15 33.062 12.805 1 98.19 265 GLU B O 1
ATOM 4983 N N . CYS B 1 266 ? 2.471 32.844 14.852 1 98.06 266 CYS B N 1
ATOM 4984 C CA . CYS B 1 266 ? 2.223 31.422 14.656 1 98.06 266 CYS B CA 1
ATOM 4985 C C . CYS B 1 266 ? 0.781 31.062 15 1 98.06 266 CYS B C 1
ATOM 4987 O O . CYS B 1 266 ? 0.217 31.594 15.953 1 98.06 266 CYS B O 1
ATOM 4989 N N . GLY B 1 267 ? 0.173 30.219 14.18 1 97.19 267 GLY B N 1
ATOM 4990 C CA . GLY B 1 267 ? -1.159 29.688 14.398 1 97.19 267 GLY B CA 1
ATOM 4991 C C . GLY B 1 267 ? -1.223 28.172 14.266 1 97.19 267 GLY B C 1
ATOM 4992 O O . GLY B 1 267 ? -0.29 27.547 13.758 1 97.19 267 GLY B O 1
ATOM 4993 N N . GLY B 1 268 ? -2.361 27.688 14.734 1 96.81 268 GLY B N 1
ATOM 4994 C CA . GLY B 1 268 ? -2.605 26.25 14.625 1 96.81 268 GLY B CA 1
ATOM 4995 C C . GLY B 1 268 ? -3.033 25.625 15.945 1 96.81 268 GLY B C 1
ATOM 4996 O O . GLY B 1 268 ? -2.605 26.062 17.016 1 96.81 268 GLY B O 1
ATOM 4997 N N . LYS B 1 269 ? -3.842 24.562 15.812 1 96.75 269 LYS B N 1
ATOM 4998 C CA . LYS B 1 269 ? -4.395 23.906 16.984 1 96.75 269 LYS B CA 1
ATOM 4999 C C . LYS B 1 269 ? -4.043 22.422 17 1 96.75 269 LYS B C 1
ATOM 5001 O O . LYS B 1 269 ? -4.32 21.719 17.984 1 96.75 269 LYS B O 1
ATOM 5006 N N . ALA B 1 270 ? -3.377 21.922 15.961 1 97.62 270 ALA B N 1
ATOM 5007 C CA . ALA B 1 270 ? -2.994 20.516 15.859 1 97.62 270 ALA B CA 1
ATOM 5008 C C . ALA B 1 270 ? -1.569 20.297 16.359 1 97.62 270 ALA B C 1
ATOM 5010 O O . ALA B 1 270 ? -1.134 20.953 17.312 1 97.62 270 ALA B O 1
ATOM 5011 N N . ASN B 1 271 ? -0.841 19.344 15.844 1 98.5 271 ASN B N 1
ATOM 5012 C CA . ASN B 1 271 ? 0.511 19.047 16.297 1 98.5 271 ASN B CA 1
ATOM 5013 C C . ASN B 1 271 ? 1.562 19.75 15.453 1 98.5 271 ASN B C 1
ATOM 5015 O O . ASN B 1 271 ? 2.66 19.234 15.258 1 98.5 271 ASN B O 1
ATOM 5019 N N . PHE B 1 272 ? 1.194 20.891 14.906 1 98.75 272 PHE B N 1
ATOM 5020 C CA . PHE B 1 272 ? 2.123 21.703 14.133 1 98.75 272 PHE B CA 1
ATOM 5021 C C . PHE B 1 272 ? 1.683 23.172 14.117 1 98.75 272 PHE B C 1
ATOM 5023 O O . PHE B 1 272 ? 0.534 23.484 14.445 1 98.75 272 PHE B O 1
ATOM 5030 N N . LEU B 1 273 ? 2.586 24.047 13.797 1 98.75 273 LEU B N 1
ATOM 5031 C CA . LEU B 1 273 ? 2.359 25.484 13.758 1 98.75 273 LEU B CA 1
ATOM 5032 C C . LEU B 1 273 ? 2.711 26.062 12.391 1 98.75 273 LEU B C 1
ATOM 5034 O O . LEU B 1 273 ? 3.754 25.719 11.82 1 98.75 273 LEU B O 1
ATOM 5038 N N . LEU B 1 274 ? 1.785 26.766 11.844 1 98.81 274 LEU B N 1
ATOM 5039 C CA . LEU B 1 274 ? 2.146 27.625 10.719 1 98.81 274 LEU B CA 1
ATOM 5040 C C . LEU B 1 274 ? 2.65 28.984 11.211 1 98.81 274 LEU B C 1
ATOM 5042 O O . LEU B 1 274 ? 1.942 29.688 11.938 1 98.81 274 LEU B O 1
ATOM 5046 N N . CYS B 1 275 ? 3.854 29.328 10.812 1 98.75 275 CYS B N 1
ATOM 5047 C CA . CYS B 1 275 ? 4.5 30.547 11.273 1 98.75 275 CYS B CA 1
ATOM 5048 C C . CYS B 1 275 ? 4.715 31.516 10.125 1 98.75 275 CYS B C 1
ATOM 5050 O O . CYS B 1 275 ? 4.832 31.109 8.969 1 98.75 275 CYS B O 1
ATOM 5052 N N . ARG B 1 276 ? 4.676 32.75 10.445 1 98.31 276 ARG B N 1
ATOM 5053 C CA . ARG B 1 276 ? 4.957 33.812 9.508 1 98.31 276 ARG B CA 1
ATOM 5054 C C . ARG B 1 276 ? 5.859 34.875 10.141 1 98.31 276 ARG B C 1
ATOM 5056 O O . ARG B 1 276 ? 5.676 35.219 11.305 1 98.31 276 ARG B O 1
ATOM 5063 N N . GLY B 1 277 ? 6.82 35.25 9.453 1 96.19 277 GLY B N 1
ATOM 5064 C CA . GLY B 1 277 ? 7.715 36.312 9.891 1 96.19 277 GLY B CA 1
ATOM 5065 C C . GLY B 1 277 ? 8.289 37.125 8.742 1 96.19 277 GLY B C 1
ATOM 5066 O O . GLY B 1 277 ? 7.77 37.094 7.625 1 96.19 277 GLY B O 1
ATOM 5067 N N . ASN B 1 278 ? 9.273 37.938 9.07 1 94.25 278 ASN B N 1
ATOM 5068 C CA . ASN B 1 278 ? 9.859 38.844 8.078 1 94.25 278 ASN B CA 1
ATOM 5069 C C . ASN B 1 278 ? 10.977 38.156 7.301 1 94.25 278 ASN B C 1
ATOM 5071 O O . ASN B 1 278 ? 11.359 38.625 6.223 1 94.25 278 ASN B O 1
ATOM 5075 N N . LEU B 1 279 ? 11.43 37.094 7.82 1 95.31 279 LEU B N 1
ATOM 5076 C CA . LEU B 1 279 ? 12.516 36.375 7.168 1 95.31 279 LEU B CA 1
ATOM 5077 C C . LEU B 1 279 ? 11.977 35.438 6.094 1 95.31 279 LEU B C 1
ATOM 5079 O O . LEU B 1 279 ? 10.898 34.844 6.25 1 95.31 279 LEU B O 1
ATOM 5083 N N . ASP B 1 280 ? 12.766 35.281 5.051 1 96.31 280 ASP B N 1
ATOM 5084 C CA . ASP B 1 280 ? 12.43 34.312 4.004 1 96.31 280 ASP B CA 1
ATOM 5085 C C . ASP B 1 280 ? 12.555 32.906 4.516 1 96.31 280 ASP B C 1
ATOM 5087 O O . ASP B 1 280 ? 13.562 32.531 5.121 1 96.31 280 ASP B O 1
ATOM 5091 N N . SER B 1 281 ? 11.539 32.094 4.281 1 96.88 281 SER B N 1
ATOM 5092 C CA . SER B 1 281 ? 11.516 30.734 4.797 1 96.88 281 SER B CA 1
ATOM 5093 C C . SER B 1 281 ? 12.641 29.891 4.191 1 96.88 281 SER B C 1
ATOM 5095 O O . SER B 1 281 ? 13.102 28.922 4.805 1 96.88 281 SER B O 1
ATOM 5097 N N . GLY B 1 282 ? 13.062 30.156 2.898 1 96.31 282 GLY B N 1
ATOM 5098 C CA . GLY B 1 282 ? 14.227 29.484 2.33 1 96.31 282 GLY B CA 1
ATOM 5099 C C . GLY B 1 282 ? 15.484 29.688 3.148 1 96.31 282 GLY B C 1
ATOM 5100 O O . GLY B 1 282 ? 16.266 28.734 3.342 1 96.31 282 GLY B O 1
ATOM 5101 N N . ARG B 1 283 ? 15.703 30.906 3.6 1 95.94 283 ARG B N 1
ATOM 5102 C CA . ARG B 1 283 ? 16.859 31.219 4.449 1 95.94 283 ARG B CA 1
ATOM 5103 C C . ARG B 1 283 ? 16.75 30.484 5.785 1 95.94 283 ARG B C 1
ATOM 5105 O O . ARG B 1 283 ? 17.75 29.969 6.285 1 95.94 283 ARG B O 1
ATOM 5112 N N . ILE B 1 284 ? 15.586 30.531 6.355 1 97.44 284 ILE B N 1
ATOM 5113 C CA . ILE B 1 284 ? 15.359 29.828 7.613 1 97.44 284 ILE B CA 1
ATOM 5114 C C . ILE B 1 284 ? 15.672 28.344 7.434 1 97.44 284 ILE B C 1
ATOM 5116 O O . ILE B 1 284 ? 16.375 27.75 8.25 1 97.44 284 ILE B O 1
ATOM 5120 N N . PHE B 1 285 ? 15.125 27.766 6.363 1 96.5 285 PHE B N 1
ATOM 5121 C CA . PHE B 1 285 ? 15.305 26.359 6.055 1 96.5 285 PHE B CA 1
ATOM 5122 C C . PHE B 1 285 ? 16.781 26.016 5.926 1 96.5 285 PHE B C 1
ATOM 5124 O O . PHE B 1 285 ? 17.266 25.062 6.555 1 96.5 285 PHE B O 1
ATOM 5131 N N . GLU B 1 286 ? 17.531 26.734 5.113 1 95.19 286 GLU B N 1
ATOM 5132 C CA . GLU B 1 286 ? 18.953 26.453 4.875 1 95.19 286 GLU B CA 1
ATOM 5133 C C . GLU B 1 286 ? 19.75 26.547 6.168 1 95.19 286 GLU B C 1
ATOM 5135 O O . GLU B 1 286 ? 20.625 25.719 6.426 1 95.19 286 GLU B O 1
ATOM 5140 N N . PHE B 1 287 ? 19.484 27.578 6.914 1 95.62 287 PHE B N 1
ATOM 5141 C CA . PHE B 1 287 ? 20.188 27.797 8.172 1 95.62 287 PHE B CA 1
ATOM 5142 C C . PHE B 1 287 ? 19.984 26.625 9.117 1 95.62 287 PHE B C 1
ATOM 5144 O O . PHE B 1 287 ? 20.953 26.094 9.68 1 95.62 287 PHE B O 1
ATOM 5151 N N . LEU B 1 288 ? 18.734 26.234 9.336 1 96.75 288 LEU B N 1
ATOM 5152 C CA . LEU B 1 288 ? 18.406 25.156 10.258 1 96.75 288 LEU B CA 1
ATOM 5153 C C . LEU B 1 288 ? 18.891 23.812 9.727 1 96.75 288 LEU B C 1
ATOM 5155 O O . LEU B 1 288 ? 19.328 22.953 10.492 1 96.75 288 LEU B O 1
ATOM 5159 N N . GLU B 1 289 ? 18.719 23.609 8.398 1 94 289 GLU B N 1
ATOM 5160 C CA . GLU B 1 289 ? 19.219 22.375 7.785 1 94 289 GLU B CA 1
ATOM 5161 C C . GLU B 1 289 ? 20.703 22.188 8.047 1 94 289 GLU B C 1
ATOM 5163 O O . GLU B 1 289 ? 21.156 21.078 8.312 1 94 289 GLU B O 1
ATOM 5168 N N . GLY B 1 290 ? 21.438 23.234 7.91 1 91.81 290 GLY B N 1
ATOM 5169 C CA . GLY B 1 290 ? 22.859 23.188 8.203 1 91.81 290 GLY B CA 1
ATOM 5170 C C . GLY B 1 290 ? 23.172 22.797 9.633 1 91.81 290 GLY B C 1
ATOM 5171 O O . GLY B 1 290 ? 24.281 22.391 9.945 1 91.81 290 GLY B O 1
ATOM 5172 N N . ARG B 1 291 ? 22.188 22.906 10.445 1 92.81 291 ARG B N 1
ATOM 5173 C CA . ARG B 1 291 ? 22.344 22.578 11.859 1 92.81 291 ARG B CA 1
ATOM 5174 C C . ARG B 1 291 ? 21.609 21.281 12.203 1 92.81 291 ARG B C 1
ATOM 5176 O O . ARG B 1 291 ? 21.359 21 13.375 1 92.81 291 ARG B O 1
ATOM 5183 N N . GLY B 1 292 ? 21.109 20.547 11.242 1 92.19 292 GLY B N 1
ATOM 5184 C CA . GLY B 1 292 ? 20.547 19.219 11.422 1 92.19 292 GLY B CA 1
ATOM 5185 C C . GLY B 1 292 ? 19.062 19.25 11.734 1 92.19 292 GLY B C 1
ATOM 5186 O O . GLY B 1 292 ? 18.516 18.312 12.312 1 92.19 292 GLY B O 1
ATOM 5187 N N . MET B 1 293 ? 18.391 20.328 11.414 1 95.88 293 MET B N 1
ATOM 5188 C CA . MET B 1 293 ? 16.953 20.438 11.641 1 95.88 293 MET B CA 1
ATOM 5189 C C . MET B 1 293 ? 16.219 20.672 10.328 1 95.88 293 MET B C 1
ATOM 5191 O O . MET B 1 293 ? 16.672 21.438 9.477 1 95.88 293 MET B O 1
ATOM 5195 N N . LEU B 1 294 ? 15.117 19.969 10.188 1 94.81 294 LEU B N 1
ATOM 5196 C CA . LEU B 1 294 ? 14.297 20.125 8.992 1 94.81 294 LEU B CA 1
ATOM 5197 C C . LEU B 1 294 ? 12.977 20.812 9.32 1 94.81 294 LEU B C 1
ATOM 5199 O O . LEU B 1 294 ? 12.328 20.469 10.312 1 94.81 294 LEU B O 1
ATOM 5203 N N . ILE B 1 295 ? 12.609 21.781 8.555 1 97.06 295 ILE B N 1
ATOM 5204 C CA . ILE B 1 295 ? 11.305 22.422 8.656 1 97.06 295 ILE B CA 1
ATOM 5205 C C . ILE B 1 295 ? 10.609 22.406 7.301 1 97.06 295 ILE B C 1
ATOM 5207 O O . ILE B 1 295 ? 11.211 22.031 6.293 1 97.06 295 ILE B O 1
ATOM 5211 N N . ARG B 1 296 ? 9.367 22.766 7.258 1 97.19 296 ARG B N 1
ATOM 5212 C CA . ARG B 1 296 ? 8.602 22.766 6.016 1 97.19 296 ARG B CA 1
ATOM 5213 C C . ARG B 1 296 ? 8.391 24.172 5.492 1 97.19 296 ARG B C 1
ATOM 5215 O O . ARG B 1 296 ? 7.762 25 6.156 1 97.19 296 ARG B O 1
ATOM 5222 N N . ARG B 1 297 ? 9.031 24.484 4.281 1 97.06 297 ARG B N 1
ATOM 5223 C CA . ARG B 1 297 ? 8.656 25.719 3.578 1 97.06 297 ARG B CA 1
ATOM 5224 C C . ARG B 1 297 ? 7.23 25.625 3.053 1 97.06 297 ARG B C 1
ATOM 5226 O O . ARG B 1 297 ? 6.777 24.547 2.65 1 97.06 297 ARG B O 1
ATOM 5233 N N . CYS B 1 298 ? 6.504 26.703 3.068 1 97.81 298 CYS B N 1
ATOM 5234 C CA . CYS B 1 298 ? 5.086 26.625 2.736 1 97.81 298 CYS B CA 1
ATOM 5235 C C . CYS B 1 298 ? 4.766 27.469 1.508 1 97.81 298 CYS B C 1
ATOM 5237 O O . CYS B 1 298 ? 3.6 27.781 1.251 1 97.81 298 CYS B O 1
ATOM 5239 N N . ASN B 1 299 ? 5.785 27.812 0.757 1 95.81 299 ASN B N 1
ATOM 5240 C CA . ASN B 1 299 ? 5.598 28.672 -0.413 1 95.81 299 ASN B CA 1
ATOM 5241 C C . ASN B 1 299 ? 4.902 27.922 -1.546 1 95.81 299 ASN B C 1
ATOM 5243 O O . ASN B 1 299 ? 4.43 28.531 -2.504 1 95.81 299 ASN B O 1
ATOM 5247 N N . ASP B 1 300 ? 4.809 26.625 -1.488 1 94.94 300 ASP B N 1
ATOM 5248 C CA . ASP B 1 300 ? 4.148 25.844 -2.533 1 94.94 300 ASP B CA 1
ATOM 5249 C C . ASP B 1 300 ? 2.662 25.672 -2.234 1 94.94 300 ASP B C 1
ATOM 5251 O O . ASP B 1 300 ? 1.915 25.141 -3.064 1 94.94 300 ASP B O 1
ATOM 5255 N N . PHE B 1 301 ? 2.217 26.141 -1.076 1 97.19 301 PHE B N 1
ATOM 5256 C CA . PHE B 1 301 ? 0.792 26.156 -0.769 1 97.19 301 PHE B CA 1
ATOM 5257 C C . PHE B 1 301 ? 0.117 27.391 -1.363 1 97.19 301 PHE B C 1
ATOM 5259 O O . PHE B 1 301 ? 0.619 28.5 -1.224 1 97.19 301 PHE B O 1
ATOM 5266 N N . LYS B 1 302 ? -0.998 27.203 -1.945 1 96.56 302 LYS B N 1
ATOM 5267 C CA . LYS B 1 302 ? -1.739 28.328 -2.486 1 96.56 302 LYS B CA 1
ATOM 5268 C C . LYS B 1 302 ? -2.123 29.312 -1.383 1 96.56 302 LYS B C 1
ATOM 5270 O O . LYS B 1 302 ? -2.605 28.906 -0.323 1 96.56 302 LYS B O 1
ATOM 5275 N N . GLY B 1 303 ? -1.87 30.547 -1.644 1 95.88 303 GLY B N 1
ATOM 5276 C CA . GLY B 1 303 ? -2.268 31.562 -0.694 1 95.88 303 GLY B CA 1
ATOM 5277 C C . GLY B 1 303 ? -1.197 31.875 0.338 1 95.88 303 GLY B C 1
ATOM 5278 O O . GLY B 1 303 ? -1.313 32.844 1.095 1 95.88 303 GLY B O 1
ATOM 5279 N N . LEU B 1 304 ? -0.141 31.062 0.352 1 97.75 304 LEU B N 1
ATOM 5280 C CA . LEU B 1 304 ? 0.974 31.312 1.26 1 97.75 304 LEU B CA 1
ATOM 5281 C C . LEU B 1 304 ? 2.205 31.781 0.494 1 97.75 304 LEU B C 1
ATOM 5283 O O . LEU B 1 304 ? 2.23 31.734 -0.738 1 97.75 304 LEU B O 1
ATOM 5287 N N . THR B 1 305 ? 3.123 32.344 1.224 1 97.62 305 THR B N 1
ATOM 5288 C CA . THR B 1 305 ? 4.273 32.969 0.583 1 97.62 305 THR B CA 1
ATOM 5289 C C . THR B 1 305 ? 5.578 32.438 1.165 1 97.62 305 THR B C 1
ATOM 5291 O O . THR B 1 305 ? 5.562 31.531 1.995 1 97.62 305 THR B O 1
ATOM 5294 N N . SER B 1 306 ? 6.641 33 0.721 1 97.56 306 SER B N 1
ATOM 5295 C CA . SER B 1 306 ? 7.969 32.625 1.195 1 97.56 306 SER B CA 1
ATOM 5296 C C . SER B 1 306 ? 8.203 33.125 2.621 1 97.56 306 SER B C 1
ATOM 5298 O O . SER B 1 306 ? 9.234 32.812 3.227 1 97.56 306 SER B O 1
ATOM 5300 N N . LYS B 1 307 ? 7.227 33.812 3.17 1 97.69 307 LYS B N 1
ATOM 5301 C CA . LYS B 1 307 ? 7.336 34.281 4.543 1 97.69 307 LYS B CA 1
ATOM 5302 C C . LYS B 1 307 ? 6.773 33.281 5.531 1 97.69 307 LYS B C 1
ATOM 5304 O O . LYS B 1 307 ? 6.863 33.469 6.746 1 97.69 307 LYS B O 1
ATOM 5309 N N . HIS B 1 308 ? 6.215 32.188 4.961 1 98.56 308 HIS B N 1
ATOM 5310 C CA . HIS B 1 308 ? 5.562 31.203 5.793 1 98.56 308 HIS B CA 1
ATOM 5311 C C . HIS B 1 308 ? 6.422 29.953 5.918 1 98.56 308 HIS B C 1
ATOM 5313 O O . HIS B 1 308 ? 7.078 29.531 4.957 1 98.56 308 HIS B O 1
ATOM 5319 N N . PHE B 1 309 ? 6.516 29.344 7.062 1 98.44 309 PHE B N 1
ATOM 5320 C CA . PHE B 1 309 ? 7.066 28.016 7.305 1 98.44 309 PHE B CA 1
ATOM 5321 C C . PHE B 1 309 ? 6.273 27.297 8.383 1 98.44 309 PHE B C 1
ATOM 5323 O O . PHE B 1 309 ? 5.516 27.906 9.133 1 98.44 309 PHE B O 1
ATOM 5330 N N . ARG B 1 310 ? 6.344 26.031 8.375 1 98.75 310 ARG B N 1
ATOM 5331 C CA . ARG B 1 310 ? 5.613 25.203 9.32 1 98.75 310 ARG B CA 1
ATOM 5332 C C . ARG B 1 310 ? 6.57 24.328 10.125 1 98.75 310 ARG B C 1
ATOM 5334 O O . ARG B 1 310 ? 7.551 23.812 9.586 1 98.75 310 ARG B O 1
ATOM 5341 N N . VAL B 1 311 ? 6.277 24.156 11.344 1 98.62 311 VAL B N 1
ATOM 5342 C CA . VAL B 1 311 ? 7.082 23.297 12.203 1 98.62 311 VAL B CA 1
ATOM 5343 C C . VAL B 1 311 ? 6.168 22.406 13.031 1 98.62 311 VAL B C 1
ATOM 5345 O O . VAL B 1 311 ? 5.145 22.859 13.555 1 98.62 311 VAL B O 1
ATOM 5348 N N . ALA B 1 312 ? 6.551 21.156 13.109 1 98.5 312 ALA B N 1
ATOM 5349 C CA . ALA B 1 312 ? 5.852 20.219 13.977 1 98.5 312 ALA B CA 1
ATOM 5350 C C . ALA B 1 312 ? 6.152 20.484 15.445 1 98.5 312 ALA B C 1
ATOM 5352 O O . ALA B 1 312 ? 7.215 21.016 15.781 1 98.5 312 ALA B O 1
ATOM 5353 N N . VAL B 1 313 ? 5.211 20.203 16.281 1 98.75 313 VAL B N 1
ATOM 5354 C CA . VAL B 1 313 ? 5.414 20.25 17.719 1 98.75 313 VAL B CA 1
ATOM 5355 C C . VAL B 1 313 ? 6.016 18.938 18.203 1 98.75 313 VAL B C 1
ATOM 5357 O O . VAL B 1 313 ? 5.477 17.859 17.938 1 98.75 313 VAL B O 1
ATOM 5360 N N . LYS B 1 314 ? 7.176 19 18.844 1 98.31 314 LYS B N 1
ATOM 5361 C CA . LYS B 1 314 ? 7.867 17.812 19.344 1 98.31 314 LYS B CA 1
ATOM 5362 C C . LYS B 1 314 ? 8 17.844 20.859 1 98.31 314 LYS B C 1
ATOM 5364 O O . LYS B 1 314 ? 7.23 18.516 21.547 1 98.31 314 LYS B O 1
ATOM 5369 N N . LYS B 1 315 ? 8.758 16.969 21.438 1 98.06 315 LYS B N 1
ATOM 5370 C CA . LYS B 1 315 ? 9.039 17 22.875 1 98.06 315 LYS B CA 1
ATOM 5371 C C . LYS B 1 315 ? 9.844 18.234 23.266 1 98.06 315 LYS B C 1
ATOM 5373 O O . LYS B 1 315 ? 10.523 18.828 22.422 1 98.06 315 LYS B O 1
ATOM 5378 N N . ARG B 1 316 ? 9.789 18.547 24.469 1 98.12 316 ARG B N 1
ATOM 5379 C CA . ARG B 1 316 ? 10.359 19.781 25 1 98.12 316 ARG B CA 1
ATOM 5380 C C . ARG B 1 316 ? 11.82 19.922 24.594 1 98.12 316 ARG B C 1
ATOM 5382 O O . ARG B 1 316 ? 12.25 20.984 24.125 1 98.12 316 ARG B O 1
ATOM 5389 N N . GLU B 1 317 ? 12.594 18.844 24.75 1 97.81 317 GLU B N 1
ATOM 5390 C CA . GLU B 1 317 ? 14.023 18.875 24.469 1 97.81 317 GLU B CA 1
ATOM 5391 C C . GLU B 1 317 ? 14.281 19.156 22.984 1 97.81 317 GLU B C 1
ATOM 5393 O O . GLU B 1 317 ? 15.188 19.906 22.641 1 97.81 317 GLU B O 1
ATOM 5398 N N . GLU B 1 318 ? 13.508 18.547 22.156 1 97.94 318 GLU B N 1
ATOM 5399 C CA . GLU B 1 318 ? 13.633 18.766 20.719 1 97.94 318 GLU B CA 1
ATOM 5400 C C . GLU B 1 318 ? 13.164 20.172 20.328 1 97.94 318 GLU B C 1
ATOM 5402 O O . GLU B 1 318 ? 13.797 20.844 19.516 1 97.94 318 GLU B O 1
ATOM 5407 N N . ASN B 1 319 ? 12.047 20.578 20.922 1 98.62 319 ASN B N 1
ATOM 5408 C CA . ASN B 1 319 ? 11.523 21.922 20.656 1 98.62 319 ASN B CA 1
ATOM 5409 C C . ASN B 1 319 ? 12.539 23 21.016 1 98.62 319 ASN B C 1
ATOM 5411 O O . ASN B 1 319 ? 12.695 23.984 20.281 1 98.62 319 ASN B O 1
ATOM 5415 N N . ARG B 1 320 ? 13.195 22.781 22.094 1 98.19 320 ARG B N 1
ATOM 5416 C CA . ARG B 1 320 ? 14.18 23.766 22.562 1 98.19 320 ARG B CA 1
ATOM 5417 C C . ARG B 1 320 ? 15.32 23.922 21.562 1 98.19 320 ARG B C 1
ATOM 5419 O O . ARG B 1 320 ? 15.828 25.016 21.359 1 98.19 320 ARG B O 1
ATOM 5426 N N . VAL B 1 321 ? 15.727 22.797 21 1 98.19 321 VAL B N 1
ATOM 5427 C CA . VAL B 1 321 ? 16.797 22.844 20 1 98.19 321 VAL B CA 1
ATOM 5428 C C . VAL B 1 321 ? 16.375 23.703 18.812 1 98.19 321 VAL B C 1
ATOM 5430 O O . VAL B 1 321 ? 17.141 24.547 18.344 1 98.19 321 VAL B O 1
ATOM 5433 N N . LEU B 1 322 ? 15.164 23.531 18.359 1 98.56 322 LEU B N 1
ATOM 5434 C CA . LEU B 1 322 ? 14.648 24.312 17.234 1 98.56 322 LEU B CA 1
ATOM 5435 C C . LEU B 1 322 ? 14.562 25.797 17.609 1 98.56 322 LEU B C 1
ATOM 5437 O O . LEU B 1 322 ? 14.984 26.656 16.828 1 98.56 322 LEU B O 1
ATOM 5441 N N . LEU B 1 323 ? 14 26.062 18.781 1 98.56 323 LEU B N 1
ATOM 5442 C CA . LEU B 1 323 ? 13.773 27.438 19.219 1 98.56 323 LEU B CA 1
ATOM 5443 C C . LEU B 1 323 ? 15.094 28.172 19.375 1 98.56 323 LEU B C 1
ATOM 5445 O O . LEU B 1 323 ? 15.203 29.344 19 1 98.56 323 LEU B O 1
ATOM 5449 N N . ARG B 1 324 ? 16.078 27.469 19.891 1 97.81 324 ARG B N 1
ATOM 5450 C CA . ARG B 1 324 ? 17.406 28.078 20.016 1 97.81 324 ARG B CA 1
ATOM 5451 C C . ARG B 1 324 ? 18 28.375 18.656 1 97.81 324 ARG B C 1
ATOM 5453 O O . ARG B 1 324 ? 18.641 29.406 18.453 1 97.81 324 ARG B O 1
ATOM 5460 N N . GLY B 1 325 ? 17.859 27.375 17.75 1 97.69 325 GLY B N 1
ATOM 5461 C CA . GLY B 1 325 ? 18.312 27.625 16.391 1 97.69 325 GLY B CA 1
ATOM 5462 C C . GLY B 1 325 ? 17.672 28.844 15.75 1 97.69 325 GLY B C 1
ATOM 5463 O O . GLY B 1 325 ? 18.359 29.625 15.102 1 97.69 325 GLY B O 1
ATOM 5464 N N . LEU B 1 326 ? 16.422 29.062 15.953 1 98.06 326 LEU B N 1
ATOM 5465 C CA . LEU B 1 326 ? 15.703 30.203 15.398 1 98.06 326 LEU B CA 1
ATOM 5466 C C . LEU B 1 326 ? 16.125 31.484 16.078 1 98.06 326 LEU B C 1
ATOM 5468 O O . LEU B 1 326 ? 16.188 32.531 15.445 1 98.06 326 LEU B O 1
ATOM 5472 N N . GLU B 1 327 ? 16.328 31.359 17.328 1 97.62 327 GLU B N 1
ATOM 5473 C CA . GLU B 1 327 ? 16.812 32.531 18.078 1 97.62 327 GLU B CA 1
ATOM 5474 C C . GLU B 1 327 ? 18.141 33.031 17.516 1 97.62 327 GLU B C 1
ATOM 5476 O O . GLU B 1 327 ? 18.328 34.219 17.312 1 97.62 327 GLU B O 1
ATOM 5481 N N . VAL B 1 328 ? 19.062 32.062 17.297 1 97.5 328 VAL B N 1
ATOM 5482 C CA . VAL B 1 328 ? 20.359 32.406 16.734 1 97.5 328 VAL B CA 1
ATOM 5483 C C . VAL B 1 328 ? 20.188 33.062 15.359 1 97.5 328 VAL B C 1
ATOM 5485 O O . VAL B 1 328 ? 20.844 34.062 15.039 1 97.5 328 VAL B O 1
ATOM 5488 N N . LEU B 1 329 ? 19.344 32.5 14.586 1 96.94 329 LEU B N 1
ATOM 5489 C CA . LEU B 1 329 ? 19.078 33 13.242 1 96.94 329 LEU B CA 1
ATOM 5490 C C . LEU B 1 329 ? 18.594 34.438 13.297 1 96.94 329 LEU B C 1
ATOM 5492 O O . LEU B 1 329 ? 19.062 35.312 12.547 1 96.94 329 LEU B O 1
ATOM 5496 N N . VAL B 1 330 ? 17.625 34.719 14.164 1 95.75 330 VAL B N 1
ATOM 5497 C CA . VAL B 1 330 ? 17.016 36.062 14.266 1 95.75 330 VAL B CA 1
ATOM 5498 C C . VAL B 1 330 ? 18.062 37.062 14.742 1 95.75 330 VAL B C 1
ATOM 5500 O O . VAL B 1 330 ? 18.094 38.188 14.273 1 95.75 330 VAL B O 1
ATOM 5503 N N . GLN B 1 331 ? 18.922 36.594 15.602 1 93.69 331 GLN B N 1
ATOM 5504 C CA . GLN B 1 331 ? 19.969 37.469 16.109 1 93.69 331 GLN B CA 1
ATOM 5505 C C . GLN B 1 331 ? 20.984 37.812 15.008 1 93.69 331 GLN B C 1
ATOM 5507 O O . GLN B 1 331 ? 21.531 38.906 14.977 1 93.69 331 GLN B O 1
ATOM 5512 N N . GLU B 1 332 ? 21.203 36.812 14.195 1 91.56 332 GLU B N 1
ATOM 5513 C CA . GLU B 1 332 ? 22.172 37 13.117 1 91.56 332 GLU B CA 1
ATOM 5514 C C . GLU B 1 332 ? 21.609 37.906 12.016 1 91.56 332 GLU B C 1
ATOM 5516 O O . GLU B 1 332 ? 22.359 38.594 11.328 1 91.56 332 GLU B O 1
ATOM 5521 N N . TYR B 1 333 ? 20.406 37.812 11.719 1 83.12 333 TYR B N 1
ATOM 5522 C CA . TYR B 1 333 ? 19.828 38.531 10.578 1 83.12 333 TYR B CA 1
ATOM 5523 C C . TYR B 1 333 ? 19.062 39.75 11.047 1 83.12 333 TYR B C 1
ATOM 5525 O O . TYR B 1 333 ? 18.562 40.531 10.227 1 83.12 333 TYR B O 1
ATOM 5533 N N . SER B 1 334 ? 18.891 39.969 12.352 1 66.81 334 SER B N 1
ATOM 5534 C CA . SER B 1 334 ? 18.406 41.25 12.867 1 66.81 334 SER B CA 1
ATOM 5535 C C . SER B 1 334 ? 19.531 42.281 12.969 1 66.81 334 SER B C 1
ATOM 5537 O O . SER B 1 334 ? 20.688 41.906 13.141 1 66.81 334 SER B O 1
#

Solvent-accessible surface area (backbone atoms only — not comparable to full-atom values): 33970 Å² total; per-residue (Å²): 123,83,83,70,51,60,63,57,54,56,32,45,76,70,71,42,80,58,51,66,24,46,55,70,44,37,68,70,51,61,88,61,46,69,60,49,46,48,71,45,57,67,48,18,57,34,66,45,39,59,76,41,60,70,50,47,49,43,50,19,65,52,68,70,45,62,66,63,16,50,45,70,25,49,14,38,62,50,54,54,48,51,47,44,73,70,32,59,64,30,34,34,38,38,40,57,36,62,65,63,58,57,52,42,25,56,74,62,67,28,45,79,41,83,39,56,71,40,71,66,55,45,51,51,44,48,73,70,68,51,44,39,15,37,43,41,54,41,36,18,43,64,46,16,41,69,73,55,65,69,57,50,45,51,50,35,50,54,26,57,75,63,63,26,48,42,33,38,37,27,50,45,22,57,38,69,69,72,78,88,66,84,35,36,34,36,26,35,58,19,34,67,46,23,27,48,6,51,29,36,13,36,34,37,29,56,48,73,56,19,48,50,45,68,74,65,51,66,82,48,51,47,34,24,53,40,50,54,49,46,56,64,42,49,72,49,37,66,68,49,32,55,53,47,30,55,56,46,49,54,43,43,52,52,50,46,56,54,38,43,74,72,55,28,51,63,40,48,58,41,54,32,34,25,30,36,43,91,55,50,24,68,59,53,40,53,57,36,44,75,70,42,30,39,55,28,69,32,49,86,29,58,94,45,42,52,36,23,30,32,37,31,46,48,50,68,74,59,43,48,54,53,51,50,52,51,49,52,48,47,61,68,75,97,123,83,82,73,52,55,62,56,52,57,32,44,76,70,70,44,80,60,51,65,23,46,54,70,44,38,68,71,51,62,86,62,49,68,61,49,47,49,71,45,56,68,49,17,56,34,67,47,41,60,78,41,57,71,49,47,49,42,51,19,66,53,68,71,46,62,65,63,17,49,44,69,24,48,14,39,62,49,54,54,49,51,48,45,72,71,33,60,63,29,32,34,39,38,39,55,35,62,65,62,57,58,52,42,25,58,74,62,68,27,44,78,40,81,40,56,69,40,71,67,54,45,50,51,44,48,73,70,68,51,42,39,14,37,44,40,53,41,34,20,43,64,46,16,41,67,74,55,65,69,57,50,46,51,51,37,52,55,26,57,75,64,65,25,48,40,33,37,38,26,48,46,21,57,38,68,68,72,77,87,67,84,36,38,36,35,27,35,58,18,34,66,47,24,28,49,6,51,29,37,13,35,34,38,30,56,50,73,56,20,49,49,45,69,72,64,52,66,82,47,52,45,35,24,54,39,47,55,48,49,55,64,43,49,72,48,37,66,68,51,32,54,52,45,30,54,55,46,50,54,42,42,51,52,50,45,55,55,38,42,74,70,57,27,53,62,44,48,59,42,54,31,33,26,31,36,41,90,55,51,23,68,58,53,39,53,57,37,42,75,70,43,31,38,55,28,69,32,50,85,30,60,94,46,40,52,36,23,31,33,37,30,44,50,51,68,74,58,41,48,54,53,51,50,52,49,50,53,48,46,60,70,75,97

Nearest PDB structures (foldseek):
  1lc7-assembly1_A  TM=9.191E-01  e=1.005E-30  Salmonella enterica
  3ftb-assembly2_E  TM=9.176E-01  e=4.290E-29  Clostridium acetobutylicum
  3get-assembly1_B  TM=8.902E-01  e=1.468E-24  Campylobacter jejuni subsp. jejuni NCTC 11168 = ATCC 700819
  3cq5-assembly2_C  TM=8.189E-01  e=5.032E-24  unclassified
  3hdo-assembly1_B  TM=8.792E-01  e=2.880E-22  Geobacter metallireducens GS-15

pLDDT: mean 94.87, std 9.7, range [33.06, 98.88]

InterPro domains:
  IPR004839 Aminotransferase, class I/classII, large domain [PF00155] (51-324)
  IPR015421 Pyridoxal phosphate-dependent transferase, major domain [G3DSA:3.40.640.10] (30-237)
  IPR015422 Pyridoxal phosphate-dependent transferase, small domain [G3DSA:3.90.1150.10] (19-326)
  IPR015424 Pyridoxal phosphate-dependent transferase [SSF53383] (7-326)

Foldseek 3Di:
DPPPPVLQVVQVVVPHHFAEFADQAQQDADPCPVVVCVVCVCLLVDFDDQVLVLLLVLLCVLVVDDSLFKDKFLALVLLLLLCLLVLPAEEEEAPLADPVNVVSVVVNNHHYDYWHPDLVGLLVCCQPVVGQEYEEEACGPPAQDHDDPVSVQVSLVSCVVSNYAYEYECQQVLLADDDDHQHFYKYGPCRLNRNPVQRMIMTGHPSVSSVVCSVPDDGSRHRSSNSVVSSPCSNVSNVSSVVSNVQLVVQVVVLQVLVVVLAWHWGHRTQKIKIFGDDFQVVVQVQVVVVRHHWAQCCPGPPDHRRITMTGRHHPVSSVVSSVSSSVVSVVVD/DPPPPCLQVVCVVVVHDFAEFADQAQQDADPCPVVVCVVCVCLLVDFDDQVLVLLLVLLCVLVVDDSLFKDKFLALVLLLLLCLLVLPAEEEEAPLADPVNVVSVVVNNHHYDYWHPDLVGLLVCCQPVVGQEYEEEACGPPAQDHDDPVSVQVSLVSCVVSNYAYEYECQQVLLADDDDHQHFYKYGPCRLNRNPVQRMIMTGHPSVSSVVCSVPPDGSRHRSSNSVVSSPCSNVSNVSSVVSNVQLVVQVVVLQVLVVVLAWHWGHRTQKIKIFGDDFQVVVQVQVVVVRHHWAQCCPGPPDHRRITMTGRHHPVSSVVSSVSSSVVSVVVD